Protein AF-A0AAV3Y228-F1 (afdb_monomer_lite)

InterPro domains:
  IPR010998 Integrase/recombinase, N-terminal [G3DSA:1.10.150.130] (88-177)
  IPR011010 DNA breaking-rejoining enzyme, catalytic core [SSF56349] (93-352)
  IPR013762 Integrase-like, catalytic domain superfamily [G3DSA:1.10.443.10] (200-359)
  IPR044068 Core-binding (CB) domain [PS51900] (87-162)

Sequence (387 aa):
MLLKSTKETSRGRDRKSAGGDSKLENTNLVPQANKDDGGQAHTSKAINKTRFSPFGSRGSSSITSKTKPDGLRLIREKMKTLGVSRTSFKILMNSWREKTRKQYDINLKRYEKFCTEKSLDPFSTSEHMMLDFLTDMFQKGYAYSSVNTARAAVSTINNTGAHPLVCRFMRGVFNLRPSCPRYSHIWYVSIVLRYLRSLSPAVELNLLMLSAQLITLCALVTGQRCQTFHVMDIKHMHISDGRAIFHIEPLLKANSPKNPLTVVILGAYRQDRRICVYTCLKQYLKRTKLLRSSSQLFVTTQSPHNGVSKDTLARWIRLILTKSGVNTRIFKAHSTRATASSVAARGMDISHVLFKPLAGLMKIRLQSSIIELLNVVGVVLDLLPLC

Organism: NCBI:txid259542

Secondary structure (DSSP, 8-state):
------------------------------------------------------------------PPP-THHHHHHHHHHTT--HHHHHHHHHSS-HHHHHHHHHHHHHHHHHHHHTT--TTS--HHHHHHHHHHHHHTT--HHHHHHHHHHHHHHHSGGGSHHHHHHHHHHHHHS----S-SSPPPHHHHHHHHHHT--TTTS-HHHHHHHHHHHHHHHH---HHHHHT-BSTTEEEETTEEEEEE-S--TT-BTTB--EEEEEE--SS-GGG-HHHHHHHHHHHHTTT-SS-BSSB-SSTT-PBPPHHHHHHHHHHHHHHTT--TTT--TTHHHHHHHHHHHTT-S-TTT----TTTSHHHHHHHHHHHHHHHH--S-------

Radius of gyration: 31.78 Å; chains: 1; bounding box: 84×94×76 Å

Foldseek 3Di:
DDDDDDDDDDDDDDDDDDDDDDDDDDDDDDDDDDDDDDDDDDDDDDDDDDDDDDDDDDDDDPPPPPDPDFLCVLLVVLCVVVVNDPVNVVVVLVVDDPVLSVLLRVLSVLLVVVCVVVVHDLLPDDLVSLLVSLVVCVVVPHALVSSLSSLVSSCSRPVSSPDPVNVVVSVVRCVVHPDDDLDPDADDPVLLVVLLLVCPPLLPDQLLLLLLLLLLLLCQQFLDALVQLLQFFQVQWDDDDQKIKGWRQDDDPPDDPVRHIDIRIQGAQPVRNSSRSSNSLVSSCVVCVVQDPGRRSQFDSDPVRYRDDSVSSQVSPLVSCVVSPNPCVRDGSNSSSVNSLVCVVVVPPPVRSHDDPVPPSVVVVCVVVVVVVCVVDDDDDDDDDDD

Structure (mmCIF, N/CA/C/O backbone):
data_AF-A0AAV3Y228-F1
#
_entry.id   AF-A0AAV3Y228-F1
#
loop_
_atom_site.group_PDB
_atom_site.id
_atom_site.type_symbol
_atom_site.label_atom_id
_atom_site.label_alt_id
_atom_site.label_comp_id
_atom_site.label_asym_id
_atom_site.label_entity_id
_atom_site.label_seq_id
_atom_site.pdbx_PDB_ins_code
_atom_site.Cartn_x
_atom_site.Cartn_y
_atom_site.Cartn_z
_atom_site.occupancy
_atom_site.B_iso_or_equiv
_atom_site.auth_seq_id
_atom_site.auth_comp_id
_atom_site.auth_asym_id
_atom_site.auth_atom_id
_atom_site.pdbx_PDB_model_num
ATOM 1 N N . MET A 1 1 ? -33.623 -52.669 18.771 1.00 31.08 1 MET A N 1
ATOM 2 C CA . MET A 1 1 ? -33.530 -54.142 18.762 1.00 31.08 1 MET A CA 1
ATOM 3 C C . MET A 1 1 ? -32.654 -54.566 17.589 1.00 31.08 1 MET A C 1
ATOM 5 O O . MET A 1 1 ? -32.980 -54.184 16.479 1.00 31.08 1 MET A O 1
ATOM 9 N N . LEU A 1 2 ? -31.569 -55.301 17.896 1.00 32.84 2 LEU A N 1
ATOM 10 C CA . LEU A 1 2 ? -30.776 -56.236 17.057 1.00 32.84 2 LEU A CA 1
ATOM 11 C C . LEU A 1 2 ? -30.103 -55.665 15.780 1.00 32.84 2 LEU A C 1
ATOM 13 O O . LEU A 1 2 ? -30.793 -55.375 14.817 1.00 32.84 2 LEU A O 1
ATOM 17 N N . LEU A 1 3 ? -28.795 -55.354 15.696 1.00 30.06 3 LEU A N 1
ATOM 18 C CA . LEU A 1 3 ? -27.522 -56.100 15.905 1.00 30.06 3 LEU A CA 1
ATOM 19 C C . LEU A 1 3 ? -27.300 -57.339 15.009 1.00 30.06 3 LEU A C 1
ATOM 21 O O . LEU A 1 3 ? -27.989 -58.340 15.183 1.00 30.06 3 LEU A O 1
ATOM 25 N N . LYS A 1 4 ? -26.252 -57.265 14.160 1.00 32.56 4 LYS A N 1
ATOM 26 C CA . LYS A 1 4 ? -25.180 -58.257 13.826 1.00 32.56 4 LYS A CA 1
ATOM 27 C C . LYS A 1 4 ? -24.423 -57.725 12.583 1.00 32.56 4 LYS A C 1
ATOM 29 O O . LYS A 1 4 ? -25.081 -57.409 11.606 1.00 32.56 4 LYS A O 1
ATOM 34 N N . SER A 1 5 ? -23.123 -57.405 12.541 1.00 29.70 5 SER A N 1
ATOM 35 C CA . SER A 1 5 ? -21.852 -57.954 13.068 1.00 29.70 5 SER A CA 1
ATOM 36 C C . SER A 1 5 ? -21.290 -59.174 12.318 1.00 29.70 5 SER A C 1
ATOM 38 O O . SER A 1 5 ? -22.041 -60.085 11.986 1.00 29.70 5 SER A O 1
ATOM 40 N N . THR A 1 6 ? -19.945 -59.180 12.213 1.00 32.56 6 THR A N 1
ATOM 41 C CA . THR A 1 6 ? -18.947 -60.201 11.783 1.00 32.56 6 THR A CA 1
ATOM 42 C C . THR A 1 6 ? -18.519 -60.181 10.304 1.00 32.56 6 THR A C 1
ATOM 44 O O . THR A 1 6 ? -19.369 -60.026 9.442 1.00 32.56 6 THR A O 1
ATOM 47 N N . LYS A 1 7 ? -17.237 -60.307 9.900 1.00 29.83 7 LYS A N 1
ATOM 48 C CA . LYS A 1 7 ? -15.940 -60.730 10.510 1.00 29.83 7 LYS A CA 1
ATOM 49 C C . LYS A 1 7 ? -14.800 -60.237 9.575 1.00 29.83 7 LYS A C 1
ATOM 51 O O . LYS A 1 7 ? -14.987 -60.254 8.366 1.00 29.83 7 LYS A O 1
ATOM 56 N N . GLU A 1 8 ? -13.732 -59.580 10.037 1.00 28.41 8 GLU A N 1
ATOM 57 C CA . GLU A 1 8 ? -12.398 -60.128 10.393 1.00 28.41 8 GLU A CA 1
ATOM 58 C C . GLU A 1 8 ? -11.811 -61.239 9.496 1.00 28.41 8 GLU A C 1
ATOM 60 O O . GLU A 1 8 ? -12.342 -62.341 9.479 1.00 28.41 8 GLU A O 1
ATOM 65 N N . THR A 1 9 ? -10.626 -60.988 8.910 1.00 28.30 9 THR A N 1
ATOM 66 C CA . THR A 1 9 ? -9.411 -61.804 9.141 1.00 28.30 9 THR A CA 1
ATOM 67 C C . THR A 1 9 ? -8.137 -61.014 8.829 1.00 28.30 9 THR A C 1
ATOM 69 O O . THR A 1 9 ? -7.985 -60.404 7.774 1.00 28.30 9 THR A O 1
ATOM 72 N N . SER A 1 10 ? -7.224 -61.071 9.789 1.00 28.72 10 SER A N 1
ATOM 73 C CA . SER A 1 10 ? -5.833 -60.640 9.791 1.00 28.72 10 SER A CA 1
ATOM 74 C C . SER A 1 10 ? -4.909 -61.683 9.144 1.00 28.72 10 SER A C 1
ATOM 76 O O . SER A 1 10 ? -5.220 -62.873 9.150 1.00 28.72 10 SER A O 1
ATOM 78 N N . ARG A 1 11 ? -3.727 -61.254 8.675 1.00 26.61 11 ARG A N 1
ATOM 79 C CA . ARG A 1 11 ? -2.444 -61.964 8.871 1.00 26.61 11 ARG A CA 1
ATOM 80 C C . ARG A 1 11 ? -1.271 -61.105 8.393 1.00 26.61 11 ARG A C 1
ATOM 82 O O . ARG A 1 11 ? -1.141 -60.813 7.211 1.00 26.61 11 ARG A O 1
ATOM 89 N N . GLY A 1 12 ? -0.419 -60.724 9.342 1.00 24.27 12 GLY A N 1
ATOM 90 C CA . GLY A 1 12 ? 0.941 -60.268 9.082 1.00 24.27 12 GLY A CA 1
ATOM 91 C C . GLY A 1 12 ? 1.954 -61.413 9.172 1.00 24.27 12 GLY A C 1
ATOM 92 O O . GLY A 1 12 ? 1.654 -62.463 9.741 1.00 24.27 12 GLY A O 1
ATOM 93 N N . ARG A 1 13 ? 3.146 -61.173 8.617 1.00 25.84 13 ARG A N 1
ATOM 94 C CA . ARG A 1 13 ? 4.503 -61.478 9.130 1.00 25.84 13 ARG A CA 1
ATOM 95 C C . ARG A 1 13 ? 5.503 -61.090 8.025 1.00 25.84 13 ARG A C 1
ATOM 97 O O . ARG A 1 13 ? 5.283 -61.457 6.882 1.00 25.84 13 ARG A O 1
ATOM 104 N N . ASP A 1 14 ? 6.450 -60.175 8.218 1.00 26.42 14 ASP A N 1
ATOM 105 C CA . ASP A 1 14 ? 7.643 -60.132 9.088 1.00 26.42 14 ASP A CA 1
ATOM 106 C C . ASP A 1 14 ? 8.928 -60.740 8.479 1.00 26.42 14 ASP A C 1
ATOM 108 O O . ASP A 1 14 ? 8.982 -61.931 8.187 1.00 26.42 14 ASP A O 1
ATOM 112 N N . ARG A 1 15 ? 9.976 -59.889 8.507 1.00 28.58 15 ARG A N 1
ATOM 113 C CA . ARG A 1 15 ? 11.423 -60.130 8.755 1.00 28.58 15 ARG A CA 1
ATOM 114 C C . ARG A 1 15 ? 12.397 -60.439 7.603 1.00 28.58 15 ARG A C 1
ATOM 116 O O . ARG A 1 15 ? 12.410 -61.538 7.065 1.00 28.58 15 ARG A O 1
ATOM 123 N N . LYS A 1 16 ? 13.381 -59.537 7.426 1.00 28.12 16 LYS A N 1
ATOM 124 C CA . LYS A 1 16 ? 14.797 -59.567 7.927 1.00 28.12 16 LYS A CA 1
ATOM 125 C C . LYS A 1 16 ? 15.569 -58.432 7.210 1.00 28.12 16 LYS A C 1
ATOM 127 O O . LYS A 1 16 ? 15.451 -58.329 6.001 1.00 28.12 16 LYS A O 1
ATOM 132 N N . SER A 1 17 ? 16.179 -57.421 7.841 1.00 26.91 17 SER A N 1
ATOM 133 C CA . SER A 1 17 ? 17.243 -57.326 8.867 1.00 26.91 17 SER A CA 1
ATOM 134 C C . SER A 1 17 ? 18.664 -57.643 8.371 1.00 26.91 17 SER A C 1
ATOM 136 O O . SER A 1 17 ? 18.982 -58.798 8.113 1.00 26.91 17 SER A O 1
ATOM 138 N N . ALA A 1 18 ? 19.490 -56.590 8.317 1.00 28.77 18 ALA A N 1
ATOM 139 C CA . ALA A 1 18 ? 20.924 -56.494 8.640 1.00 28.77 18 ALA A CA 1
ATOM 140 C C . ALA A 1 18 ? 21.207 -54.974 8.788 1.00 28.77 18 ALA A C 1
ATOM 142 O O . ALA A 1 18 ? 20.747 -54.211 7.947 1.00 28.77 18 ALA A O 1
ATOM 143 N N . GLY A 1 19 ? 21.821 -54.395 9.823 1.00 26.42 19 GLY A N 1
ATOM 144 C CA . GLY A 1 19 ? 22.699 -54.903 10.875 1.00 26.42 19 GLY A CA 1
ATOM 145 C C . GLY A 1 19 ? 24.047 -54.178 10.759 1.00 26.42 19 GLY A C 1
ATOM 146 O O . GLY A 1 19 ? 24.780 -54.455 9.818 1.00 26.42 19 GLY A O 1
ATOM 147 N N . GLY A 1 20 ? 24.357 -53.246 11.669 1.00 25.28 20 GLY A N 1
ATOM 148 C CA . GLY A 1 20 ? 25.643 -52.533 11.704 1.00 25.28 20 GLY A CA 1
ATOM 149 C C . GLY A 1 20 ? 25.639 -51.339 12.661 1.00 25.28 20 GLY A C 1
ATOM 150 O O . GLY A 1 20 ? 25.238 -50.245 12.287 1.00 25.28 20 GLY A O 1
ATOM 151 N N . ASP A 1 21 ? 26.049 -51.603 13.896 1.00 27.88 21 ASP A N 1
ATOM 152 C CA . ASP A 1 21 ? 26.033 -50.767 15.099 1.00 27.88 21 ASP A CA 1
ATOM 153 C C . ASP A 1 21 ? 27.455 -50.261 15.421 1.00 27.88 21 ASP A C 1
ATOM 155 O O . ASP A 1 21 ? 28.405 -51.013 15.211 1.00 27.88 21 ASP A O 1
ATOM 159 N N . SER A 1 22 ? 27.604 -49.046 15.970 1.00 29.42 22 SER A N 1
ATOM 160 C CA . SER A 1 22 ? 28.687 -48.716 16.919 1.00 29.42 22 SER A CA 1
ATOM 161 C C . SER A 1 22 ? 28.540 -47.315 17.543 1.00 29.42 22 SER A C 1
ATOM 163 O O . SER A 1 22 ? 28.872 -46.305 16.928 1.00 29.42 22 SER A O 1
ATOM 165 N N . LYS A 1 23 ? 28.087 -47.330 18.803 1.00 27.75 23 LYS A N 1
ATOM 166 C CA . LYS A 1 23 ? 28.659 -46.713 20.024 1.00 27.75 23 LYS A CA 1
ATOM 167 C C . LYS A 1 23 ? 28.930 -45.196 20.141 1.00 27.75 23 LYS A C 1
ATOM 169 O O . LYS A 1 23 ? 29.667 -44.575 19.389 1.00 27.75 23 LYS A O 1
ATOM 174 N N . LEU A 1 24 ? 28.386 -44.690 21.253 1.00 29.31 24 LEU A N 1
ATOM 175 C CA . LEU A 1 24 ? 28.654 -43.448 21.984 1.00 29.31 24 LEU A CA 1
ATOM 176 C C . LEU A 1 24 ? 30.082 -43.371 22.556 1.00 29.31 24 LEU A C 1
ATOM 178 O O . LEU A 1 24 ? 30.572 -44.374 23.064 1.00 29.31 24 LEU A O 1
ATOM 182 N N . GLU A 1 25 ? 30.624 -42.152 22.658 1.00 25.05 25 GLU A N 1
ATOM 183 C CA . GLU A 1 25 ? 31.400 -41.697 23.823 1.00 25.05 25 GLU A CA 1
ATOM 184 C C . GLU A 1 25 ? 31.338 -40.160 23.963 1.00 25.05 25 GLU A C 1
ATOM 186 O O . GLU A 1 25 ? 31.455 -39.414 22.991 1.00 25.05 25 GLU A O 1
ATOM 191 N N . ASN A 1 26 ? 31.087 -39.698 25.191 1.00 27.77 26 ASN A N 1
ATOM 192 C CA . ASN A 1 26 ? 31.206 -38.310 25.642 1.00 27.77 26 ASN A CA 1
ATOM 193 C C . ASN A 1 26 ? 32.669 -38.035 26.041 1.00 27.77 26 ASN A C 1
ATOM 195 O O . ASN A 1 26 ? 33.353 -38.942 26.508 1.00 27.77 26 ASN A O 1
ATOM 199 N N . THR A 1 27 ? 33.094 -36.766 26.027 1.00 29.14 27 THR A N 1
ATOM 200 C CA . THR A 1 27 ? 33.339 -35.903 27.215 1.00 29.14 27 THR A CA 1
ATOM 201 C C . THR A 1 27 ? 34.519 -34.925 27.004 1.00 29.14 27 THR A C 1
ATOM 203 O O . THR A 1 27 ? 35.604 -35.331 26.617 1.00 29.14 27 THR A O 1
ATOM 206 N N . ASN A 1 28 ? 34.276 -33.654 27.363 1.00 26.22 28 ASN A N 1
ATOM 207 C CA . ASN A 1 28 ? 35.179 -32.625 27.920 1.00 26.22 28 ASN A CA 1
ATOM 208 C C . ASN A 1 28 ? 36.481 -32.204 27.206 1.00 26.22 28 ASN A C 1
ATOM 210 O O . ASN A 1 28 ? 37.413 -32.983 27.081 1.00 26.22 28 ASN A O 1
ATOM 214 N N . LEU A 1 29 ? 36.615 -30.884 26.978 1.00 29.11 29 LEU A N 1
ATOM 215 C CA . LEU A 1 29 ? 37.687 -30.064 27.579 1.00 29.11 29 LEU A CA 1
ATOM 216 C C . LEU A 1 29 ? 37.420 -28.554 27.384 1.00 29.11 29 LEU A C 1
ATOM 218 O O . LEU A 1 29 ? 37.433 -28.023 26.278 1.00 29.11 29 LEU A O 1
ATOM 222 N N . VAL A 1 30 ? 37.178 -27.880 28.509 1.00 28.30 30 VAL A N 1
ATOM 223 C CA . VAL A 1 30 ? 37.245 -26.425 28.729 1.00 28.30 30 VAL A CA 1
ATOM 224 C C . VAL A 1 30 ? 38.531 -26.160 29.520 1.00 28.30 30 VAL A C 1
ATOM 226 O O . VAL A 1 30 ? 38.831 -26.964 30.402 1.00 28.30 30 VAL A O 1
ATOM 229 N N . PRO A 1 31 ? 39.230 -25.028 29.333 1.00 29.94 31 PRO A N 1
ATOM 230 C CA . PRO A 1 31 ? 40.101 -24.488 30.375 1.00 29.94 31 PRO A CA 1
ATOM 231 C C . PRO A 1 31 ? 39.406 -23.337 31.131 1.00 29.94 31 PRO A C 1
ATOM 233 O O . PRO A 1 31 ? 39.165 -22.264 30.580 1.00 29.94 31 PRO A O 1
ATOM 236 N N . GLN A 1 32 ? 39.080 -23.584 32.404 1.00 26.84 32 GLN A N 1
ATOM 237 C CA . GLN A 1 32 ? 38.975 -22.584 33.482 1.00 26.84 32 GLN A CA 1
ATOM 238 C C . GLN A 1 32 ? 40.418 -22.242 33.918 1.00 26.84 32 GLN A C 1
ATOM 240 O O . GLN A 1 32 ? 41.252 -23.137 33.927 1.00 26.84 32 GLN A O 1
ATOM 245 N N . ALA A 1 33 ? 40.851 -20.993 34.101 1.00 27.45 33 ALA A N 1
ATOM 246 C CA . ALA A 1 33 ? 40.507 -19.954 35.086 1.00 27.45 33 ALA A CA 1
ATOM 247 C C . ALA A 1 33 ? 41.707 -19.721 36.026 1.00 27.45 33 ALA A C 1
ATOM 249 O O . ALA A 1 33 ? 42.363 -20.671 36.425 1.00 27.45 33 ALA A O 1
ATOM 250 N N . ASN A 1 34 ? 41.959 -18.450 36.346 1.00 26.86 34 ASN A N 1
ATOM 251 C CA . ASN A 1 34 ? 42.418 -17.881 37.627 1.00 26.86 34 ASN A CA 1
ATOM 252 C C . ASN A 1 34 ? 42.336 -16.355 37.398 1.00 26.86 34 ASN A C 1
ATOM 254 O O . ASN A 1 34 ? 42.937 -15.869 36.445 1.00 26.86 34 ASN A O 1
ATOM 258 N N . LYS A 1 35 ? 41.403 -15.566 37.950 1.00 28.61 35 LYS A N 1
ATOM 259 C CA . LYS A 1 35 ? 41.047 -15.236 39.345 1.00 28.61 35 LYS A CA 1
ATOM 260 C C . LYS A 1 35 ? 42.199 -14.658 40.170 1.00 28.61 35 LYS A C 1
ATOM 262 O O . LYS A 1 35 ? 43.138 -15.378 40.479 1.00 28.61 35 LYS A O 1
ATOM 267 N N . ASP A 1 36 ? 42.060 -13.354 40.444 1.00 27.97 36 ASP A N 1
ATOM 268 C CA . ASP A 1 36 ? 42.182 -12.638 41.736 1.00 27.97 36 ASP A CA 1
ATOM 269 C C . ASP A 1 36 ? 42.806 -11.244 41.497 1.00 27.97 36 ASP A C 1
ATOM 271 O O . ASP A 1 36 ? 43.635 -11.095 40.607 1.00 27.97 36 ASP A O 1
ATOM 275 N N . ASP A 1 37 ? 42.516 -10.150 42.203 1.00 27.14 37 ASP A N 1
ATOM 276 C CA . ASP A 1 37 ? 41.415 -9.687 43.059 1.00 27.14 37 ASP A CA 1
ATOM 277 C C . ASP A 1 37 ? 41.693 -8.181 43.349 1.00 27.14 37 ASP A C 1
ATOM 279 O O . ASP A 1 37 ? 42.847 -7.759 43.268 1.00 27.14 37 ASP A O 1
ATOM 283 N N . GLY A 1 38 ? 40.669 -7.388 43.707 1.00 25.73 38 GLY A N 1
ATOM 284 C CA . GLY A 1 38 ? 40.768 -6.027 44.303 1.00 25.73 38 GLY A CA 1
ATOM 285 C C . GLY A 1 38 ? 41.301 -4.876 43.414 1.00 25.73 38 GLY A C 1
ATOM 286 O O . GLY A 1 38 ? 42.151 -5.055 42.561 1.00 25.73 38 GLY A O 1
ATOM 287 N N . GLY A 1 39 ? 40.903 -3.606 43.508 1.00 23.91 39 GLY A N 1
ATOM 288 C CA . GLY A 1 39 ? 40.085 -2.854 44.450 1.00 23.91 39 GLY A CA 1
ATOM 289 C C . GLY A 1 39 ? 40.514 -1.370 44.392 1.00 23.91 39 GLY A C 1
ATOM 290 O O . GLY A 1 39 ? 41.701 -1.074 44.387 1.00 23.91 39 GLY A O 1
ATOM 291 N N . GLN A 1 40 ? 39.529 -0.463 44.402 1.00 26.36 40 GLN A N 1
ATOM 292 C CA . GLN A 1 40 ? 39.590 0.978 44.726 1.00 26.36 40 GLN A CA 1
ATOM 293 C C . GLN A 1 40 ? 40.004 2.054 43.695 1.00 26.36 40 GLN A C 1
ATOM 295 O O . GLN A 1 40 ? 40.865 1.916 42.835 1.00 26.36 40 GLN A O 1
ATOM 300 N N . ALA A 1 41 ? 39.277 3.166 43.847 1.00 24.55 41 ALA A N 1
ATOM 301 C CA . ALA A 1 41 ? 39.256 4.406 43.087 1.00 24.55 41 ALA A CA 1
ATOM 302 C C . ALA A 1 41 ? 40.295 5.426 43.584 1.00 24.55 41 ALA A C 1
ATOM 304 O O . ALA A 1 41 ? 40.647 5.381 44.754 1.00 24.55 41 ALA A O 1
ATOM 305 N N . HIS A 1 42 ? 40.684 6.393 42.736 1.00 28.03 42 HIS A N 1
ATOM 306 C CA . HIS A 1 42 ? 40.637 7.846 43.010 1.00 28.03 42 HIS A CA 1
ATOM 307 C C . HIS A 1 42 ? 41.323 8.692 41.902 1.00 28.03 42 HIS A C 1
ATOM 309 O O . HIS A 1 42 ? 42.456 8.452 41.509 1.00 28.03 42 HIS A O 1
ATOM 315 N N . THR A 1 43 ? 40.600 9.736 41.470 1.00 25.08 43 THR A N 1
ATOM 316 C CA . THR A 1 43 ? 41.033 11.116 41.125 1.00 25.08 43 THR A CA 1
ATOM 317 C C . THR A 1 43 ? 42.057 11.439 40.018 1.00 25.08 43 THR A C 1
ATOM 319 O O . THR A 1 43 ? 43.246 11.180 40.127 1.00 25.08 43 THR A O 1
ATOM 322 N N . SER A 1 44 ? 41.556 12.243 39.066 1.00 26.08 44 SER A N 1
ATOM 323 C CA . SER A 1 44 ? 42.061 13.566 38.636 1.00 26.08 44 SER A CA 1
ATOM 324 C C . SER A 1 44 ? 43.501 13.727 38.123 1.00 26.08 44 SER A C 1
ATOM 326 O O . SER A 1 44 ? 44.441 13.731 38.909 1.00 26.08 44 SER A O 1
ATOM 328 N N . LYS A 1 45 ? 43.641 14.153 36.854 1.00 28.12 45 LYS A N 1
ATOM 329 C CA . LYS A 1 45 ? 44.340 15.410 36.492 1.00 28.12 45 LYS A CA 1
ATOM 330 C C . LYS A 1 45 ? 44.184 15.770 35.010 1.00 28.12 45 LYS A C 1
ATOM 332 O O . LYS A 1 45 ? 44.449 14.974 34.117 1.00 28.12 45 LYS A O 1
ATOM 337 N N . ALA A 1 46 ? 43.770 17.015 34.792 1.00 25.67 46 ALA A N 1
ATOM 338 C CA . ALA A 1 46 ? 43.811 17.733 33.530 1.00 25.67 46 ALA A CA 1
ATOM 339 C C . ALA A 1 46 ? 45.236 18.225 33.239 1.00 25.67 46 ALA A C 1
ATOM 341 O O . ALA A 1 46 ? 45.917 18.674 34.160 1.00 25.67 46 ALA A O 1
ATOM 342 N N . ILE A 1 47 ? 45.647 18.229 31.966 1.00 29.81 47 ILE A N 1
ATOM 343 C CA . ILE A 1 47 ? 46.752 19.064 31.477 1.00 29.81 47 ILE A CA 1
ATOM 344 C C . ILE A 1 47 ? 46.353 19.689 30.134 1.00 29.81 47 ILE A C 1
ATOM 346 O O . ILE A 1 47 ? 46.069 19.005 29.153 1.00 29.81 47 ILE A O 1
ATOM 350 N N . ASN A 1 48 ? 46.337 21.022 30.147 1.00 26.88 48 ASN A N 1
ATOM 351 C CA . ASN A 1 48 ? 46.210 21.941 29.022 1.00 26.88 48 ASN A CA 1
ATOM 352 C C . ASN A 1 48 ? 47.325 21.756 27.983 1.00 26.88 48 ASN A C 1
ATOM 354 O O . ASN A 1 48 ? 48.477 21.563 28.363 1.00 26.88 48 ASN A O 1
ATOM 358 N N . LYS A 1 49 ? 47.026 22.024 26.704 1.00 29.02 49 LYS A N 1
ATOM 359 C CA . LYS A 1 49 ? 47.987 22.657 25.782 1.00 29.02 49 LYS A CA 1
ATOM 360 C C . LYS A 1 49 ? 47.278 23.501 24.714 1.00 29.02 49 LYS A C 1
ATOM 362 O O . LYS A 1 49 ? 46.701 23.002 23.757 1.00 29.02 49 LYS A O 1
ATOM 367 N N . THR A 1 50 ? 47.245 24.791 25.033 1.00 26.50 50 THR A N 1
ATOM 368 C CA . THR A 1 50 ? 47.545 25.971 24.207 1.00 26.50 50 THR A CA 1
ATOM 369 C C . THR A 1 50 ? 47.394 25.931 22.678 1.00 26.50 50 THR A C 1
ATOM 371 O O . THR A 1 50 ? 47.951 25.118 21.950 1.00 26.50 50 THR A O 1
ATOM 374 N N . ARG A 1 51 ? 46.690 26.974 22.233 1.00 26.44 51 ARG A N 1
ATOM 375 C CA . ARG A 1 51 ? 46.430 27.497 20.889 1.00 26.44 51 ARG A CA 1
ATOM 376 C C . ARG A 1 51 ? 47.631 28.314 20.390 1.00 26.44 51 ARG A C 1
ATOM 378 O O . ARG A 1 51 ? 48.088 29.139 21.165 1.00 26.44 51 ARG A O 1
ATOM 385 N N . PHE A 1 52 ? 48.043 28.180 19.124 1.00 24.50 52 PHE A N 1
ATOM 386 C CA . PHE A 1 52 ? 48.633 29.263 18.309 1.00 24.50 52 PHE A CA 1
ATOM 387 C C . PHE A 1 52 ? 48.537 28.927 16.800 1.00 24.50 52 PHE A C 1
ATOM 389 O O . PHE A 1 52 ? 48.848 27.822 16.369 1.00 24.50 52 PHE A O 1
ATOM 396 N N . SER A 1 53 ? 48.064 29.899 16.018 1.00 29.11 53 SER A N 1
ATOM 397 C CA . SER A 1 53 ? 48.209 30.070 14.550 1.00 29.11 53 SER A CA 1
ATOM 398 C C . SER A 1 53 ? 49.118 31.312 14.337 1.00 29.11 53 SER A C 1
ATOM 400 O O . SER A 1 53 ? 49.439 31.907 15.371 1.00 29.11 53 SER A O 1
ATOM 402 N N . PRO A 1 54 ? 49.475 31.830 13.126 1.00 39.12 54 PRO A N 1
ATOM 403 C CA . PRO A 1 54 ? 49.122 31.478 11.725 1.00 39.12 54 PRO A CA 1
ATOM 404 C C . PRO A 1 54 ? 50.304 31.562 10.692 1.00 39.12 54 PRO A C 1
ATOM 406 O O . PRO A 1 54 ? 51.374 32.024 11.054 1.00 39.12 54 PRO A O 1
ATOM 409 N N . PHE A 1 55 ? 50.105 31.147 9.417 1.00 24.56 55 PHE A N 1
ATOM 410 C CA . PHE A 1 55 ? 50.451 31.842 8.130 1.00 24.56 55 PHE A CA 1
ATOM 411 C C . PHE A 1 55 ? 50.685 30.907 6.907 1.00 24.56 55 PHE A C 1
ATOM 413 O O . PHE A 1 55 ? 51.462 29.966 6.994 1.00 24.56 55 PHE A O 1
ATOM 420 N N . GLY A 1 56 ? 50.090 31.277 5.749 1.00 24.20 56 GLY A N 1
ATOM 421 C CA . GLY A 1 56 ? 50.455 30.909 4.351 1.00 24.20 56 GLY A CA 1
ATOM 422 C C . GLY A 1 56 ? 50.097 29.484 3.873 1.00 24.20 56 GLY A C 1
ATOM 423 O O . GLY A 1 56 ? 50.310 28.531 4.595 1.00 24.20 56 GLY A O 1
ATOM 424 N N . SER A 1 57 ? 49.583 29.189 2.672 1.00 27.89 57 SER A N 1
ATOM 425 C CA . SER A 1 57 ? 49.411 29.931 1.418 1.00 27.89 57 SER A CA 1
ATOM 426 C C . SER A 1 57 ? 48.341 29.248 0.527 1.00 27.89 57 SER A C 1
ATOM 428 O O . SER A 1 57 ? 47.907 28.126 0.784 1.00 27.89 57 SER A O 1
ATOM 430 N N . ARG A 1 58 ? 47.893 29.969 -0.509 1.00 32.34 58 ARG A N 1
ATOM 431 C CA . ARG A 1 58 ? 46.886 29.601 -1.523 1.00 32.34 58 ARG A CA 1
ATOM 432 C C . ARG A 1 58 ? 47.142 28.246 -2.203 1.00 32.34 58 ARG A C 1
ATOM 434 O O . ARG A 1 58 ? 48.148 28.073 -2.877 1.00 32.34 58 ARG A O 1
ATOM 441 N N . GLY A 1 59 ? 46.119 27.393 -2.198 1.00 26.70 59 GLY A N 1
ATOM 442 C CA . GLY A 1 59 ? 45.939 26.303 -3.157 1.00 26.70 59 GLY A CA 1
ATOM 443 C C . GLY A 1 59 ? 44.472 26.223 -3.579 1.00 26.70 59 GLY A C 1
ATOM 444 O O . GLY A 1 59 ? 43.625 25.767 -2.817 1.00 26.70 59 GLY A O 1
ATOM 445 N N . SER A 1 60 ? 44.162 26.698 -4.786 1.00 35.97 60 SER A N 1
ATOM 446 C CA . SER A 1 60 ? 42.853 26.537 -5.429 1.00 35.97 60 SER A CA 1
ATOM 447 C C . SER A 1 60 ? 42.602 25.052 -5.701 1.00 35.97 60 SER A C 1
ATOM 449 O O . SER A 1 60 ? 43.050 24.519 -6.713 1.00 35.97 60 SER A O 1
ATOM 451 N N . SER A 1 61 ? 41.876 24.384 -4.808 1.00 27.94 61 SER A N 1
ATOM 452 C CA . SER A 1 61 ? 41.346 23.043 -5.054 1.00 27.94 61 SER A CA 1
ATOM 453 C C . SER A 1 61 ? 39.847 23.142 -5.295 1.00 27.94 61 SER A C 1
ATOM 455 O O . SER A 1 61 ? 39.066 23.395 -4.380 1.00 27.94 61 SER A O 1
ATOM 457 N N . SER A 1 62 ? 39.461 22.952 -6.557 1.00 30.41 62 SER A N 1
ATOM 458 C CA . SER A 1 62 ? 38.084 22.725 -6.987 1.00 30.41 62 SER A CA 1
ATOM 459 C C . SER A 1 62 ? 37.474 21.606 -6.135 1.00 30.41 62 SER A C 1
ATOM 461 O O . SER A 1 62 ? 37.796 20.426 -6.305 1.00 30.41 62 SER A O 1
ATOM 463 N N . ILE A 1 63 ? 36.574 21.973 -5.223 1.00 28.62 63 ILE A N 1
ATOM 464 C CA . ILE A 1 63 ? 35.729 21.025 -4.503 1.00 28.62 63 ILE A CA 1
ATOM 465 C C . ILE A 1 63 ? 34.695 20.519 -5.510 1.00 28.62 63 ILE A C 1
ATOM 467 O O . ILE A 1 63 ? 33.606 21.072 -5.659 1.00 28.62 63 ILE A O 1
ATOM 471 N N . THR A 1 64 ? 35.034 19.443 -6.218 1.00 31.92 64 THR A N 1
ATOM 472 C CA . THR A 1 64 ? 34.033 18.592 -6.856 1.00 31.92 64 THR A CA 1
ATOM 473 C C . THR A 1 64 ? 33.224 17.954 -5.736 1.00 31.92 64 THR A C 1
ATOM 475 O O . THR A 1 64 ? 33.565 16.910 -5.181 1.00 31.92 64 THR A O 1
ATOM 478 N N . SER A 1 65 ? 32.136 18.622 -5.346 1.00 31.36 65 SER A N 1
ATOM 479 C CA . SER A 1 65 ? 31.124 17.987 -4.514 1.00 31.36 65 SER A CA 1
ATOM 480 C C . SER A 1 65 ? 30.6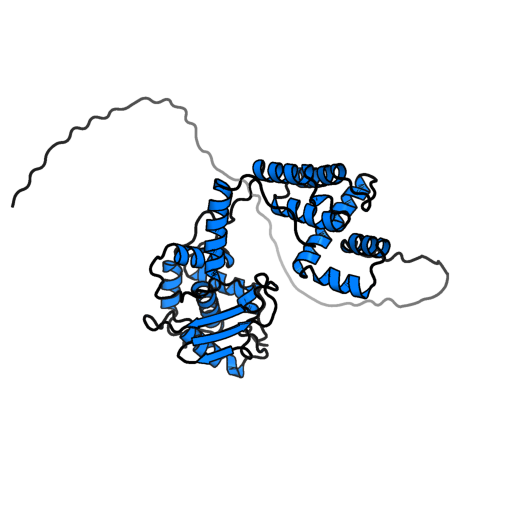57 16.741 -5.269 1.00 31.36 65 SER A C 1
ATOM 482 O O . SER A 1 65 ? 30.053 16.838 -6.337 1.00 31.36 65 SER A O 1
ATOM 484 N N . LYS A 1 66 ? 31.008 15.552 -4.764 1.00 32.56 66 LYS A N 1
ATOM 485 C CA . LYS A 1 66 ? 30.485 14.276 -5.259 1.00 32.56 66 LYS A CA 1
ATOM 486 C C . LYS A 1 66 ? 28.985 14.276 -4.991 1.00 32.56 66 LYS A C 1
ATOM 488 O O . LYS A 1 66 ? 28.517 13.813 -3.951 1.00 32.56 66 LYS A O 1
ATOM 493 N N . THR A 1 67 ? 28.229 14.870 -5.905 1.00 40.59 67 THR A N 1
ATOM 494 C CA . THR A 1 67 ? 26.778 14.852 -5.868 1.00 40.59 67 THR A CA 1
ATOM 495 C C . THR A 1 67 ? 26.379 13.391 -6.001 1.00 40.59 67 THR A C 1
ATOM 497 O O . THR A 1 67 ? 26.827 12.695 -6.912 1.00 40.59 67 THR A O 1
ATOM 500 N N . LYS A 1 68 ? 25.593 12.892 -5.043 1.00 39.72 68 LYS A N 1
ATOM 501 C CA . LYS A 1 68 ? 25.030 11.539 -5.100 1.00 39.72 68 LYS A CA 1
ATOM 502 C C . LYS A 1 68 ? 24.436 11.333 -6.501 1.00 39.72 68 LYS A C 1
ATOM 504 O O . LYS A 1 68 ? 23.715 12.231 -6.940 1.00 39.72 68 LYS A O 1
ATOM 509 N N . PRO A 1 69 ? 24.688 10.200 -7.182 1.00 53.19 69 PRO A N 1
ATOM 510 C CA . PRO A 1 69 ? 24.089 9.967 -8.489 1.00 53.19 69 PRO A CA 1
ATOM 511 C C . PRO A 1 69 ? 22.568 10.113 -8.357 1.00 53.19 69 PRO A C 1
ATOM 513 O O . PRO A 1 69 ? 21.966 9.535 -7.445 1.00 53.19 69 PRO A O 1
ATOM 516 N N . ASP A 1 70 ? 21.975 10.961 -9.193 1.00 75.00 70 ASP A N 1
ATOM 517 C CA . ASP A 1 70 ? 20.536 11.217 -9.301 1.00 75.00 70 ASP A CA 1
ATOM 518 C C . ASP A 1 70 ? 20.052 10.418 -10.510 1.00 75.00 70 ASP A C 1
ATOM 520 O O . ASP A 1 70 ? 20.329 10.788 -11.642 1.00 75.00 70 ASP A O 1
ATOM 524 N N . GLY A 1 71 ? 19.369 9.293 -10.301 1.00 66.69 71 GLY A N 1
ATOM 525 C CA . GLY A 1 71 ? 18.945 8.411 -11.391 1.00 66.69 71 GLY A CA 1
ATOM 526 C C . GLY A 1 71 ? 17.880 9.069 -12.261 1.00 66.69 71 GLY A C 1
ATOM 527 O O . GLY A 1 71 ? 17.756 8.761 -13.442 1.00 66.69 71 GLY A O 1
ATOM 528 N N . LEU A 1 72 ? 17.150 10.045 -11.711 1.00 83.88 72 LEU A N 1
ATOM 529 C CA . LEU A 1 72 ? 16.218 10.877 -12.470 1.00 83.88 72 LEU A CA 1
ATOM 530 C C . LEU A 1 72 ? 16.939 11.912 -13.351 1.00 83.88 72 LEU A C 1
ATOM 532 O O . LEU A 1 72 ? 16.274 12.587 -14.142 1.00 83.88 72 LEU A O 1
ATOM 536 N N . ARG A 1 73 ? 18.273 12.035 -13.259 1.00 87.69 73 ARG A N 1
ATOM 537 C CA . ARG A 1 73 ? 19.088 12.842 -14.176 1.00 87.69 73 ARG A CA 1
ATOM 538 C C . ARG A 1 73 ? 18.923 12.374 -15.615 1.00 87.69 73 ARG A C 1
ATOM 540 O O . ARG A 1 73 ? 18.674 13.222 -16.460 1.00 87.69 73 ARG A O 1
ATOM 547 N N . LEU A 1 74 ? 18.955 11.063 -15.869 1.00 87.88 74 LEU A N 1
ATOM 548 C CA . LEU A 1 74 ? 18.788 10.510 -17.220 1.00 87.88 74 LEU A CA 1
ATOM 549 C C . LEU A 1 74 ? 17.450 10.941 -17.838 1.00 87.88 74 LEU A C 1
ATOM 551 O O . LEU A 1 74 ? 17.397 11.427 -18.963 1.00 87.88 74 LEU A O 1
ATOM 555 N N . ILE A 1 75 ? 16.361 10.874 -17.065 1.00 89.56 75 ILE A N 1
ATOM 556 C CA . ILE A 1 75 ? 15.051 11.360 -17.523 1.00 89.56 75 ILE A CA 1
ATOM 557 C C . ILE A 1 75 ? 15.096 12.875 -17.763 1.00 89.56 75 ILE A C 1
ATOM 559 O O . ILE A 1 75 ? 14.593 13.360 -18.773 1.00 89.56 75 ILE A O 1
ATOM 563 N N . ARG A 1 76 ? 15.698 13.646 -16.849 1.00 89.56 76 ARG A N 1
ATOM 564 C CA . ARG A 1 76 ? 15.788 15.110 -16.963 1.00 89.56 76 ARG A CA 1
ATOM 565 C C . ARG A 1 76 ? 16.568 15.545 -18.203 1.00 89.56 76 ARG A C 1
ATOM 567 O O . ARG A 1 76 ? 16.149 16.483 -18.871 1.00 89.56 76 ARG A O 1
ATOM 574 N N . GLU A 1 77 ? 17.689 14.897 -18.490 1.00 90.12 77 GLU A N 1
ATOM 575 C CA . GLU A 1 77 ? 18.533 15.184 -19.651 1.00 90.12 77 GLU A CA 1
ATOM 576 C C . GLU A 1 77 ? 17.822 14.800 -20.946 1.00 90.12 77 GLU A C 1
ATOM 578 O O . GLU A 1 77 ? 17.745 15.627 -21.851 1.00 90.12 77 GLU A O 1
ATOM 583 N N . LYS A 1 78 ? 17.160 13.637 -20.991 1.00 89.12 78 LYS A N 1
ATOM 584 C CA . LYS A 1 78 ? 16.346 13.252 -22.150 1.00 89.12 78 LYS A CA 1
ATOM 585 C C . LYS A 1 78 ? 15.195 14.228 -22.416 1.00 89.12 78 LYS A C 1
ATOM 587 O O . LYS A 1 78 ? 14.935 14.594 -23.553 1.00 89.12 78 LYS A O 1
ATOM 592 N N . MET A 1 79 ? 14.506 14.693 -21.378 1.00 89.69 79 MET A N 1
ATOM 593 C CA . MET A 1 79 ? 13.409 15.654 -21.549 1.00 89.69 79 MET A CA 1
ATOM 594 C C . MET A 1 79 ? 13.909 17.023 -22.031 1.00 89.69 79 MET A C 1
ATOM 596 O O . MET A 1 79 ? 13.218 17.689 -22.797 1.00 89.69 79 MET A O 1
ATOM 600 N N . LYS A 1 80 ? 15.125 17.428 -21.633 1.00 88.94 80 LYS A N 1
ATOM 601 C CA . LYS A 1 80 ? 15.772 18.637 -22.165 1.00 88.94 80 LYS A CA 1
ATOM 602 C C . LYS A 1 80 ? 16.093 18.502 -23.651 1.00 88.94 80 LYS A C 1
ATOM 604 O O . LYS A 1 80 ? 15.840 19.448 -24.387 1.00 88.94 80 LYS A O 1
ATOM 609 N N . THR A 1 81 ? 16.611 17.354 -24.094 1.00 89.38 81 THR A N 1
ATOM 610 C CA . THR A 1 81 ? 16.909 17.142 -25.522 1.00 89.38 81 THR A CA 1
ATOM 611 C C . THR A 1 81 ? 15.647 17.104 -26.381 1.00 89.38 81 THR A C 1
ATOM 613 O O . THR A 1 81 ? 15.690 17.505 -27.536 1.00 89.38 81 THR A O 1
ATOM 616 N N . LEU A 1 82 ? 14.506 16.718 -25.804 1.00 88.75 82 LEU A N 1
ATOM 617 C CA . LEU A 1 82 ? 13.188 16.796 -26.444 1.00 88.75 82 LEU A CA 1
ATOM 618 C C . LEU A 1 82 ? 12.550 18.201 -26.409 1.00 88.75 82 LEU A C 1
ATOM 620 O O . LEU A 1 82 ? 11.405 18.355 -26.824 1.00 88.75 82 LEU A O 1
ATOM 624 N N . GLY A 1 83 ? 13.235 19.222 -25.880 1.00 92.31 83 GLY A N 1
ATOM 625 C CA . GLY A 1 83 ? 12.705 20.589 -25.809 1.00 92.31 83 GLY A CA 1
ATOM 626 C C . GLY A 1 83 ? 11.561 20.778 -24.803 1.00 92.31 83 GLY A C 1
ATOM 627 O O . GLY A 1 83 ? 10.829 21.765 -24.865 1.00 92.31 83 GLY A O 1
ATOM 628 N N . VAL A 1 84 ? 11.381 19.854 -23.853 1.00 91.81 84 VAL A N 1
ATOM 629 C CA . VAL A 1 84 ? 10.293 19.931 -22.870 1.00 91.81 84 VAL A CA 1
ATOM 630 C C . VAL A 1 84 ? 10.554 21.068 -21.880 1.00 91.81 84 VAL A C 1
ATOM 632 O O . VAL A 1 84 ? 11.568 21.090 -21.178 1.00 91.81 84 VAL A O 1
ATOM 635 N N . SER A 1 85 ? 9.599 21.996 -21.765 1.00 93.62 85 SER A N 1
ATOM 636 C CA . SER A 1 85 ? 9.706 23.117 -20.827 1.00 93.62 85 SER A CA 1
ATOM 637 C C . SER A 1 85 ? 9.789 22.648 -19.367 1.00 93.62 85 SER A C 1
ATOM 639 O O . SER A 1 85 ? 9.290 21.584 -18.985 1.00 93.62 85 SER A O 1
ATOM 641 N N . ARG A 1 86 ? 10.375 23.477 -18.493 1.00 89.12 86 ARG A N 1
ATOM 642 C CA . ARG A 1 86 ? 10.522 23.151 -17.063 1.00 89.12 86 ARG A CA 1
ATOM 643 C C . ARG A 1 86 ? 9.175 22.910 -16.372 1.00 89.12 86 ARG A C 1
ATOM 645 O O . ARG A 1 86 ? 9.105 22.093 -15.453 1.00 89.12 86 ARG A O 1
ATOM 652 N N . THR A 1 87 ? 8.121 23.608 -16.790 1.00 93.31 87 THR A N 1
ATOM 653 C CA . THR A 1 87 ? 6.766 23.448 -16.241 1.00 93.31 87 THR A CA 1
ATOM 654 C C . THR A 1 87 ? 6.161 22.118 -16.679 1.00 93.31 87 THR A C 1
ATOM 656 O O . THR A 1 87 ? 5.728 21.343 -15.826 1.00 93.31 87 THR A O 1
ATOM 659 N N . SER A 1 88 ? 6.237 21.794 -17.974 1.00 94.25 88 SER A N 1
ATOM 660 C CA . SER A 1 88 ? 5.781 20.507 -18.512 1.00 94.25 88 SER A CA 1
ATOM 661 C C . SER A 1 88 ? 6.538 19.336 -17.881 1.00 94.25 88 SER A C 1
ATOM 663 O O . SER A 1 88 ? 5.925 18.359 -17.457 1.00 94.25 88 SER A O 1
ATOM 665 N N . PHE A 1 89 ? 7.855 19.465 -17.692 1.00 90.81 89 PHE A N 1
ATOM 666 C CA . PHE A 1 89 ? 8.668 18.459 -17.004 1.00 90.81 89 PHE A CA 1
ATOM 667 C C . PHE A 1 89 ? 8.187 18.197 -15.570 1.00 90.81 89 PHE A C 1
ATOM 669 O O . PHE A 1 89 ? 8.070 17.043 -15.159 1.00 90.81 89 PHE A O 1
ATOM 676 N N . LYS A 1 90 ? 7.859 19.243 -14.796 1.00 91.38 90 LYS A N 1
ATOM 677 C CA . LYS A 1 90 ? 7.306 19.069 -13.440 1.00 91.38 90 LYS A CA 1
ATOM 678 C C . LYS A 1 90 ? 5.988 18.288 -13.462 1.00 91.38 90 LYS A C 1
ATOM 680 O O . LYS A 1 90 ? 5.767 17.469 -12.572 1.00 91.38 90 LYS A O 1
ATOM 685 N N . ILE A 1 91 ? 5.129 18.520 -14.454 1.00 93.38 91 ILE A N 1
ATOM 686 C CA . ILE A 1 91 ? 3.855 17.801 -14.605 1.00 93.38 91 ILE A CA 1
ATOM 687 C C . ILE A 1 91 ? 4.112 16.337 -14.983 1.00 93.38 91 ILE A C 1
ATOM 689 O O . ILE A 1 91 ? 3.614 15.441 -14.303 1.00 93.38 91 ILE A O 1
ATOM 693 N N . LEU A 1 92 ? 4.970 16.081 -15.976 1.00 91.38 92 LEU A N 1
ATOM 694 C CA . LEU A 1 92 ? 5.362 14.728 -16.389 1.00 91.38 92 LEU A CA 1
ATOM 695 C C . LEU A 1 92 ? 5.954 13.930 -15.227 1.00 91.38 92 LEU A C 1
ATOM 697 O O . LEU A 1 92 ? 5.579 12.782 -15.007 1.00 91.38 92 LEU A O 1
ATOM 701 N N . MET A 1 93 ? 6.800 14.549 -14.404 1.00 90.06 93 MET A N 1
ATOM 702 C CA . MET A 1 93 ? 7.354 13.901 -13.215 1.00 90.06 93 MET A CA 1
ATOM 703 C C . MET A 1 93 ? 6.297 13.570 -12.150 1.00 90.06 93 MET A C 1
ATOM 705 O O . MET A 1 93 ? 6.560 12.738 -11.280 1.00 90.06 93 MET A O 1
ATOM 709 N N . ASN A 1 94 ? 5.113 14.188 -12.178 1.00 89.62 94 ASN A N 1
ATOM 710 C CA . ASN A 1 94 ? 3.993 13.856 -11.292 1.00 89.62 94 ASN A CA 1
ATOM 711 C C . ASN A 1 94 ? 3.053 12.780 -11.858 1.00 89.62 94 ASN A C 1
ATOM 713 O O . ASN A 1 94 ? 2.198 12.296 -11.115 1.00 89.62 94 ASN A O 1
ATOM 717 N N . SER A 1 95 ? 3.266 12.320 -13.097 1.00 89.81 95 SER A N 1
ATOM 718 C CA . SER A 1 95 ? 2.617 11.102 -13.612 1.00 89.81 95 SER A CA 1
ATOM 719 C C . SER A 1 95 ? 2.939 9.878 -12.739 1.00 89.81 95 SER A C 1
ATOM 721 O O . SER A 1 95 ? 2.105 8.994 -12.530 1.00 89.81 95 SER A O 1
ATOM 723 N N . TRP A 1 96 ? 4.132 9.859 -12.134 1.00 90.69 96 TRP A N 1
ATOM 724 C CA . TRP A 1 96 ? 4.540 8.846 -11.173 1.00 90.69 96 TRP A CA 1
ATOM 725 C C . TRP A 1 96 ? 4.381 9.324 -9.733 1.00 90.69 96 TRP A C 1
ATOM 727 O O . TRP A 1 96 ? 4.913 10.351 -9.308 1.00 90.69 96 TRP A O 1
ATOM 737 N N . ARG A 1 97 ? 3.750 8.476 -8.916 1.00 88.06 97 ARG A N 1
ATOM 738 C CA . ARG A 1 97 ? 3.731 8.648 -7.459 1.00 88.06 97 ARG A CA 1
ATOM 739 C C . ARG A 1 97 ? 5.148 8.597 -6.897 1.00 88.06 97 ARG A C 1
ATOM 741 O O . ARG A 1 97 ? 6.006 7.875 -7.402 1.00 88.06 97 ARG A O 1
ATOM 748 N N . GLU A 1 98 ? 5.355 9.254 -5.762 1.00 88.50 98 GLU A N 1
ATOM 749 C CA . GLU A 1 98 ? 6.662 9.358 -5.102 1.00 88.50 98 GLU A CA 1
ATOM 750 C C . GLU A 1 98 ? 7.370 8.003 -4.916 1.00 88.50 98 GLU A C 1
ATOM 752 O O . GLU A 1 98 ? 8.562 7.874 -5.190 1.00 88.50 98 GLU A O 1
ATOM 757 N N . LYS A 1 99 ? 6.632 6.958 -4.513 1.00 87.50 99 LYS A N 1
ATOM 758 C CA . LYS A 1 99 ? 7.199 5.612 -4.349 1.00 87.50 99 LYS A CA 1
ATOM 759 C C . LYS A 1 99 ? 7.701 5.022 -5.672 1.00 87.50 99 LYS A C 1
ATOM 761 O O . LYS A 1 99 ? 8.735 4.362 -5.669 1.00 87.50 99 LYS A O 1
ATOM 766 N N . THR A 1 100 ? 6.986 5.251 -6.772 1.00 90.19 100 THR A N 1
ATOM 767 C CA . THR A 1 100 ? 7.402 4.808 -8.109 1.00 90.19 100 THR A CA 1
ATOM 768 C C . THR A 1 100 ? 8.633 5.587 -8.557 1.00 90.19 100 THR A C 1
ATOM 770 O O . THR A 1 100 ? 9.604 4.962 -8.965 1.00 90.19 100 THR A O 1
ATOM 773 N N . ARG A 1 101 ? 8.665 6.915 -8.357 1.00 91.44 101 ARG A N 1
ATOM 774 C CA . ARG A 1 101 ? 9.858 7.736 -8.638 1.00 91.44 101 ARG A CA 1
ATOM 775 C C . ARG A 1 101 ? 11.098 7.226 -7.909 1.00 91.44 101 ARG A C 1
ATOM 777 O O . ARG A 1 101 ? 12.134 7.050 -8.531 1.00 91.44 101 ARG A O 1
ATOM 784 N N . LYS A 1 102 ? 10.979 6.915 -6.614 1.00 91.75 102 LYS A N 1
ATOM 785 C CA . LYS A 1 102 ? 12.073 6.333 -5.814 1.00 91.75 102 LYS A CA 1
ATOM 786 C C . LYS A 1 102 ? 12.530 4.971 -6.345 1.00 91.75 102 LYS A C 1
ATOM 788 O O . LYS A 1 102 ? 13.716 4.671 -6.326 1.00 91.75 102 LYS A O 1
ATOM 793 N N . GLN A 1 103 ? 11.603 4.134 -6.814 1.00 92.62 103 GLN A N 1
ATOM 794 C CA . GLN A 1 103 ? 11.952 2.847 -7.424 1.00 92.62 103 GLN A CA 1
ATOM 795 C C . GLN A 1 103 ? 12.649 3.028 -8.772 1.00 92.62 103 GLN A C 1
ATOM 797 O O . GLN A 1 103 ? 13.606 2.311 -9.052 1.00 92.62 103 GLN A O 1
ATOM 802 N N . TYR A 1 104 ? 12.195 3.973 -9.592 1.00 94.00 104 TYR A N 1
ATOM 803 C CA . TYR A 1 104 ? 12.815 4.267 -10.880 1.00 94.00 104 TYR A CA 1
ATOM 804 C C . TYR A 1 104 ? 14.206 4.856 -10.686 1.00 94.00 104 TYR A C 1
ATOM 806 O O . TYR A 1 104 ? 15.139 4.339 -11.278 1.00 94.00 104 TYR A O 1
ATOM 814 N N . ASP A 1 105 ? 14.376 5.812 -9.772 1.00 93.44 105 ASP A N 1
ATOM 815 C CA . ASP A 1 105 ? 15.678 6.378 -9.399 1.00 93.44 105 ASP A CA 1
ATOM 816 C C . ASP A 1 105 ? 16.717 5.288 -9.077 1.00 93.44 105 ASP A C 1
ATOM 818 O O . ASP A 1 105 ? 17.819 5.289 -9.618 1.00 93.44 105 ASP A O 1
ATOM 822 N N . ILE A 1 106 ? 16.346 4.294 -8.261 1.00 95.00 106 ILE A N 1
ATOM 823 C CA . ILE A 1 106 ? 17.233 3.172 -7.915 1.00 95.00 106 ILE A CA 1
ATOM 824 C C . ILE A 1 106 ? 17.599 2.333 -9.147 1.00 95.00 106 ILE A C 1
ATOM 826 O O . ILE A 1 106 ? 18.755 1.943 -9.306 1.00 95.00 106 ILE A O 1
ATOM 830 N N . ASN A 1 107 ? 16.625 2.011 -10.001 1.00 94.75 107 ASN A N 1
ATOM 831 C CA . ASN A 1 107 ? 16.877 1.163 -11.166 1.00 94.75 107 ASN A CA 1
ATOM 832 C C . ASN A 1 107 ? 17.623 1.904 -12.280 1.00 94.75 107 ASN A C 1
ATOM 834 O O . ASN A 1 107 ? 18.448 1.291 -12.944 1.00 94.75 107 ASN A O 1
ATOM 838 N N . LEU A 1 108 ? 17.399 3.208 -12.436 1.00 94.88 108 LEU A N 1
ATOM 839 C CA . LEU A 1 108 ? 18.120 4.051 -13.385 1.00 94.88 108 LEU A CA 1
ATOM 840 C C . LEU A 1 108 ? 19.584 4.221 -12.985 1.00 94.88 108 LEU A C 1
ATOM 842 O O . LEU A 1 108 ? 20.443 4.104 -13.843 1.00 94.88 108 LEU A O 1
ATOM 846 N N . LYS A 1 109 ? 19.898 4.362 -11.689 1.00 94.69 109 LYS A N 1
ATOM 847 C CA . LYS A 1 109 ? 21.299 4.320 -11.218 1.00 94.69 109 LYS A CA 1
ATOM 848 C C . LYS A 1 109 ? 21.961 2.977 -11.486 1.00 94.69 109 LYS A C 1
ATOM 850 O O . LYS A 1 109 ? 23.143 2.919 -11.803 1.00 94.69 109 LYS A O 1
ATOM 855 N N . ARG A 1 110 ? 21.211 1.881 -11.331 1.00 95.06 110 ARG A N 1
ATOM 856 C CA . ARG A 1 110 ? 21.718 0.542 -11.658 1.00 95.06 110 ARG A CA 1
ATOM 857 C C . ARG A 1 110 ? 22.001 0.422 -13.156 1.00 95.06 110 ARG A C 1
ATOM 859 O O . ARG A 1 110 ? 23.030 -0.132 -13.518 1.00 95.06 110 ARG A O 1
ATOM 866 N N . TYR A 1 111 ? 21.106 0.943 -13.987 1.00 95.38 111 TYR A N 1
ATOM 867 C CA . TYR A 1 111 ? 21.272 0.972 -15.432 1.00 95.38 111 TYR A CA 1
ATOM 868 C C . TYR A 1 111 ? 22.469 1.831 -15.851 1.00 95.38 111 TYR A C 1
ATOM 870 O O . TYR A 1 111 ? 23.325 1.362 -16.585 1.00 95.38 111 TYR A O 1
ATOM 878 N N . GLU A 1 112 ? 22.592 3.040 -15.309 1.00 93.94 112 GLU A N 1
ATOM 879 C CA . GLU A 1 112 ? 23.728 3.934 -15.550 1.00 93.94 112 GLU A CA 1
ATOM 880 C C . GLU A 1 112 ? 25.056 3.263 -15.194 1.00 93.94 112 GLU A C 1
ATOM 882 O O . GLU A 1 112 ? 25.977 3.254 -16.002 1.00 93.94 112 GLU A O 1
ATOM 887 N N . LYS A 1 113 ? 25.122 2.607 -14.028 1.00 95.00 113 LYS A N 1
ATOM 888 C CA . LYS A 1 113 ? 26.295 1.829 -13.621 1.00 95.00 113 LYS A CA 1
ATOM 889 C C . LYS A 1 113 ? 26.630 0.722 -14.629 1.00 95.00 113 LYS A C 1
ATOM 891 O O . LYS A 1 113 ? 27.792 0.581 -14.990 1.00 95.00 113 LYS A O 1
ATOM 896 N N . PHE A 1 114 ? 25.631 -0.030 -15.091 1.00 95.56 114 PHE A N 1
ATOM 897 C CA . PHE A 1 114 ? 25.817 -1.053 -16.125 1.00 95.56 114 PHE A CA 1
ATOM 898 C C . PHE A 1 114 ? 26.364 -0.450 -17.429 1.00 95.56 114 PHE A C 1
ATOM 900 O O . PHE A 1 114 ? 27.285 -1.008 -18.019 1.00 95.56 114 PHE A O 1
ATOM 907 N N . CYS A 1 115 ? 25.851 0.712 -17.845 1.00 94.12 115 CYS A N 1
ATOM 908 C CA . CYS A 1 115 ? 26.335 1.418 -19.032 1.00 94.12 115 CYS A CA 1
ATOM 909 C C . CYS A 1 115 ? 27.799 1.838 -18.868 1.00 94.12 115 CYS A C 1
ATOM 911 O O . CYS A 1 115 ? 28.606 1.585 -19.753 1.00 94.12 115 CYS A O 1
ATOM 913 N N . THR A 1 116 ? 28.160 2.412 -17.716 1.00 94.38 116 THR A N 1
ATOM 914 C CA . THR A 1 116 ? 29.542 2.813 -17.417 1.00 94.38 116 THR A CA 1
ATOM 915 C C . THR A 1 116 ? 30.499 1.621 -17.424 1.00 94.38 116 THR A C 1
ATOM 917 O O . THR A 1 116 ? 31.572 1.713 -18.005 1.00 94.38 116 THR A O 1
ATOM 920 N N . GLU A 1 117 ? 30.114 0.493 -16.823 1.00 95.06 117 GLU A N 1
ATOM 921 C CA . GLU A 1 117 ? 30.943 -0.724 -16.783 1.00 95.06 117 GLU A CA 1
ATOM 922 C C . GLU A 1 117 ? 31.158 -1.350 -18.169 1.00 95.06 117 GLU A C 1
ATOM 924 O O . GLU A 1 117 ? 32.152 -2.039 -18.388 1.00 95.06 117 GLU A O 1
ATOM 929 N N . LYS A 1 118 ? 30.230 -1.125 -19.102 1.00 93.56 118 LYS A N 1
ATOM 930 C CA . LYS A 1 118 ? 30.281 -1.645 -20.473 1.00 93.56 118 LYS A CA 1
ATOM 931 C C . LYS A 1 118 ? 30.721 -0.601 -21.503 1.00 93.56 118 LYS A C 1
ATOM 933 O O . LYS A 1 118 ? 30.732 -0.913 -22.688 1.00 93.56 118 LYS A O 1
ATOM 938 N N . SER A 1 119 ? 31.074 0.610 -21.065 1.00 93.31 119 SER A N 1
ATOM 939 C CA . SER A 1 119 ? 31.406 1.748 -21.934 1.00 93.31 119 SER A CA 1
ATOM 940 C C . SER A 1 119 ? 30.312 2.066 -22.968 1.00 93.31 119 SER A C 1
ATOM 942 O O . SER A 1 119 ? 30.600 2.351 -24.126 1.00 93.31 119 SER A O 1
ATOM 944 N N . LEU A 1 120 ? 29.044 2.003 -22.550 1.00 92.69 120 LEU A N 1
ATOM 945 C CA . LEU A 1 120 ? 27.864 2.256 -23.381 1.00 92.69 120 LEU A CA 1
ATOM 946 C C . LEU A 1 120 ? 27.224 3.612 -23.051 1.00 92.69 120 LEU A C 1
ATOM 948 O O . LEU A 1 120 ? 27.264 4.065 -21.905 1.00 92.69 120 LEU A O 1
ATOM 952 N N . ASP A 1 121 ? 26.570 4.228 -24.038 1.00 91.00 121 ASP A N 1
ATOM 953 C CA . ASP A 1 121 ? 25.777 5.446 -23.838 1.00 91.00 121 ASP A CA 1
ATOM 954 C C . ASP A 1 121 ? 24.365 5.113 -23.301 1.00 91.00 121 ASP A C 1
ATOM 956 O O . ASP A 1 121 ? 23.580 4.460 -23.997 1.00 91.00 121 ASP A O 1
ATOM 960 N N . PRO A 1 122 ? 23.983 5.582 -22.095 1.00 90.38 122 PRO A N 1
ATOM 961 C CA . PRO A 1 122 ? 22.659 5.328 -21.528 1.00 90.38 122 PRO A CA 1
ATOM 962 C C . PRO A 1 122 ? 21.497 5.977 -22.303 1.00 90.38 122 PRO A C 1
ATOM 964 O O . PRO A 1 122 ? 20.350 5.578 -22.087 1.00 90.38 122 PRO A O 1
ATOM 967 N N . PHE A 1 123 ? 21.743 6.966 -23.171 1.00 89.00 123 PHE A N 1
ATOM 968 C CA . PHE A 1 123 ? 20.694 7.626 -23.963 1.00 89.00 123 PHE A CA 1
ATOM 969 C C . PHE A 1 123 ? 20.369 6.899 -25.273 1.00 89.00 123 PHE A C 1
ATOM 971 O O . PHE A 1 123 ? 19.253 7.046 -25.790 1.00 89.00 123 PHE A O 1
ATOM 978 N N . SER A 1 124 ? 21.292 6.062 -25.743 1.00 87.44 124 SER A N 1
ATOM 979 C CA . SER A 1 124 ? 21.210 5.291 -26.988 1.00 87.44 124 SER A CA 1
ATOM 980 C C . SER A 1 124 ? 20.935 3.801 -26.736 1.00 87.44 124 SER A C 1
ATOM 982 O O . SER A 1 124 ? 21.461 2.932 -27.425 1.00 87.44 124 SER A O 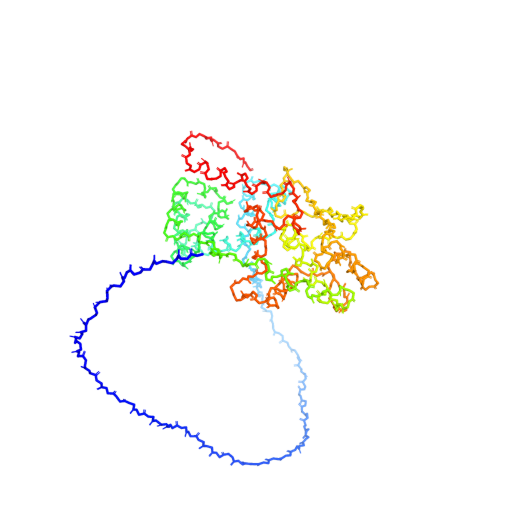1
ATOM 984 N N . THR A 1 125 ? 20.106 3.485 -25.734 1.00 85.81 125 THR A N 1
ATOM 985 C CA . THR A 1 125 ? 19.699 2.103 -25.429 1.00 85.81 125 THR A CA 1
ATOM 986 C C . THR A 1 125 ? 19.019 1.459 -26.634 1.00 85.81 125 THR A C 1
ATOM 988 O O . THR A 1 125 ? 17.933 1.889 -27.022 1.00 85.81 125 THR A O 1
ATOM 991 N N . SER A 1 126 ? 19.612 0.393 -27.166 1.00 90.81 126 SER A N 1
ATOM 992 C CA . SER A 1 126 ? 18.958 -0.530 -28.098 1.00 90.81 126 SER A CA 1
ATOM 993 C C . SER A 1 126 ? 18.184 -1.619 -27.348 1.00 90.81 126 SER A C 1
ATOM 995 O O . SER A 1 126 ? 18.358 -1.835 -26.144 1.00 90.81 126 SER A O 1
ATOM 997 N N . GLU A 1 127 ? 17.329 -2.354 -28.051 1.00 92.88 127 GLU A N 1
ATOM 998 C CA . GLU A 1 127 ? 16.666 -3.544 -27.526 1.00 92.88 127 GLU A CA 1
ATOM 999 C C . GLU A 1 127 ? 17.670 -4.612 -27.068 1.00 92.88 127 GLU A C 1
ATOM 1001 O O . GLU A 1 127 ? 17.437 -5.252 -26.044 1.00 92.88 127 GLU A O 1
ATOM 1006 N N . HIS A 1 128 ? 18.808 -4.759 -27.755 1.00 93.12 128 HIS A N 1
ATOM 1007 C CA . HIS A 1 128 ? 19.878 -5.686 -27.377 1.00 93.12 128 HIS A CA 1
ATOM 1008 C C . HIS A 1 128 ? 20.521 -5.279 -26.050 1.00 93.12 128 HIS A C 1
ATOM 1010 O O . HIS A 1 128 ? 20.608 -6.084 -25.127 1.00 93.12 128 HIS A O 1
ATOM 1016 N N . MET A 1 129 ? 20.850 -3.995 -25.902 1.00 94.81 129 MET A N 1
ATOM 1017 C CA . MET A 1 129 ? 21.394 -3.455 -24.658 1.00 94.81 129 MET A CA 1
ATOM 1018 C C . MET A 1 129 ? 20.413 -3.604 -23.484 1.00 94.81 129 MET A C 1
ATOM 1020 O O . MET A 1 129 ? 20.816 -3.917 -22.362 1.00 94.81 129 MET A O 1
ATOM 1024 N N . MET A 1 130 ? 19.111 -3.414 -23.729 1.00 95.69 130 MET A N 1
ATOM 1025 C CA . MET A 1 130 ? 18.074 -3.687 -22.731 1.00 95.69 130 MET A CA 1
ATOM 1026 C C . MET A 1 130 ? 18.062 -5.171 -22.337 1.00 95.69 130 MET A C 1
ATOM 1028 O O . MET A 1 130 ? 17.988 -5.477 -21.148 1.00 95.69 130 MET A O 1
ATOM 1032 N N . LEU A 1 131 ? 18.129 -6.095 -23.301 1.00 97.00 131 LEU A N 1
ATOM 1033 C CA . LEU A 1 131 ? 18.176 -7.533 -23.020 1.00 97.00 131 LEU A CA 1
ATOM 1034 C C . LEU A 1 131 ? 19.405 -7.902 -22.181 1.00 97.00 131 LEU A C 1
ATOM 1036 O O . LEU A 1 131 ? 19.253 -8.623 -21.194 1.00 97.00 131 LEU A O 1
ATOM 1040 N N . ASP A 1 132 ? 20.579 -7.363 -22.501 1.00 97.31 132 ASP A N 1
ATOM 1041 C CA . ASP A 1 132 ? 21.813 -7.610 -21.748 1.00 97.31 132 ASP A CA 1
ATOM 1042 C C . ASP A 1 132 ? 21.712 -7.091 -20.312 1.00 97.31 132 ASP A C 1
ATOM 1044 O O . ASP A 1 132 ? 22.027 -7.804 -19.356 1.00 97.31 132 ASP A O 1
ATOM 1048 N N . PHE A 1 133 ? 21.183 -5.878 -20.132 1.00 97.31 133 PHE A N 1
ATOM 1049 C CA . PHE A 1 133 ? 20.955 -5.305 -18.808 1.00 97.31 133 PHE A CA 1
ATOM 1050 C C . PHE A 1 133 ? 19.967 -6.135 -17.970 1.00 97.31 133 PHE A C 1
ATOM 1052 O O . PHE A 1 133 ? 20.204 -6.412 -16.790 1.00 97.31 133 PHE A O 1
ATOM 1059 N N . LEU A 1 134 ? 18.842 -6.553 -18.559 1.00 97.69 134 LEU A N 1
ATOM 1060 C CA . LEU A 1 134 ? 17.859 -7.378 -17.853 1.00 97.69 134 LEU A CA 1
ATOM 1061 C C . LEU A 1 134 ? 18.398 -8.789 -17.571 1.00 97.69 134 LEU A C 1
ATOM 1063 O O . LEU A 1 134 ? 18.046 -9.374 -16.543 1.00 97.69 134 LEU A O 1
ATOM 1067 N N . THR A 1 135 ? 19.275 -9.308 -18.433 1.00 98.06 135 THR A N 1
ATOM 1068 C CA . THR A 1 135 ? 19.987 -10.578 -18.236 1.00 98.06 135 THR A CA 1
ATOM 1069 C C . THR A 1 135 ? 20.959 -10.491 -17.066 1.00 98.06 135 THR A C 1
ATOM 1071 O O . THR A 1 135 ? 20.904 -11.349 -16.185 1.00 98.06 135 THR A O 1
ATOM 1074 N N . ASP A 1 136 ? 21.758 -9.425 -16.974 1.00 97.81 136 ASP A N 1
ATOM 1075 C CA . ASP A 1 136 ? 22.634 -9.156 -15.825 1.00 97.81 136 ASP A CA 1
ATOM 1076 C C . ASP A 1 136 ? 21.837 -9.143 -14.508 1.00 97.81 136 ASP A C 1
ATOM 1078 O O . ASP A 1 136 ? 22.198 -9.800 -13.526 1.00 97.81 136 ASP A O 1
ATOM 1082 N N . MET A 1 137 ? 20.679 -8.475 -14.492 1.00 97.31 137 MET A N 1
ATOM 1083 C CA . MET A 1 137 ? 19.788 -8.507 -13.331 1.00 97.31 137 MET A CA 1
ATOM 1084 C C . MET A 1 137 ? 19.239 -9.913 -13.051 1.00 97.31 137 MET A C 1
ATOM 1086 O O . MET A 1 137 ? 19.146 -10.334 -11.897 1.00 97.31 137 MET A O 1
ATOM 1090 N N . PHE A 1 138 ? 18.850 -10.668 -14.072 1.00 97.38 138 PHE A N 1
ATOM 1091 C CA . PHE A 1 138 ? 18.330 -12.015 -13.868 1.00 97.38 138 PHE A CA 1
ATOM 1092 C C . PHE A 1 138 ? 19.383 -12.958 -13.259 1.00 97.38 138 PHE A C 1
ATOM 1094 O O . PHE A 1 138 ? 19.078 -13.658 -12.279 1.00 97.38 138 PHE A O 1
ATOM 1101 N N . GLN A 1 139 ? 20.612 -12.911 -13.789 1.00 97.00 139 GLN A N 1
ATOM 1102 C CA . GLN A 1 139 ? 21.774 -13.683 -13.337 1.00 97.00 139 GLN A CA 1
ATOM 1103 C C . GLN A 1 139 ? 22.189 -13.312 -11.910 1.00 97.00 139 GLN A C 1
ATOM 1105 O O . GLN A 1 139 ? 22.454 -14.195 -11.100 1.00 97.00 139 GLN A O 1
ATOM 1110 N N . LYS A 1 140 ? 22.103 -12.029 -11.538 1.00 96.50 140 LYS A N 1
ATOM 1111 C CA . LYS A 1 140 ? 22.293 -11.553 -10.153 1.00 96.50 140 LYS A CA 1
ATOM 1112 C C . LYS A 1 140 ? 21.175 -11.970 -9.180 1.00 96.50 140 LYS A C 1
ATOM 1114 O O . LYS A 1 140 ? 21.151 -11.518 -8.038 1.00 96.50 140 LYS A O 1
ATOM 1119 N N . GLY A 1 141 ? 20.219 -12.795 -9.610 1.00 95.31 141 GLY A N 1
ATOM 1120 C CA . GLY A 1 141 ? 19.188 -13.368 -8.741 1.00 95.31 141 GLY A CA 1
ATOM 1121 C C . GLY A 1 141 ? 17.969 -12.470 -8.499 1.00 95.31 141 GLY A C 1
ATOM 1122 O O . GLY A 1 141 ? 17.137 -12.783 -7.647 1.00 95.31 141 GLY A O 1
ATOM 1123 N N . TYR A 1 142 ? 17.803 -11.367 -9.238 1.00 95.06 142 TYR A N 1
ATOM 1124 C CA . TYR A 1 142 ? 16.642 -10.493 -9.050 1.00 95.06 142 TYR A CA 1
ATOM 1125 C C . TYR A 1 142 ? 15.331 -11.188 -9.459 1.00 95.06 142 TYR A C 1
ATOM 1127 O O . TYR A 1 142 ? 15.228 -11.832 -10.502 1.00 95.06 142 TYR A O 1
ATOM 1135 N N . ALA A 1 143 ? 14.288 -11.045 -8.639 1.00 92.44 143 ALA A N 1
ATOM 1136 C CA . ALA A 1 143 ? 12.964 -11.593 -8.939 1.00 92.44 143 ALA A CA 1
ATOM 1137 C C . ALA A 1 143 ? 12.303 -10.892 -10.142 1.00 92.44 143 ALA A C 1
ATOM 1139 O O . ALA A 1 143 ? 12.577 -9.717 -10.402 1.00 92.44 143 ALA A O 1
ATOM 1140 N N . TYR A 1 144 ? 11.351 -11.570 -10.797 1.00 94.31 144 TYR A N 1
ATOM 1141 C CA . TYR A 1 144 ? 10.597 -11.052 -11.949 1.00 94.31 144 TYR A CA 1
ATOM 1142 C C . TYR A 1 144 ? 10.103 -9.609 -11.756 1.00 94.31 144 TYR A C 1
ATOM 1144 O O . TYR A 1 144 ? 10.323 -8.750 -12.608 1.00 94.31 144 TYR A O 1
ATOM 1152 N N . SER A 1 145 ? 9.486 -9.296 -10.609 1.00 92.12 145 SER A N 1
ATOM 1153 C CA . SER A 1 145 ? 8.961 -7.951 -10.337 1.00 92.12 145 SER A CA 1
ATOM 1154 C C . SER A 1 145 ? 10.045 -6.871 -10.325 1.00 92.12 145 SER A C 1
ATOM 1156 O O . SER A 1 145 ? 9.786 -5.733 -10.715 1.00 92.12 145 SER A O 1
ATOM 1158 N N . SER A 1 146 ? 11.250 -7.214 -9.867 1.00 94.62 146 SER A N 1
ATOM 1159 C CA . SER A 1 146 ? 12.390 -6.297 -9.818 1.00 94.62 146 SER A CA 1
ATOM 1160 C C . SER A 1 146 ? 12.941 -6.048 -11.219 1.00 94.62 146 SER A C 1
ATOM 1162 O O . SER A 1 146 ? 13.121 -4.891 -11.589 1.00 94.62 146 SER A O 1
ATOM 1164 N N . VAL A 1 147 ? 13.108 -7.111 -12.014 1.00 96.50 147 VAL A N 1
ATOM 1165 C CA . VAL A 1 147 ? 13.525 -7.026 -13.426 1.00 96.50 147 VAL A CA 1
ATOM 1166 C C . VAL A 1 147 ? 12.510 -6.208 -14.233 1.00 96.50 147 VAL A C 1
ATOM 1168 O O . VAL A 1 147 ? 12.877 -5.266 -14.926 1.00 96.50 147 VAL A O 1
ATOM 1171 N N . ASN A 1 148 ? 11.210 -6.463 -14.055 1.00 95.94 148 ASN A N 1
ATOM 1172 C CA . ASN A 1 148 ? 10.158 -5.712 -14.742 1.00 95.94 148 ASN A CA 1
ATOM 1173 C C . ASN A 1 148 ? 10.123 -4.226 -14.340 1.00 95.94 148 ASN A C 1
ATOM 1175 O O . ASN A 1 148 ? 9.822 -3.365 -15.164 1.00 95.94 148 ASN A O 1
ATOM 1179 N N . THR A 1 149 ? 10.430 -3.908 -13.076 1.00 95.69 149 THR A N 1
ATOM 1180 C CA . THR A 1 149 ? 10.524 -2.510 -12.621 1.00 95.69 149 THR A CA 1
ATOM 1181 C C . THR A 1 149 ? 11.709 -1.807 -13.276 1.00 95.69 149 THR A C 1
ATOM 1183 O O . THR A 1 149 ? 11.579 -0.648 -13.659 1.00 95.69 149 THR A O 1
ATOM 1186 N N . ALA A 1 150 ? 12.839 -2.500 -13.434 1.00 96.25 150 ALA A N 1
ATOM 1187 C CA . ALA A 1 150 ? 14.002 -1.965 -14.129 1.00 96.25 150 ALA A CA 1
ATOM 1188 C C . ALA A 1 150 ? 13.721 -1.732 -15.618 1.00 96.25 150 ALA A C 1
ATOM 1190 O O . ALA A 1 150 ? 13.946 -0.623 -16.094 1.00 96.25 150 ALA A O 1
ATOM 1191 N N . ARG A 1 151 ? 13.114 -2.712 -16.306 1.00 96.56 151 ARG A N 1
ATOM 1192 C CA . ARG A 1 151 ? 12.626 -2.566 -17.688 1.00 96.56 151 ARG A CA 1
ATOM 1193 C C . ARG A 1 151 ? 11.762 -1.318 -17.845 1.00 96.56 151 ARG A C 1
ATOM 1195 O O . ARG A 1 151 ? 12.014 -0.500 -18.720 1.00 96.56 151 ARG A O 1
ATOM 1202 N N . ALA A 1 152 ? 10.753 -1.159 -16.986 1.00 95.31 152 ALA A N 1
ATOM 1203 C CA . ALA A 1 152 ? 9.847 -0.015 -17.044 1.00 95.31 152 ALA A CA 1
ATOM 1204 C C . ALA A 1 152 ? 10.570 1.315 -16.779 1.00 95.31 152 ALA A C 1
ATOM 1206 O O . ALA A 1 152 ? 10.287 2.295 -17.457 1.00 95.31 152 ALA A O 1
ATOM 1207 N N . ALA A 1 153 ? 11.512 1.344 -15.830 1.00 94.19 153 ALA A N 1
ATOM 1208 C CA . ALA A 1 153 ? 12.289 2.542 -15.531 1.00 94.19 153 ALA A CA 1
ATOM 1209 C C . ALA A 1 153 ? 13.165 2.960 -16.724 1.00 94.19 153 ALA A C 1
ATOM 1211 O O . ALA A 1 153 ? 13.118 4.115 -17.129 1.00 94.19 153 ALA A O 1
ATOM 1212 N N . VAL A 1 154 ? 13.908 2.032 -17.332 1.00 93.81 154 VAL A N 1
ATOM 1213 C CA . VAL A 1 154 ? 14.774 2.333 -18.489 1.00 93.81 154 VAL A CA 1
ATOM 1214 C C . VAL A 1 154 ? 13.945 2.707 -19.720 1.00 93.81 154 VAL A C 1
ATOM 1216 O O . VAL A 1 154 ? 14.298 3.638 -20.436 1.00 93.81 154 VAL A O 1
ATOM 1219 N N . SER A 1 155 ? 12.770 2.094 -19.902 1.00 93.25 155 SER A N 1
ATOM 1220 C CA . SER A 1 155 ? 11.828 2.457 -20.970 1.00 93.25 155 SER A CA 1
ATOM 1221 C C . SER A 1 155 ? 11.375 3.921 -20.921 1.00 93.25 155 SER A C 1
ATOM 1223 O O . SER A 1 155 ? 10.881 4.425 -21.924 1.00 93.25 155 SER A O 1
ATOM 1225 N N . THR A 1 156 ? 11.553 4.629 -19.797 1.00 90.50 156 THR A N 1
ATOM 1226 C CA . THR A 1 156 ? 11.255 6.070 -19.728 1.00 90.50 156 THR A CA 1
ATOM 1227 C C . THR A 1 156 ? 12.244 6.941 -20.510 1.00 90.50 156 THR A C 1
ATOM 1229 O O . THR A 1 156 ? 11.932 8.097 -20.779 1.00 90.50 156 THR A O 1
ATOM 1232 N N . ILE A 1 157 ? 13.414 6.407 -20.889 1.00 86.81 157 ILE A N 1
ATOM 1233 C CA . ILE A 1 157 ? 14.439 7.126 -21.660 1.00 86.81 157 ILE A CA 1
ATOM 1234 C C . ILE A 1 157 ? 14.172 6.999 -23.169 1.00 86.81 157 ILE A C 1
ATOM 1236 O O . ILE A 1 157 ? 14.224 7.992 -23.891 1.00 86.81 157 ILE A O 1
ATOM 1240 N N . ASN A 1 158 ? 13.892 5.790 -23.658 1.00 81.50 158 ASN A N 1
ATOM 1241 C CA . ASN A 1 158 ? 13.874 5.480 -25.097 1.00 81.50 158 ASN A CA 1
ATOM 1242 C C . ASN A 1 158 ? 12.861 4.396 -25.506 1.00 81.50 158 ASN A C 1
ATOM 1244 O O . ASN A 1 158 ? 12.975 3.811 -26.574 1.00 81.50 158 ASN A O 1
ATOM 1248 N N . ASN A 1 159 ? 11.843 4.139 -24.680 1.00 84.12 159 ASN A N 1
ATOM 1249 C CA . ASN A 1 159 ? 10.716 3.237 -24.961 1.00 84.12 159 ASN A CA 1
ATOM 1250 C C . ASN A 1 159 ? 11.073 1.796 -25.403 1.00 84.12 159 ASN A C 1
ATOM 1252 O O . ASN A 1 159 ? 10.215 1.033 -25.846 1.00 84.12 159 ASN A O 1
ATOM 1256 N N . THR A 1 160 ? 12.322 1.371 -25.220 1.00 89.81 160 THR A N 1
ATOM 1257 C CA . THR A 1 160 ? 12.812 0.036 -25.603 1.00 89.81 160 THR A CA 1
ATOM 1258 C C . THR A 1 160 ? 12.183 -1.094 -24.797 1.00 89.81 160 THR A C 1
ATOM 1260 O O . THR A 1 160 ? 12.162 -2.245 -25.230 1.00 89.81 160 THR A O 1
ATOM 1263 N N . GLY A 1 161 ? 11.602 -0.786 -23.635 1.00 89.19 161 GLY A N 1
ATOM 1264 C CA . GLY A 1 161 ? 10.930 -1.769 -22.795 1.00 89.19 161 GLY A CA 1
ATOM 1265 C C . GLY A 1 161 ? 9.689 -2.389 -23.441 1.00 89.19 161 GLY A C 1
ATOM 1266 O O . GLY A 1 161 ? 9.278 -3.463 -23.000 1.00 89.19 161 GLY A O 1
ATOM 1267 N N . ALA A 1 162 ? 9.090 -1.736 -24.442 1.00 91.31 162 ALA A N 1
ATOM 1268 C CA . ALA A 1 162 ? 7.918 -2.229 -25.167 1.00 91.31 162 ALA A CA 1
ATOM 1269 C C . ALA A 1 162 ? 8.269 -3.131 -26.367 1.00 91.31 162 ALA A C 1
ATOM 1271 O O . ALA A 1 162 ? 7.369 -3.732 -26.953 1.00 91.31 162 ALA A O 1
ATOM 1272 N N . HIS A 1 163 ? 9.554 -3.260 -26.720 1.00 94.69 163 HIS A N 1
ATOM 1273 C CA . HIS A 1 163 ? 9.993 -4.045 -27.872 1.00 94.69 163 HIS A CA 1
ATOM 1274 C C . HIS A 1 163 ? 9.570 -5.529 -27.755 1.00 94.69 163 HIS A C 1
ATOM 1276 O O . HIS A 1 163 ? 9.723 -6.116 -26.674 1.00 94.69 163 HIS A O 1
ATOM 1282 N N . PRO A 1 164 ? 9.088 -6.187 -28.833 1.00 96.12 164 PRO A N 1
ATOM 1283 C CA . PRO A 1 164 ? 8.599 -7.569 -28.779 1.00 96.12 164 PRO A CA 1
ATOM 1284 C C . PRO A 1 164 ? 9.594 -8.573 -28.184 1.00 96.12 164 PRO A C 1
ATOM 1286 O O . PRO A 1 164 ? 9.196 -9.429 -27.389 1.00 96.12 164 PRO A O 1
ATOM 1289 N N . LEU A 1 165 ? 10.891 -8.443 -28.495 1.00 96.62 165 LEU A N 1
ATOM 1290 C CA . LEU A 1 165 ? 11.930 -9.312 -27.925 1.00 96.62 165 LEU A CA 1
ATOM 1291 C C . LEU A 1 165 ? 12.073 -9.128 -26.410 1.00 96.62 165 LEU A C 1
ATOM 1293 O O . LEU A 1 165 ? 12.184 -10.113 -25.686 1.00 96.62 165 LEU A O 1
ATOM 1297 N N . VAL A 1 166 ? 11.994 -7.892 -25.911 1.00 96.81 166 VAL A N 1
ATOM 1298 C CA . VAL A 1 166 ? 12.057 -7.593 -24.472 1.00 96.81 166 VAL A CA 1
ATOM 1299 C C . VAL A 1 166 ? 10.812 -8.133 -23.761 1.00 96.81 166 VAL A C 1
ATOM 1301 O O . VAL A 1 166 ? 10.907 -8.725 -22.684 1.00 96.81 166 VAL A O 1
ATOM 1304 N N . CYS A 1 167 ? 9.636 -8.012 -24.379 1.00 96.38 167 CYS A N 1
ATOM 1305 C CA . CYS A 1 167 ? 8.403 -8.616 -23.876 1.00 96.38 167 CYS A CA 1
ATOM 1306 C C . CYS A 1 167 ? 8.498 -10.151 -23.816 1.00 96.38 167 CYS A C 1
ATOM 1308 O O . CYS A 1 167 ? 8.132 -10.752 -22.800 1.00 96.38 167 CYS A O 1
ATOM 1310 N N . ARG A 1 168 ? 9.032 -10.795 -24.864 1.00 97.31 168 ARG A N 1
ATOM 1311 C CA . ARG A 1 168 ? 9.281 -12.247 -24.897 1.00 97.31 168 ARG A CA 1
ATOM 1312 C C . ARG A 1 168 ? 10.306 -12.667 -23.843 1.00 97.31 168 ARG A C 1
ATOM 1314 O O . ARG A 1 168 ? 10.081 -13.657 -23.150 1.00 97.31 168 ARG A O 1
ATOM 1321 N N . PHE A 1 169 ? 11.369 -11.889 -23.656 1.00 97.69 169 PHE A N 1
ATOM 1322 C CA . PHE A 1 169 ? 12.359 -12.106 -22.604 1.00 97.69 169 PHE A CA 1
ATOM 1323 C C . PHE A 1 169 ? 11.721 -12.081 -21.212 1.00 97.69 169 PHE A C 1
ATOM 1325 O O . PHE A 1 169 ? 11.931 -12.999 -20.425 1.00 97.69 169 PHE A O 1
ATOM 1332 N N . MET A 1 170 ? 10.866 -11.095 -20.915 1.00 97.31 170 MET A N 1
ATOM 1333 C CA . MET A 1 170 ? 10.165 -11.034 -19.627 1.00 97.31 170 MET A CA 1
ATOM 1334 C C . MET A 1 170 ? 9.268 -12.257 -19.389 1.00 97.31 170 MET A C 1
ATOM 1336 O O . MET A 1 170 ? 9.204 -12.745 -18.260 1.00 97.31 170 MET A O 1
ATOM 1340 N N . ARG A 1 171 ? 8.618 -12.798 -20.431 1.00 96.81 171 ARG A N 1
ATOM 1341 C CA . ARG A 1 171 ? 7.888 -14.078 -20.331 1.00 96.81 171 ARG A CA 1
ATOM 1342 C C . ARG A 1 171 ? 8.834 -15.231 -19.981 1.00 96.81 171 ARG A C 1
ATOM 1344 O O . ARG A 1 171 ? 8.514 -16.027 -19.105 1.00 96.81 171 ARG A O 1
ATOM 1351 N N . GLY A 1 172 ? 10.018 -15.274 -20.593 1.00 97.19 172 GLY A N 1
ATOM 1352 C CA . GLY A 1 172 ? 11.080 -16.222 -20.240 1.00 97.19 172 GLY A CA 1
ATOM 1353 C C . GLY A 1 172 ? 11.514 -16.109 -18.775 1.00 97.19 172 GLY A C 1
ATOM 1354 O O . GLY A 1 172 ? 11.536 -17.111 -18.066 1.00 97.19 172 GLY A O 1
ATOM 1355 N N . VAL A 1 173 ? 11.759 -14.890 -18.280 1.00 96.62 173 VAL A N 1
ATOM 1356 C CA . VAL A 1 173 ? 12.093 -14.637 -16.864 1.00 96.62 173 VAL A CA 1
ATOM 1357 C C . VAL A 1 173 ? 11.001 -15.161 -15.932 1.00 96.62 173 VAL A C 1
ATOM 1359 O O . VAL A 1 173 ? 11.315 -15.749 -14.898 1.00 96.62 173 VAL A O 1
ATOM 1362 N N . PHE A 1 174 ? 9.727 -14.955 -16.279 1.00 95.06 174 PHE A N 1
ATOM 1363 C CA . PHE A 1 174 ? 8.611 -15.479 -15.495 1.00 95.06 174 PHE A CA 1
ATOM 1364 C C . PHE A 1 174 ? 8.584 -17.010 -15.491 1.00 95.06 174 PHE A C 1
ATOM 1366 O O . PHE A 1 174 ? 8.465 -17.593 -14.421 1.00 95.06 174 PHE A O 1
ATOM 1373 N N . ASN A 1 175 ? 8.741 -17.657 -16.647 1.00 95.88 175 ASN A N 1
ATOM 1374 C CA . ASN A 1 175 ? 8.716 -19.119 -16.745 1.00 95.88 175 ASN A CA 1
ATOM 1375 C C . ASN A 1 175 ? 9.887 -19.772 -15.996 1.00 95.88 175 ASN A C 1
ATOM 1377 O O . ASN A 1 175 ? 9.698 -20.780 -15.324 1.00 95.88 175 ASN A O 1
ATOM 1381 N N . LEU A 1 176 ? 11.083 -19.179 -16.066 1.00 96.00 176 LEU A N 1
ATOM 1382 C CA . LEU A 1 176 ? 12.271 -19.670 -15.359 1.00 96.00 176 LEU A CA 1
ATOM 1383 C C . LEU A 1 176 ? 12.223 -19.391 -13.850 1.00 96.00 176 LEU A C 1
ATOM 1385 O O . LEU A 1 176 ? 12.802 -20.132 -13.059 1.00 96.00 176 LEU A O 1
ATOM 1389 N N . ARG A 1 177 ? 11.574 -18.296 -13.434 1.00 91.62 177 ARG A N 1
ATOM 1390 C CA . ARG A 1 177 ? 11.463 -17.890 -12.026 1.00 91.62 177 ARG A CA 1
ATOM 1391 C C . ARG A 1 177 ? 10.067 -17.316 -11.731 1.00 91.62 177 ARG A C 1
ATOM 1393 O O . ARG A 1 177 ? 9.930 -16.092 -11.582 1.00 91.62 177 ARG A O 1
ATOM 1400 N N . PRO A 1 178 ? 9.035 -18.175 -11.605 1.00 87.56 178 PRO A N 1
ATOM 1401 C CA . PRO A 1 178 ? 7.671 -17.728 -11.346 1.00 87.56 178 PRO A CA 1
ATOM 1402 C C . PRO A 1 178 ? 7.565 -16.964 -10.027 1.00 87.56 178 PRO A C 1
ATOM 1404 O O . PRO A 1 178 ? 8.173 -17.319 -9.015 1.00 87.56 178 PRO A O 1
ATOM 1407 N N . SER A 1 179 ? 6.767 -15.895 -10.008 1.00 81.56 179 SER A N 1
ATOM 1408 C CA . SER A 1 179 ? 6.491 -15.173 -8.767 1.00 81.56 179 SER A CA 1
ATOM 1409 C C . SER A 1 179 ? 5.425 -15.907 -7.954 1.00 81.56 179 SER A C 1
ATOM 1411 O O . SER A 1 179 ? 4.239 -15.819 -8.270 1.00 81.56 179 SER A O 1
ATOM 1413 N N . CYS A 1 180 ? 5.826 -16.586 -6.882 1.00 78.62 180 CYS A N 1
ATOM 1414 C CA . CYS A 1 180 ? 4.876 -17.221 -5.972 1.00 78.62 180 CYS A CA 1
ATOM 1415 C C . CYS A 1 180 ? 4.221 -16.192 -5.032 1.00 78.62 180 CYS A C 1
ATOM 1417 O O . CYS A 1 180 ? 4.892 -15.268 -4.549 1.00 78.62 180 CYS A O 1
ATOM 1419 N N . PRO A 1 181 ? 2.920 -16.340 -4.714 1.00 79.31 181 PRO A N 1
ATOM 1420 C CA . PRO A 1 181 ? 2.297 -15.582 -3.641 1.00 79.31 181 PRO A CA 1
ATOM 1421 C C . PRO A 1 181 ? 3.084 -15.742 -2.340 1.00 79.31 181 PRO A C 1
ATOM 1423 O O . PRO A 1 181 ? 3.533 -16.831 -1.993 1.00 79.31 181 PRO A O 1
ATOM 1426 N N . ARG A 1 182 ? 3.203 -14.658 -1.566 1.00 81.62 182 ARG A N 1
ATOM 1427 C CA . ARG A 1 182 ? 3.905 -14.695 -0.271 1.00 81.62 182 ARG A CA 1
ATOM 1428 C C . ARG A 1 182 ? 3.297 -15.707 0.711 1.00 81.62 182 ARG A C 1
ATOM 1430 O O . ARG A 1 182 ? 3.999 -16.178 1.600 1.00 81.62 182 ARG A O 1
ATOM 1437 N N . TYR A 1 183 ? 1.997 -15.970 0.600 1.00 84.94 183 TYR A N 1
ATOM 1438 C CA . TYR A 1 183 ? 1.268 -16.878 1.479 1.00 84.94 183 TYR A CA 1
ATOM 1439 C C . TYR A 1 183 ? 0.583 -17.948 0.631 1.00 84.94 183 TYR A C 1
ATOM 1441 O O . TYR A 1 183 ? -0.195 -17.600 -0.256 1.00 84.94 183 TYR A O 1
ATOM 1449 N N . SER A 1 184 ? 0.857 -19.221 0.921 1.00 82.44 184 SER A N 1
ATOM 1450 C CA . SER A 1 184 ? 0.187 -20.369 0.291 1.00 82.44 184 SER A CA 1
ATOM 1451 C C . SER A 1 184 ? -1.208 -20.630 0.865 1.00 82.44 184 SER A C 1
ATOM 1453 O O . SER A 1 184 ? -2.053 -21.225 0.211 1.00 82.44 184 SER A O 1
ATOM 1455 N N . HIS A 1 185 ? -1.463 -20.161 2.085 1.00 85.12 185 HIS A N 1
ATOM 1456 C CA . HIS A 1 185 ? -2.730 -20.303 2.792 1.00 85.12 185 HIS A CA 1
ATOM 1457 C C . HIS A 1 185 ? -3.023 -19.044 3.617 1.00 85.12 185 HIS A C 1
ATOM 1459 O O . HIS A 1 185 ? -2.161 -18.182 3.803 1.00 85.12 185 HIS A O 1
ATOM 1465 N N . ILE A 1 186 ? -4.256 -18.929 4.109 1.00 88.69 186 ILE A N 1
ATOM 1466 C CA . ILE A 1 186 ? -4.673 -17.888 5.055 1.00 88.69 186 ILE A CA 1
ATOM 1467 C C . ILE A 1 186 ? -4.754 -18.473 6.468 1.00 88.69 186 ILE A C 1
ATOM 1469 O O . ILE A 1 186 ? -4.888 -19.681 6.638 1.00 88.69 186 ILE A O 1
ATOM 1473 N N . TRP A 1 187 ? -4.716 -17.618 7.484 1.00 91.12 187 TRP A N 1
ATOM 1474 C CA . TRP A 1 187 ? -4.998 -18.016 8.865 1.00 91.12 187 TRP A CA 1
ATOM 1475 C C . TRP A 1 187 ? -6.512 -18.014 9.150 1.00 91.12 187 TRP A C 1
ATOM 1477 O O . TRP A 1 187 ? -7.275 -17.299 8.497 1.00 91.12 187 TRP A O 1
ATOM 1487 N N . TYR A 1 188 ? -6.953 -18.794 10.142 1.00 87.25 188 TYR A N 1
ATOM 1488 C CA . TYR A 1 188 ? -8.369 -18.912 10.507 1.00 87.25 188 TYR A CA 1
ATOM 1489 C C . TYR A 1 188 ? -8.898 -17.657 11.212 1.00 87.25 188 TYR A C 1
ATOM 1491 O O . TYR A 1 188 ? -8.474 -17.328 12.322 1.00 87.25 188 TYR A O 1
ATOM 1499 N N . VAL A 1 189 ? -9.876 -16.980 10.599 1.00 89.38 189 VAL A N 1
ATOM 1500 C CA . VAL A 1 189 ? -10.456 -15.734 11.139 1.00 89.38 189 VAL A CA 1
ATOM 1501 C C . VAL A 1 189 ? -11.079 -15.915 12.520 1.00 89.38 189 VAL A C 1
ATOM 1503 O O . VAL A 1 189 ? -10.984 -15.021 13.361 1.00 89.38 189 VAL A O 1
ATOM 1506 N N . SER A 1 190 ? -11.657 -17.088 12.775 1.00 89.62 190 SER A N 1
ATOM 1507 C CA . SER A 1 190 ? -12.288 -17.445 14.046 1.00 89.62 190 SER A CA 1
ATOM 1508 C C . SER A 1 190 ? -11.353 -17.283 15.246 1.00 89.62 190 SER A C 1
ATOM 1510 O O . SER A 1 190 ? -11.798 -16.806 16.288 1.00 89.62 190 SER A O 1
ATOM 1512 N N . ILE A 1 191 ? -10.062 -17.597 15.097 1.00 93.31 191 ILE A N 1
ATOM 1513 C CA . ILE A 1 191 ? -9.062 -17.483 16.168 1.00 93.31 191 ILE A CA 1
ATOM 1514 C C . ILE A 1 191 ? -8.912 -16.021 16.607 1.00 93.31 191 ILE A C 1
ATOM 1516 O O . ILE A 1 191 ? -9.001 -15.714 17.796 1.00 93.31 191 ILE A O 1
ATOM 1520 N N . VAL A 1 192 ? -8.770 -15.105 15.644 1.00 94.88 192 VAL A N 1
ATOM 1521 C CA . VAL A 1 192 ? -8.660 -13.666 15.926 1.00 94.88 192 VAL A CA 1
ATOM 1522 C C . VAL A 1 192 ? -9.975 -13.107 16.450 1.00 94.88 192 VAL A C 1
ATOM 1524 O O . VAL A 1 192 ? -9.959 -12.356 17.418 1.00 94.88 192 VAL A O 1
ATOM 1527 N N . LEU A 1 193 ? -11.121 -13.479 15.870 1.00 93.00 193 LEU A N 1
ATOM 1528 C CA . LEU A 1 193 ? -12.420 -13.000 16.356 1.00 93.00 193 LEU A CA 1
ATOM 1529 C C . LEU A 1 193 ? -12.710 -13.469 17.786 1.00 93.00 193 LEU A C 1
ATOM 1531 O O . LEU A 1 193 ? -13.220 -12.688 18.582 1.00 93.00 193 LEU A O 1
ATOM 1535 N N . ARG A 1 194 ? -12.361 -14.713 18.138 1.00 95.12 194 ARG A N 1
ATOM 1536 C CA . ARG A 1 194 ? -12.483 -15.233 19.507 1.00 95.12 194 ARG A CA 1
ATOM 1537 C C . ARG A 1 194 ? -11.637 -14.422 20.486 1.00 95.12 194 ARG A C 1
ATOM 1539 O O . ARG A 1 194 ? -12.153 -14.022 21.522 1.00 95.12 194 ARG A O 1
ATOM 1546 N N . TYR A 1 195 ? -10.391 -14.119 20.126 1.00 97.12 195 TYR A N 1
ATOM 1547 C CA . TYR A 1 195 ? -9.534 -13.259 20.940 1.00 97.12 195 TYR A CA 1
ATOM 1548 C C . TYR A 1 195 ? -10.080 -11.827 21.059 1.00 97.12 195 TYR A C 1
ATOM 1550 O O . TYR A 1 195 ? -10.123 -11.258 22.141 1.00 97.12 195 TYR A O 1
ATOM 1558 N N . LEU A 1 196 ? -10.572 -11.236 19.968 1.00 95.88 196 LEU A N 1
ATOM 1559 C CA . LEU A 1 196 ? -11.166 -9.898 20.013 1.00 95.88 196 LEU A CA 1
ATOM 1560 C C . LEU A 1 196 ? -12.423 -9.845 20.897 1.00 95.88 196 LEU A C 1
ATOM 1562 O O . LEU A 1 196 ? -12.640 -8.838 21.564 1.00 95.88 196 LEU A O 1
ATOM 1566 N N . ARG A 1 197 ? -13.225 -10.921 20.950 1.00 95.19 197 ARG A N 1
ATOM 1567 C CA . ARG A 1 197 ? -14.364 -11.027 21.881 1.00 95.19 197 ARG A CA 1
ATOM 1568 C C . ARG A 1 197 ? -13.919 -11.025 23.342 1.00 95.19 197 ARG A C 1
ATOM 1570 O O . ARG A 1 197 ? -14.599 -10.409 24.156 1.00 95.19 197 ARG A O 1
ATOM 1577 N N . SER A 1 198 ? -12.802 -11.680 23.668 1.00 96.25 198 SER A N 1
ATOM 1578 C CA . SER A 1 198 ? -12.292 -11.751 25.044 1.00 96.25 198 SER A CA 1
ATOM 1579 C C . SER A 1 198 ? -11.657 -10.446 25.535 1.00 96.25 198 SER A C 1
ATOM 1581 O O . SER A 1 198 ? -11.331 -10.348 26.707 1.00 96.25 198 SER A O 1
ATOM 1583 N N . LEU A 1 199 ? -11.469 -9.447 24.662 1.00 95.12 199 LEU A N 1
ATOM 1584 C CA . LEU A 1 199 ? -11.016 -8.101 25.041 1.00 95.12 199 LEU A CA 1
ATOM 1585 C C . LEU A 1 199 ? -12.162 -7.179 25.494 1.00 95.12 199 LEU A C 1
ATOM 1587 O O . LEU A 1 199 ? -11.932 -6.015 25.807 1.00 95.12 199 LEU A O 1
ATOM 1591 N N . SER A 1 200 ? -13.405 -7.658 25.465 1.00 92.06 200 SER A N 1
ATOM 1592 C CA . SER A 1 200 ? -14.559 -6.888 25.919 1.00 92.06 200 SER A CA 1
ATOM 1593 C C . SER A 1 200 ? -14.622 -6.836 27.453 1.00 92.06 200 SER A C 1
ATOM 1595 O O . SER A 1 200 ? -14.376 -7.867 28.072 1.00 92.06 200 SER A O 1
ATOM 1597 N N . PRO A 1 201 ? -15.056 -5.709 28.050 1.00 93.31 201 PRO A N 1
ATOM 1598 C CA . PRO A 1 201 ? -15.547 -4.496 27.393 1.00 93.31 201 PRO A CA 1
ATOM 1599 C C . PRO A 1 201 ? -14.435 -3.517 26.987 1.00 93.31 201 PRO A C 1
ATOM 1601 O O . PRO A 1 201 ? -13.460 -3.290 27.693 1.00 93.31 201 PRO A O 1
ATOM 1604 N N . ALA A 1 202 ? -14.637 -2.831 25.856 1.00 89.88 202 ALA A N 1
ATOM 1605 C CA . ALA A 1 202 ? -13.668 -1.875 25.301 1.00 89.88 202 ALA A CA 1
ATOM 1606 C C . ALA A 1 202 ? -13.334 -0.686 26.232 1.00 89.88 202 ALA A C 1
ATOM 1608 O O . ALA A 1 202 ? -12.363 0.031 25.995 1.00 89.88 202 ALA A O 1
ATOM 1609 N N . VAL A 1 203 ? -14.151 -0.437 27.262 1.00 92.00 203 VAL A N 1
ATOM 1610 C CA . VAL A 1 203 ? -13.930 0.630 28.250 1.00 92.00 203 VAL A CA 1
ATOM 1611 C C . VAL A 1 203 ? -12.765 0.326 29.197 1.00 92.00 203 VAL A C 1
ATOM 1613 O O . VAL A 1 203 ? -12.042 1.255 29.559 1.00 92.00 203 VAL A O 1
ATOM 1616 N N . GLU A 1 204 ? -12.545 -0.952 29.513 1.00 92.94 204 GLU A N 1
ATOM 1617 C CA . GLU A 1 204 ? -11.508 -1.434 30.438 1.00 92.94 204 GLU A CA 1
ATOM 1618 C C . GLU A 1 204 ? -10.128 -1.539 29.779 1.00 92.94 204 GLU A C 1
ATOM 1620 O O . GLU A 1 204 ? -9.099 -1.604 30.449 1.00 92.94 204 GLU A O 1
ATOM 1625 N N . LEU A 1 205 ? -10.075 -1.511 28.446 1.00 95.50 205 LEU A N 1
ATOM 1626 C CA . LEU A 1 205 ? -8.818 -1.601 27.722 1.00 95.50 205 LEU A CA 1
ATOM 1627 C C . LEU A 1 205 ? -7.975 -0.337 27.886 1.00 95.50 205 LEU A C 1
ATOM 1629 O O . LEU A 1 205 ? -8.442 0.797 27.725 1.00 95.50 205 LEU A O 1
ATOM 1633 N N . ASN A 1 206 ? -6.674 -0.549 28.084 1.00 96.50 206 ASN A N 1
ATOM 1634 C CA . ASN A 1 206 ? -5.698 0.517 27.914 1.00 96.50 206 ASN A CA 1
ATOM 1635 C C . ASN A 1 206 ? -5.697 1.030 26.461 1.00 96.50 206 ASN A C 1
ATOM 1637 O O . ASN A 1 206 ? -6.121 0.344 25.523 1.00 96.50 206 ASN A O 1
ATOM 1641 N N . LEU A 1 207 ? -5.193 2.251 26.263 1.00 97.06 207 LEU A N 1
ATOM 1642 C CA . LEU A 1 207 ? -5.268 2.923 24.966 1.00 97.06 207 LEU A CA 1
ATOM 1643 C C . LEU A 1 207 ? -4.578 2.128 23.847 1.00 97.06 207 LEU A C 1
ATOM 1645 O O . LEU A 1 207 ? -5.067 2.130 22.719 1.00 97.06 207 LEU A O 1
ATOM 1649 N N . LEU A 1 208 ? -3.485 1.415 24.139 1.00 97.56 208 LEU A N 1
ATOM 1650 C CA . LEU A 1 208 ? -2.787 0.580 23.158 1.00 97.56 208 LEU A CA 1
ATOM 1651 C C . LEU A 1 208 ? -3.654 -0.585 22.679 1.00 97.56 208 LEU A C 1
ATOM 1653 O O . LEU A 1 208 ? -3.801 -0.774 21.472 1.00 97.56 208 LEU A O 1
ATOM 1657 N N . MET A 1 209 ? -4.248 -1.341 23.601 1.00 98.00 209 MET A N 1
ATOM 1658 C CA . MET A 1 209 ? -5.101 -2.478 23.256 1.00 98.00 209 MET A CA 1
ATOM 1659 C C . MET A 1 209 ? -6.385 -2.030 22.562 1.00 98.00 209 MET A C 1
ATOM 1661 O O . MET A 1 209 ? -6.768 -2.645 21.569 1.00 98.00 209 MET A O 1
ATOM 1665 N N . LEU A 1 210 ? -6.984 -0.916 22.991 1.00 98.12 210 LEU A N 1
ATOM 1666 C CA . LEU A 1 210 ? -8.138 -0.326 22.313 1.00 98.12 210 LEU A CA 1
ATOM 1667 C C . LEU A 1 210 ? -7.794 0.115 20.880 1.00 98.12 210 LEU A C 1
ATOM 1669 O O . LEU A 1 210 ? -8.538 -0.172 19.943 1.00 98.12 210 LEU A O 1
ATOM 1673 N N . SER A 1 211 ? -6.639 0.766 20.691 1.00 97.94 211 SER A N 1
ATOM 1674 C CA . SER A 1 211 ? -6.146 1.165 19.363 1.00 97.94 211 SER A CA 1
ATOM 1675 C C . SER A 1 211 ? -5.917 -0.049 18.465 1.00 97.94 211 SER A C 1
ATOM 1677 O O . SER A 1 211 ? -6.329 -0.057 17.303 1.00 97.94 211 SER A O 1
ATOM 1679 N N . ALA A 1 212 ? -5.274 -1.087 19.010 1.00 98.19 212 ALA A N 1
ATOM 1680 C CA . ALA A 1 212 ? -4.935 -2.311 18.296 1.00 98.19 212 ALA A CA 1
ATOM 1681 C C . ALA A 1 212 ? -6.175 -3.140 17.928 1.00 98.19 212 ALA A C 1
ATOM 1683 O O . ALA A 1 212 ? -6.257 -3.665 16.812 1.00 98.19 212 ALA A O 1
ATOM 1684 N N . GLN A 1 213 ? -7.166 -3.205 18.819 1.00 97.69 213 GLN A N 1
ATOM 1685 C CA . GLN A 1 213 ? -8.468 -3.804 18.541 1.00 97.69 213 GLN A CA 1
ATOM 1686 C C . GLN A 1 213 ? -9.183 -3.053 17.418 1.00 97.69 213 GLN A C 1
ATOM 1688 O O . GLN A 1 213 ? -9.597 -3.683 16.443 1.00 97.69 213 GLN A O 1
ATOM 1693 N N . LEU A 1 214 ? -9.272 -1.720 17.504 1.00 97.88 214 LEU A N 1
ATOM 1694 C CA . LEU A 1 214 ? -9.961 -0.906 16.505 1.00 97.88 214 LEU A CA 1
ATOM 1695 C C . LEU A 1 214 ? -9.353 -1.080 15.109 1.00 97.88 214 LEU A C 1
ATOM 1697 O O . LEU A 1 214 ? -10.074 -1.406 14.169 1.00 97.88 214 LEU A O 1
ATOM 1701 N N . ILE A 1 215 ? -8.032 -0.923 14.956 1.00 97.75 215 ILE A N 1
ATOM 1702 C CA . ILE A 1 215 ? -7.384 -1.061 13.641 1.00 97.75 215 ILE A CA 1
ATOM 1703 C C . ILE A 1 215 ? -7.536 -2.474 13.067 1.00 97.75 215 ILE A C 1
ATOM 1705 O O . ILE A 1 215 ? -7.705 -2.631 11.857 1.00 97.75 215 ILE A O 1
ATOM 1709 N N . THR A 1 216 ? -7.510 -3.505 13.915 1.00 97.06 216 THR A N 1
ATOM 1710 C CA . THR A 1 216 ? -7.666 -4.894 13.464 1.00 97.06 216 THR A CA 1
ATOM 1711 C C . THR A 1 216 ? -9.098 -5.174 13.021 1.00 97.06 216 THR A C 1
ATOM 1713 O O . THR A 1 216 ? -9.289 -5.786 11.970 1.00 97.06 216 THR A O 1
ATOM 1716 N N . LEU A 1 217 ? -10.098 -4.669 13.752 1.00 95.12 217 LEU A N 1
ATOM 1717 C CA . LEU A 1 217 ? -11.498 -4.721 13.333 1.00 95.12 217 LEU A CA 1
ATOM 1718 C C . LEU A 1 217 ? -11.704 -3.965 12.016 1.00 95.12 217 LEU A C 1
ATOM 1720 O O . LEU A 1 217 ? -12.256 -4.536 11.084 1.00 95.12 217 LEU A O 1
ATOM 1724 N N . CYS A 1 218 ? -11.183 -2.743 11.873 1.00 94.44 218 CYS A N 1
ATOM 1725 C CA . CYS A 1 218 ? -11.235 -2.004 10.607 1.00 94.44 218 CYS A CA 1
ATOM 1726 C C . CYS A 1 218 ? -10.610 -2.802 9.448 1.00 94.44 218 CYS A C 1
ATOM 1728 O O . CYS A 1 218 ? -11.198 -2.886 8.368 1.00 94.44 218 CYS A O 1
ATOM 1730 N N . ALA A 1 219 ? -9.440 -3.412 9.665 1.00 92.56 219 ALA A N 1
ATOM 1731 C CA . ALA A 1 219 ? -8.736 -4.219 8.667 1.00 92.56 219 ALA A CA 1
ATOM 1732 C C . ALA A 1 219 ? -9.519 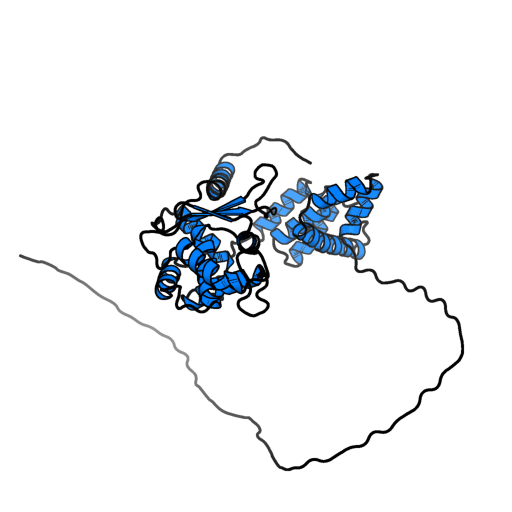-5.465 8.244 1.00 92.56 219 ALA A C 1
ATOM 1734 O O . ALA A 1 219 ? -9.546 -5.784 7.054 1.00 92.56 219 ALA A O 1
ATOM 1735 N N . LEU A 1 220 ? -10.160 -6.137 9.201 1.00 91.12 220 LEU A N 1
ATOM 1736 C CA . LEU A 1 220 ? -11.029 -7.273 8.932 1.00 91.12 220 LEU A CA 1
ATOM 1737 C C . LEU A 1 220 ? -12.267 -6.820 8.164 1.00 91.12 220 LEU A C 1
ATOM 1739 O O . LEU A 1 220 ? -12.430 -7.237 7.028 1.00 91.12 220 LEU A O 1
ATOM 1743 N N . VAL A 1 221 ? -13.065 -5.909 8.727 1.00 88.25 221 VAL A N 1
ATOM 1744 C CA . VAL A 1 221 ? -14.370 -5.479 8.193 1.00 88.25 221 VAL A CA 1
ATOM 1745 C C . VAL A 1 221 ? -14.263 -4.928 6.768 1.00 88.25 221 VAL A C 1
ATOM 1747 O O . VAL A 1 221 ? -15.103 -5.213 5.922 1.00 88.25 221 VAL A O 1
ATOM 1750 N N . THR A 1 222 ? -13.230 -4.131 6.488 1.00 85.88 222 THR A N 1
ATOM 1751 C CA . THR A 1 222 ? -13.150 -3.365 5.232 1.00 85.88 222 THR A CA 1
ATOM 1752 C C . THR A 1 222 ? -12.236 -3.992 4.178 1.00 85.88 222 THR A C 1
ATOM 1754 O O . THR A 1 222 ? -12.282 -3.591 3.015 1.00 85.88 222 THR A O 1
ATOM 1757 N N . GLY A 1 223 ? -11.341 -4.911 4.563 1.00 87.12 223 GLY A N 1
ATOM 1758 C CA . GLY A 1 223 ? -10.300 -5.439 3.671 1.00 87.12 223 GLY A CA 1
ATOM 1759 C C . GLY A 1 223 ? -9.344 -4.367 3.112 1.00 87.12 223 GLY A C 1
ATOM 1760 O O . GLY A 1 223 ? -8.670 -4.585 2.096 1.00 87.12 223 GLY A O 1
ATOM 1761 N N . GLN A 1 224 ? -9.283 -3.186 3.733 1.00 85.81 224 GLN A N 1
ATOM 1762 C CA . GLN A 1 224 ? -8.454 -2.071 3.275 1.00 85.81 224 GLN A CA 1
ATOM 1763 C C . GLN A 1 224 ? -6.973 -2.250 3.652 1.00 85.81 224 GLN A C 1
ATOM 1765 O O . GLN A 1 224 ? -6.589 -3.087 4.471 1.00 85.81 224 GLN A O 1
ATOM 1770 N N . ARG A 1 225 ? -6.091 -1.475 3.007 1.00 87.38 225 ARG A N 1
ATOM 1771 C CA . ARG A 1 225 ? -4.648 -1.463 3.320 1.00 87.38 225 ARG A CA 1
ATOM 1772 C C . ARG A 1 225 ? -4.370 -0.507 4.484 1.00 87.38 225 ARG A C 1
ATOM 1774 O O . ARG A 1 225 ? -5.061 0.492 4.622 1.00 87.38 225 ARG A O 1
ATOM 1781 N N . CYS A 1 226 ? -3.264 -0.707 5.212 1.00 91.69 226 CYS A N 1
ATOM 1782 C CA . CYS A 1 226 ? -2.819 0.241 6.251 1.00 91.69 226 CYS A CA 1
ATOM 1783 C C . CYS A 1 226 ? -2.663 1.680 5.745 1.00 91.69 226 CYS A C 1
ATOM 1785 O O . CYS A 1 226 ? -2.824 2.615 6.516 1.00 91.69 226 CYS A O 1
ATOM 1787 N N . GLN A 1 227 ? -2.367 1.864 4.452 1.00 90.81 227 GLN A N 1
ATOM 1788 C CA . GLN A 1 227 ? -2.322 3.193 3.847 1.00 90.81 227 GLN A CA 1
ATOM 1789 C C . GLN A 1 227 ? -3.670 3.917 3.953 1.00 90.81 227 GLN A C 1
ATOM 1791 O O . GLN A 1 227 ? -3.664 5.106 4.226 1.00 90.81 227 GLN A O 1
ATOM 1796 N N . THR A 1 228 ? -4.789 3.209 3.770 1.00 91.44 228 THR A N 1
ATOM 1797 C CA . THR A 1 228 ? -6.137 3.770 3.901 1.00 91.44 228 THR A CA 1
ATOM 1798 C C . THR A 1 228 ? -6.386 4.213 5.339 1.00 91.44 228 THR A C 1
ATOM 1800 O O . THR A 1 228 ? -6.759 5.352 5.569 1.00 91.44 228 THR A O 1
ATOM 1803 N N . PHE A 1 229 ? -6.097 3.350 6.318 1.00 93.62 229 PHE A N 1
ATOM 1804 C CA . PHE A 1 229 ? -6.314 3.665 7.735 1.00 93.62 229 PHE A CA 1
ATOM 1805 C C . PHE A 1 229 ? -5.439 4.811 8.251 1.00 93.62 229 PHE A C 1
ATOM 1807 O O . PHE A 1 229 ? -5.857 5.545 9.135 1.00 93.62 229 PHE A O 1
ATOM 1814 N N . HIS A 1 230 ? -4.241 4.977 7.691 1.00 95.25 230 HIS A N 1
ATOM 1815 C CA . HIS A 1 230 ? -3.334 6.070 8.042 1.00 95.25 230 HIS A CA 1
ATOM 1816 C C . HIS A 1 230 ? -3.837 7.448 7.600 1.00 95.25 230 HIS A C 1
ATOM 1818 O O . HIS A 1 230 ? -3.497 8.444 8.222 1.00 95.25 230 HIS A O 1
ATOM 1824 N N . VAL A 1 231 ? -4.624 7.515 6.524 1.00 93.50 231 VAL A N 1
ATOM 1825 C CA . VAL A 1 231 ? -5.174 8.783 6.019 1.00 93.50 231 VAL A CA 1
ATOM 1826 C C . VAL A 1 231 ? -6.619 9.016 6.460 1.00 93.50 231 VAL A C 1
ATOM 1828 O O . VAL A 1 231 ? -7.228 9.990 6.038 1.00 93.50 231 VAL A O 1
ATOM 1831 N N . MET A 1 232 ? -7.189 8.121 7.273 1.00 94.88 232 MET A N 1
ATOM 1832 C CA . MET A 1 232 ? -8.491 8.371 7.884 1.00 94.88 232 MET A CA 1
ATOM 1833 C C . MET A 1 232 ? -8.350 9.506 8.887 1.00 94.88 232 MET A C 1
ATOM 1835 O O . MET A 1 232 ? -7.478 9.470 9.756 1.00 94.88 232 MET A O 1
ATOM 1839 N N . ASP A 1 233 ? -9.239 10.479 8.780 1.00 94.81 233 ASP A N 1
ATOM 1840 C CA . ASP A 1 233 ? -9.215 11.697 9.574 1.00 94.81 233 ASP A CA 1
ATOM 1841 C C . ASP A 1 233 ? -10.613 11.955 10.143 1.00 94.81 233 ASP A C 1
ATOM 1843 O O . ASP A 1 233 ? -11.626 11.683 9.493 1.00 94.81 233 ASP A O 1
ATOM 1847 N N . ILE A 1 234 ? -10.665 12.437 11.383 1.00 96.00 234 ILE A N 1
ATOM 1848 C CA . ILE A 1 234 ? -11.915 12.714 12.093 1.00 96.00 234 ILE A CA 1
ATOM 1849 C C . ILE A 1 234 ? -12.666 13.925 11.526 1.00 96.00 234 ILE A C 1
ATOM 1851 O O . ILE A 1 234 ? -13.872 14.009 11.726 1.00 96.00 234 ILE A O 1
ATOM 1855 N N . LYS A 1 235 ? -11.983 14.858 10.845 1.00 94.94 235 LYS A N 1
ATOM 1856 C CA . LYS A 1 235 ? -12.599 16.033 10.204 1.00 94.94 235 LYS A CA 1
ATOM 1857 C C . LYS A 1 235 ? -13.443 15.643 8.995 1.00 94.94 235 LYS A C 1
ATOM 1859 O O . LYS A 1 235 ? -14.447 16.282 8.715 1.00 94.94 235 LYS A O 1
ATOM 1864 N N . HIS A 1 236 ? -13.059 14.561 8.321 1.00 93.25 236 HIS A N 1
ATOM 1865 C CA . HIS A 1 236 ? -13.737 14.031 7.136 1.00 93.25 236 HIS A CA 1
ATOM 1866 C C . HIS A 1 236 ? -14.552 12.776 7.476 1.00 93.25 236 HIS A C 1
ATOM 1868 O O . HIS A 1 236 ? -14.697 11.861 6.660 1.00 93.25 236 HIS A O 1
ATOM 1874 N N . MET A 1 237 ? -15.052 12.718 8.714 1.00 94.81 237 MET A N 1
ATOM 1875 C CA . MET A 1 237 ? -15.856 11.623 9.238 1.00 94.81 237 MET A CA 1
ATOM 1876 C C . MET A 1 237 ? -17.267 12.107 9.569 1.00 94.81 237 MET A C 1
ATOM 1878 O O . MET A 1 237 ? -17.445 13.069 10.309 1.00 94.81 237 MET A O 1
ATOM 1882 N N . HIS A 1 238 ? -18.266 11.358 9.113 1.00 93.38 238 HIS A N 1
ATOM 1883 C CA . HIS A 1 238 ? -19.662 11.535 9.490 1.00 93.38 238 HIS A CA 1
ATOM 1884 C C . HIS A 1 238 ? -20.164 10.308 10.258 1.00 93.38 238 HIS A C 1
ATOM 1886 O O . HIS A 1 238 ? -19.943 9.172 9.834 1.00 93.38 238 HIS A O 1
ATOM 1892 N N . ILE A 1 239 ? -20.840 10.518 11.390 1.00 93.44 239 ILE A N 1
ATOM 1893 C CA . ILE A 1 239 ? -21.458 9.445 12.177 1.00 93.44 239 ILE A CA 1
ATOM 1894 C C . ILE A 1 239 ? -22.975 9.623 12.134 1.00 93.44 239 ILE A C 1
ATOM 1896 O O . ILE A 1 239 ? -23.481 10.604 12.661 1.00 93.44 239 ILE A O 1
ATOM 1900 N N . SER A 1 240 ? -23.689 8.651 11.565 1.00 90.19 240 SER A N 1
ATOM 1901 C CA . SER A 1 240 ? -25.160 8.605 11.545 1.00 90.19 240 SER A CA 1
ATOM 1902 C C . SER A 1 240 ? -25.654 7.165 11.510 1.00 90.19 240 SER A C 1
ATOM 1904 O O . SER A 1 240 ? -24.957 6.290 10.998 1.00 90.19 240 SER A O 1
ATOM 1906 N N . ASP A 1 241 ? -26.836 6.905 12.071 1.00 87.25 241 ASP A N 1
ATOM 1907 C CA . ASP A 1 241 ? -27.584 5.642 11.923 1.00 87.25 241 ASP A CA 1
ATOM 1908 C C . ASP A 1 241 ? -26.781 4.370 12.237 1.00 87.25 241 ASP A C 1
ATOM 1910 O O . ASP A 1 241 ? -26.890 3.330 11.585 1.00 87.25 241 ASP A O 1
ATOM 1914 N N . GLY A 1 242 ? -25.912 4.448 13.249 1.00 88.69 242 GLY A N 1
ATOM 1915 C CA . GLY A 1 242 ? -25.037 3.335 13.613 1.00 88.69 242 GLY A CA 1
ATOM 1916 C C . GLY A 1 242 ? -23.947 3.045 12.577 1.00 88.69 242 GLY A C 1
ATOM 1917 O O . GLY A 1 242 ? -23.462 1.923 12.503 1.00 88.69 242 GLY A O 1
ATOM 1918 N N . ARG A 1 243 ? -23.551 4.022 11.766 1.00 90.69 243 ARG A N 1
ATOM 1919 C CA . ARG A 1 243 ? -22.440 3.937 10.815 1.00 90.69 243 ARG A CA 1
ATOM 1920 C C . ARG A 1 243 ? -21.494 5.112 11.026 1.00 90.69 243 ARG A C 1
ATOM 1922 O O . ARG A 1 243 ? -21.910 6.198 11.419 1.00 90.69 243 ARG A O 1
ATOM 1929 N N . ALA A 1 244 ? -20.215 4.885 10.766 1.00 93.00 244 ALA A N 1
ATOM 1930 C CA . ALA A 1 244 ? -19.220 5.937 10.614 1.00 93.00 244 ALA A CA 1
ATOM 1931 C C . ALA A 1 244 ? -18.682 5.894 9.183 1.00 93.00 244 ALA A C 1
ATOM 1933 O O . ALA A 1 244 ? -18.204 4.852 8.731 1.00 93.00 244 ALA A O 1
ATOM 1934 N N . ILE A 1 245 ? -18.798 7.006 8.469 1.00 92.38 245 ILE A N 1
ATOM 1935 C CA . ILE A 1 245 ? -18.410 7.161 7.070 1.00 92.38 245 ILE A CA 1
ATOM 1936 C C . ILE A 1 245 ? -17.199 8.083 7.030 1.00 92.38 245 ILE A C 1
ATOM 1938 O O . ILE A 1 245 ? -17.261 9.190 7.551 1.00 92.38 245 ILE A O 1
ATOM 1942 N N . PHE A 1 246 ? -16.108 7.628 6.423 1.00 92.12 246 PHE A N 1
ATOM 1943 C CA . PHE A 1 246 ? -14.890 8.411 6.238 1.00 92.12 246 PHE A CA 1
ATOM 1944 C C . PHE A 1 246 ? -14.679 8.705 4.762 1.00 92.12 246 PHE A C 1
ATOM 1946 O O . PHE A 1 246 ? -14.594 7.775 3.951 1.00 92.12 246 PHE A O 1
ATOM 1953 N N . HIS A 1 247 ? -14.534 9.984 4.438 1.00 90.19 247 HIS A N 1
ATOM 1954 C CA . HIS A 1 247 ? -14.150 10.453 3.116 1.00 90.19 247 HIS A CA 1
ATOM 1955 C C . HIS A 1 247 ? -12.629 10.567 3.063 1.00 90.19 247 HIS A C 1
ATOM 1957 O O . HIS A 1 247 ? -12.018 11.290 3.846 1.00 90.19 247 HIS A O 1
ATOM 1963 N N . ILE A 1 248 ? -12.000 9.803 2.172 1.00 88.19 248 ILE A N 1
ATOM 1964 C CA . ILE A 1 248 ? -10.549 9.825 2.018 1.00 88.19 248 ILE A CA 1
ATOM 1965 C C . ILE A 1 248 ? -10.183 10.845 0.942 1.00 88.19 248 ILE A C 1
ATOM 1967 O O . ILE A 1 248 ? -10.337 10.562 -0.246 1.00 88.19 248 ILE A O 1
ATOM 1971 N N . GLU A 1 249 ? -9.675 12.002 1.364 1.00 80.94 249 GLU A N 1
ATOM 1972 C CA . GLU A 1 249 ? -9.210 13.049 0.446 1.00 80.94 249 GLU A CA 1
ATOM 1973 C C . GLU A 1 249 ? -7.897 12.691 -0.273 1.00 80.94 249 GLU A C 1
ATOM 1975 O O . GLU A 1 249 ? -7.803 12.902 -1.485 1.00 80.94 249 GLU A O 1
ATOM 1980 N N . PRO A 1 250 ? -6.868 12.119 0.394 1.00 82.50 250 PRO A N 1
ATOM 1981 C CA . PRO A 1 250 ? -5.603 11.864 -0.285 1.00 82.50 250 PRO A CA 1
ATOM 1982 C C . PRO A 1 250 ? -5.703 10.732 -1.313 1.00 82.50 250 PRO A C 1
ATOM 1984 O O . PRO A 1 250 ? -6.245 9.659 -1.036 1.00 82.50 250 PRO A O 1
ATOM 1987 N N . LEU A 1 251 ? -5.046 10.905 -2.467 1.00 79.75 251 LEU A N 1
ATOM 1988 C CA . LEU A 1 251 ? -4.965 9.875 -3.507 1.00 79.75 251 LEU A CA 1
ATOM 1989 C C . LEU A 1 251 ? -4.212 8.623 -3.022 1.00 79.75 251 LEU A C 1
ATOM 1991 O O . LEU A 1 251 ? -2.978 8.545 -2.988 1.00 79.75 251 LEU A O 1
ATOM 1995 N N . LEU A 1 252 ? -4.953 7.559 -2.741 1.00 81.88 252 LEU A N 1
ATOM 1996 C CA . LEU A 1 252 ? -4.433 6.237 -2.403 1.00 81.88 252 LEU A CA 1
ATOM 1997 C C . LEU A 1 252 ? -4.025 5.456 -3.641 1.00 81.88 252 LEU A C 1
ATOM 1999 O O . LEU A 1 252 ? -4.461 5.760 -4.746 1.00 81.88 252 LEU A O 1
ATOM 2003 N N . LYS A 1 253 ? -3.187 4.417 -3.479 1.00 74.12 253 LYS A N 1
ATOM 2004 C CA . LYS A 1 253 ? -2.671 3.601 -4.603 1.00 74.12 253 LYS A CA 1
ATOM 2005 C C . LYS A 1 253 ? -3.779 3.046 -5.513 1.00 74.12 253 LYS A C 1
ATOM 2007 O O . LYS A 1 253 ? -3.519 2.790 -6.680 1.00 74.12 253 LYS A O 1
ATOM 2012 N N . ALA A 1 254 ? -4.974 2.830 -4.968 1.00 70.69 254 ALA A N 1
ATOM 2013 C CA . ALA A 1 254 ? -6.122 2.312 -5.706 1.00 70.69 254 ALA A CA 1
ATOM 2014 C C . ALA A 1 254 ? -6.898 3.388 -6.489 1.00 70.69 254 ALA A C 1
ATOM 2016 O O . ALA A 1 254 ? -7.728 3.024 -7.316 1.00 70.69 254 ALA A O 1
ATOM 2017 N N . ASN A 1 255 ? -6.645 4.675 -6.235 1.00 80.81 255 ASN A N 1
ATOM 2018 C CA . ASN A 1 255 ? -7.294 5.760 -6.960 1.00 80.81 255 ASN A CA 1
ATOM 2019 C C . ASN A 1 255 ? -6.703 5.924 -8.357 1.00 80.81 255 ASN A C 1
ATOM 2021 O O . ASN A 1 255 ? -5.492 5.785 -8.568 1.00 80.81 255 ASN A O 1
ATOM 2025 N N . SER A 1 256 ? -7.588 6.255 -9.284 1.00 75.69 256 SER A N 1
ATOM 2026 C CA . SER A 1 256 ? -7.307 6.608 -10.671 1.00 75.69 256 SER A CA 1
ATOM 2027 C C . SER A 1 256 ? -8.265 7.731 -11.083 1.00 75.69 256 SER A C 1
ATOM 2029 O O . SER A 1 256 ? -9.228 7.978 -10.355 1.00 75.69 256 SER A O 1
ATOM 2031 N N . PRO A 1 257 ? -8.072 8.386 -12.240 1.00 75.12 257 PRO A N 1
ATOM 2032 C CA . PRO A 1 257 ? -9.026 9.385 -12.730 1.00 75.12 257 PRO A CA 1
ATOM 2033 C C . PRO A 1 257 ? -10.468 8.854 -12.810 1.00 75.12 257 PRO A C 1
ATOM 2035 O O . PRO A 1 257 ? -11.415 9.570 -12.518 1.00 75.12 257 PRO A O 1
ATOM 2038 N N . LYS A 1 258 ? -10.632 7.555 -13.100 1.00 76.06 258 LYS A N 1
ATOM 2039 C CA . LYS A 1 258 ? -11.931 6.858 -13.142 1.00 76.06 258 LYS A CA 1
ATOM 2040 C C . LYS A 1 258 ? -12.474 6.459 -11.759 1.00 76.06 258 LYS A C 1
ATOM 2042 O O . LYS A 1 258 ? -13.548 5.874 -11.670 1.00 76.06 258 LYS A O 1
ATOM 2047 N N . ASN A 1 259 ? -11.708 6.655 -10.686 1.00 72.31 259 ASN A N 1
ATOM 2048 C CA . ASN A 1 259 ? -12.098 6.318 -9.315 1.00 72.31 259 ASN A CA 1
ATOM 2049 C C . ASN A 1 259 ? -11.380 7.232 -8.296 1.00 72.31 259 ASN A C 1
ATOM 2051 O O . ASN A 1 259 ? -10.443 6.784 -7.613 1.00 72.31 259 ASN A O 1
ATOM 2055 N N . PRO A 1 260 ? -11.754 8.522 -8.238 1.00 67.31 260 PRO A N 1
ATOM 2056 C CA . PRO A 1 260 ? -11.002 9.527 -7.493 1.00 67.31 260 PRO A CA 1
ATOM 2057 C C . PRO A 1 260 ? -11.210 9.431 -5.977 1.00 67.31 260 PRO A C 1
ATOM 2059 O O . PRO A 1 260 ? -10.254 9.617 -5.229 1.00 67.31 260 PRO A O 1
ATOM 2062 N N . LEU A 1 261 ? -12.417 9.081 -5.520 1.00 65.38 261 LEU A N 1
ATOM 2063 C CA . LEU A 1 261 ? -12.786 9.102 -4.104 1.00 65.38 261 LEU A CA 1
ATOM 2064 C C . LEU A 1 261 ? -12.837 7.699 -3.505 1.00 65.38 261 LEU A C 1
ATOM 2066 O O . LEU A 1 261 ? -13.432 6.778 -4.062 1.00 65.38 261 LEU A O 1
ATOM 2070 N N . THR A 1 262 ? -12.235 7.546 -2.326 1.00 77.62 262 THR A N 1
ATOM 2071 C CA . THR A 1 262 ? -12.385 6.333 -1.516 1.00 77.62 262 THR A CA 1
ATOM 2072 C C . THR A 1 262 ? -13.235 6.670 -0.301 1.00 77.62 262 THR A C 1
ATOM 2074 O O . THR A 1 262 ? -12.872 7.550 0.472 1.00 77.62 262 THR A O 1
ATOM 2077 N N . VAL A 1 263 ? -14.338 5.951 -0.104 1.00 85.31 263 VAL A N 1
ATOM 2078 C CA . VAL A 1 263 ? -15.136 6.030 1.125 1.00 85.31 263 VAL A CA 1
ATOM 2079 C C . VAL A 1 263 ? -14.918 4.760 1.942 1.00 85.31 263 VAL A C 1
ATOM 2081 O O . VAL A 1 263 ? -14.903 3.653 1.395 1.00 85.31 263 VAL A O 1
ATOM 2084 N N . VAL A 1 264 ? -14.737 4.908 3.254 1.00 88.56 264 VAL A N 1
ATOM 2085 C CA . VAL A 1 264 ? -14.678 3.786 4.200 1.00 88.56 264 VAL A CA 1
ATOM 2086 C C . VAL A 1 264 ? -15.880 3.863 5.129 1.00 88.56 264 VAL A C 1
ATOM 2088 O O . VAL A 1 264 ? -16.050 4.845 5.843 1.00 88.56 264 VAL A O 1
ATOM 2091 N N . ILE A 1 265 ? -16.699 2.812 5.131 1.00 89.75 265 ILE A N 1
ATOM 2092 C CA . ILE A 1 265 ? -17.901 2.719 5.963 1.00 89.75 265 ILE A CA 1
ATOM 2093 C C . ILE A 1 265 ? -17.659 1.684 7.059 1.00 89.75 265 ILE A C 1
ATOM 2095 O O . ILE A 1 265 ? -17.340 0.530 6.775 1.00 89.75 265 ILE A O 1
ATOM 2099 N N . LEU A 1 266 ? -17.827 2.101 8.311 1.00 91.44 266 LEU A N 1
ATOM 2100 C CA . LEU A 1 266 ? -17.742 1.259 9.499 1.00 91.44 266 LEU A CA 1
ATOM 2101 C C . LEU A 1 266 ? -19.128 1.171 10.141 1.00 91.44 266 LEU A C 1
ATOM 2103 O O . LEU A 1 266 ? -19.569 2.093 10.826 1.00 91.44 266 LEU A O 1
ATOM 2107 N N . GLY A 1 267 ? -19.827 0.069 9.878 1.00 89.38 267 GLY A N 1
ATOM 2108 C CA . GLY A 1 267 ? -21.175 -0.174 10.385 1.00 89.38 267 GLY A CA 1
ATOM 2109 C C . GLY A 1 267 ? -21.201 -0.787 11.783 1.00 89.38 267 GLY A C 1
ATOM 2110 O O . GLY A 1 267 ? -20.288 -1.507 12.195 1.00 89.38 267 GLY A O 1
ATOM 2111 N N . ALA A 1 268 ? -22.276 -0.512 12.514 1.00 90.12 268 ALA A N 1
ATOM 2112 C CA . ALA A 1 268 ? -22.595 -1.187 13.753 1.00 90.12 268 ALA A CA 1
ATOM 2113 C C . ALA A 1 268 ? -22.943 -2.643 13.481 1.00 90.12 268 ALA A C 1
ATOM 2115 O O . ALA A 1 268 ? -23.788 -2.961 12.648 1.00 90.12 268 ALA A O 1
ATOM 2116 N N . TYR A 1 269 ? -22.312 -3.513 14.252 1.00 89.25 269 TYR A N 1
ATOM 2117 C CA . TYR A 1 269 ? -22.627 -4.920 14.302 1.00 89.25 269 TYR A CA 1
ATOM 2118 C C . TYR A 1 269 ? -23.485 -5.183 15.541 1.00 89.25 269 TYR A C 1
ATOM 2120 O O . TYR A 1 269 ? -23.002 -5.090 16.674 1.00 89.25 269 TYR A O 1
ATOM 2128 N N . ARG A 1 270 ? -24.786 -5.403 15.323 1.00 87.06 270 ARG A N 1
ATOM 2129 C CA . ARG A 1 270 ? -25.787 -5.488 16.400 1.00 87.06 270 ARG A CA 1
ATOM 2130 C C . ARG A 1 270 ? -25.803 -6.857 17.079 1.00 87.06 270 ARG A C 1
ATOM 2132 O O . ARG A 1 270 ? -26.114 -6.923 18.260 1.00 87.06 270 ARG A O 1
ATOM 2139 N N . GLN A 1 271 ? -25.423 -7.912 16.364 1.00 87.62 271 GLN A N 1
ATOM 2140 C CA . GLN A 1 271 ? -25.518 -9.290 16.841 1.00 87.62 271 GLN A CA 1
ATOM 2141 C C . GLN A 1 271 ? -24.435 -9.628 17.878 1.00 87.62 271 GLN A C 1
ATOM 2143 O O . GLN A 1 271 ? -24.680 -10.431 18.769 1.00 87.62 271 GLN A O 1
ATOM 2148 N N . ASP A 1 272 ? -23.252 -9.001 17.818 1.00 88.56 272 ASP A N 1
ATOM 2149 C CA . ASP A 1 272 ? -22.241 -9.122 18.879 1.00 88.56 272 ASP A CA 1
ATOM 2150 C C . ASP A 1 272 ? -21.471 -7.806 19.070 1.00 88.56 272 ASP A C 1
ATOM 2152 O O . ASP A 1 272 ? -20.522 -7.480 18.345 1.00 88.56 272 ASP A O 1
ATOM 2156 N N . ARG A 1 273 ? -21.863 -7.039 20.097 1.00 91.12 273 ARG A N 1
ATOM 2157 C CA . ARG A 1 273 ? -21.258 -5.731 20.403 1.00 91.12 273 ARG A CA 1
ATOM 2158 C C . ARG A 1 273 ? -19.778 -5.831 20.792 1.00 91.12 273 ARG A C 1
ATOM 2160 O O . ARG A 1 273 ? -19.074 -4.833 20.638 1.00 91.12 273 ARG A O 1
ATOM 2167 N N . ARG A 1 274 ? -19.293 -7.001 21.234 1.00 92.88 274 ARG A N 1
ATOM 2168 C CA . ARG A 1 274 ? -17.902 -7.215 21.688 1.00 92.88 274 ARG A CA 1
ATOM 2169 C C . ARG A 1 274 ? -16.883 -7.064 20.558 1.00 92.88 274 ARG A C 1
ATOM 2171 O O . ARG A 1 274 ? -15.748 -6.665 20.791 1.00 92.88 274 ARG A O 1
ATOM 2178 N N . ILE A 1 275 ? -17.300 -7.342 19.322 1.00 92.69 275 ILE A N 1
ATOM 2179 C CA . ILE A 1 275 ? -16.475 -7.220 18.106 1.00 92.69 275 ILE A CA 1
ATOM 2180 C C . ILE A 1 275 ? -17.034 -6.192 17.120 1.00 92.69 275 ILE A C 1
ATOM 2182 O O . ILE A 1 275 ? -16.672 -6.170 15.945 1.00 92.69 275 ILE A O 1
ATOM 2186 N N . CYS A 1 276 ? -17.916 -5.313 17.590 1.00 93.31 276 CYS A N 1
ATOM 2187 C CA . CYS A 1 276 ? -18.485 -4.256 16.773 1.00 93.31 276 CYS A CA 1
ATOM 2188 C C . CYS A 1 276 ? -17.466 -3.129 16.556 1.00 93.31 276 CYS A C 1
ATOM 2190 O O . CYS A 1 276 ? -17.130 -2.387 17.485 1.00 93.31 276 CYS A O 1
ATOM 2192 N N . VAL A 1 277 ? -17.023 -2.956 15.305 1.00 94.19 277 VAL A N 1
ATOM 2193 C CA . VAL A 1 277 ? -16.071 -1.900 14.921 1.00 94.19 277 VAL A CA 1
ATOM 2194 C C . VAL A 1 277 ? -16.592 -0.503 15.261 1.00 94.19 277 VAL A C 1
ATOM 2196 O O . VAL A 1 277 ? -15.840 0.319 15.773 1.00 94.19 277 VAL A O 1
ATOM 2199 N N . TYR A 1 278 ? -17.888 -0.250 15.066 1.00 94.25 278 TYR A N 1
ATOM 2200 C CA . TYR A 1 278 ? -18.518 1.031 15.382 1.00 94.25 278 TYR A CA 1
ATOM 2201 C C . TYR A 1 278 ? -18.538 1.324 16.890 1.00 94.25 278 TYR A C 1
ATOM 2203 O O . TYR A 1 278 ? -18.220 2.434 17.313 1.00 94.25 278 TYR A O 1
ATOM 2211 N N . THR A 1 279 ? -18.860 0.331 17.728 1.00 94.50 279 THR A N 1
ATOM 2212 C CA . THR A 1 279 ? -18.825 0.488 19.193 1.00 94.50 279 THR A CA 1
ATOM 2213 C C . THR A 1 279 ? -17.399 0.761 19.669 1.00 94.50 279 THR A C 1
ATOM 2215 O O . THR A 1 279 ? -17.178 1.694 20.442 1.00 94.50 279 THR A O 1
ATOM 2218 N N . CYS A 1 280 ? -16.425 0.001 19.157 1.00 96.62 280 CYS A N 1
ATOM 2219 C CA . CYS A 1 280 ? -15.008 0.199 19.453 1.00 96.62 280 CYS A CA 1
ATOM 2220 C C . CYS A 1 280 ? -14.525 1.594 19.018 1.00 96.62 280 CYS A C 1
ATOM 2222 O O . CYS A 1 280 ? -13.819 2.264 19.770 1.00 96.62 280 CYS A O 1
ATOM 2224 N N . LEU A 1 281 ? -14.947 2.058 17.835 1.00 97.38 281 LEU A N 1
ATOM 2225 C CA . LEU A 1 281 ? -14.629 3.385 17.308 1.00 97.38 281 LEU A CA 1
ATOM 2226 C C . LEU A 1 281 ? -15.159 4.495 18.220 1.00 97.38 281 LEU A C 1
ATOM 2228 O O . LEU A 1 281 ? -14.406 5.399 18.572 1.00 97.38 281 LEU A O 1
ATOM 2232 N N . LYS A 1 282 ? -16.427 4.424 18.645 1.00 96.69 282 LYS A N 1
ATOM 2233 C CA . LYS A 1 282 ? -17.006 5.427 19.554 1.00 96.69 282 LYS A CA 1
ATOM 2234 C C . LYS A 1 282 ? -16.243 5.508 20.873 1.00 96.69 282 LYS A C 1
ATOM 2236 O O . LYS A 1 282 ? -15.939 6.606 21.338 1.00 96.69 282 LYS A O 1
ATOM 2241 N N . GLN A 1 283 ? -15.886 4.358 21.445 1.00 97.44 283 GLN A N 1
ATOM 2242 C CA . GLN A 1 283 ? -15.110 4.317 22.682 1.00 97.44 283 GLN A CA 1
ATOM 2243 C C . GLN A 1 283 ? -13.707 4.908 22.493 1.00 97.44 283 GLN A C 1
ATOM 2245 O O . GLN A 1 283 ? -13.247 5.700 23.316 1.00 97.44 283 GLN A O 1
ATOM 2250 N N . TYR A 1 284 ? -13.047 4.580 21.382 1.00 98.06 284 TYR A N 1
ATOM 2251 C CA . TYR A 1 284 ? -11.747 5.142 21.033 1.00 98.06 284 TYR A CA 1
ATOM 2252 C C . TYR A 1 284 ? -11.797 6.665 20.864 1.00 98.06 284 TYR A C 1
ATOM 2254 O O . TYR A 1 284 ? -10.972 7.377 21.441 1.00 98.06 284 TYR A O 1
ATOM 2262 N N . LEU A 1 285 ? -12.790 7.180 20.130 1.00 97.56 285 LEU A N 1
ATOM 2263 C CA . LEU A 1 285 ? -12.983 8.615 19.923 1.00 97.56 285 LEU A CA 1
ATOM 2264 C C . LEU A 1 285 ? -13.233 9.350 21.242 1.00 97.56 285 LEU A C 1
ATOM 2266 O O . LEU A 1 285 ? -12.672 10.427 21.431 1.00 97.56 285 LEU A O 1
ATOM 2270 N N . LYS A 1 286 ? -14.014 8.758 22.159 1.00 97.19 286 LYS A N 1
ATOM 2271 C CA . LYS A 1 286 ? -14.238 9.299 23.507 1.00 97.19 286 LYS A CA 1
ATOM 2272 C C . LYS A 1 286 ? -12.925 9.403 24.286 1.00 97.19 286 LYS A C 1
ATOM 2274 O O . LYS A 1 286 ? -12.610 10.473 24.794 1.00 97.19 286 LYS A O 1
ATOM 2279 N N . ARG A 1 287 ? -12.131 8.324 24.337 1.00 96.69 287 ARG A N 1
ATOM 2280 C CA . ARG A 1 287 ? -10.868 8.286 25.102 1.00 96.69 287 ARG A CA 1
ATOM 2281 C C . ARG A 1 287 ? -9.776 9.194 24.545 1.00 96.69 287 ARG A C 1
ATOM 2283 O O . ARG A 1 287 ? -8.945 9.671 25.304 1.00 96.69 287 ARG A O 1
ATOM 2290 N N . THR A 1 288 ? -9.757 9.424 23.236 1.00 97.06 288 THR A N 1
ATOM 2291 C CA . THR A 1 288 ? -8.713 10.231 22.585 1.00 97.06 288 THR A CA 1
ATOM 2292 C C . THR A 1 288 ? -9.119 11.686 22.354 1.00 97.06 288 THR A C 1
ATOM 2294 O O . THR A 1 288 ? -8.304 12.442 21.835 1.00 97.06 288 THR A O 1
ATOM 2297 N N . LYS A 1 289 ? -10.346 12.098 22.717 1.00 96.06 289 LYS A N 1
ATOM 2298 C CA . LYS A 1 289 ? -10.880 13.447 22.445 1.00 96.06 289 LYS A CA 1
ATOM 2299 C C . LYS A 1 289 ? -9.992 14.559 23.006 1.00 96.06 289 LYS A C 1
ATOM 2301 O O . LYS A 1 289 ? -9.682 15.487 22.275 1.00 96.06 289 LYS A O 1
ATOM 2306 N N . LEU A 1 290 ? -9.589 14.440 24.272 1.00 95.38 290 LEU A N 1
ATOM 2307 C CA . LEU A 1 290 ? -8.791 15.455 24.975 1.00 95.38 290 LEU A CA 1
ATOM 2308 C C . LEU A 1 290 ? -7.277 15.223 24.870 1.00 95.38 290 LEU A C 1
ATOM 2310 O O . LEU A 1 290 ? -6.500 16.083 25.256 1.00 95.38 290 LEU A O 1
ATOM 2314 N N . LEU A 1 291 ? -6.857 14.058 24.369 1.00 94.56 291 LEU A N 1
ATOM 2315 C CA . LEU A 1 291 ? -5.442 13.687 24.284 1.00 94.56 291 LEU A CA 1
ATOM 2316 C C . LEU A 1 291 ? -4.812 14.082 22.947 1.00 94.56 291 LEU A C 1
ATOM 2318 O O . LEU A 1 291 ? -3.601 14.247 22.868 1.00 94.56 291 LEU A O 1
ATOM 2322 N N . ARG A 1 292 ? -5.608 14.138 21.874 1.00 95.00 292 ARG A N 1
ATOM 2323 C CA . ARG A 1 292 ? -5.091 14.216 20.505 1.00 95.00 292 ARG A CA 1
ATOM 2324 C C . ARG A 1 292 ? -4.546 15.605 20.169 1.00 95.00 292 ARG A C 1
ATOM 2326 O O . ARG A 1 292 ? -5.224 16.607 20.360 1.00 95.00 292 ARG A O 1
ATOM 2333 N N . SER A 1 293 ? -3.373 15.628 19.547 1.00 92.25 293 SER A N 1
ATOM 2334 C CA . SER A 1 293 ? -2.783 16.806 18.892 1.00 92.25 293 SER A CA 1
ATOM 2335 C C . SER A 1 293 ? -2.984 16.798 17.368 1.00 92.25 293 SER A C 1
ATOM 2337 O O . SER A 1 293 ? -2.611 17.736 16.670 1.00 92.25 293 SER A O 1
ATOM 2339 N N . SER A 1 294 ? -3.564 15.721 16.827 1.00 93.94 294 SER A N 1
ATOM 2340 C CA . SER A 1 294 ? -3.763 15.491 15.396 1.00 93.94 294 SER A CA 1
ATOM 2341 C C . SER A 1 294 ? -5.216 15.128 15.094 1.00 93.94 294 SER A C 1
ATOM 2343 O O . SER A 1 294 ? -5.901 14.523 15.919 1.00 93.94 294 SER A O 1
ATOM 2345 N N . SER A 1 295 ? -5.675 15.467 13.887 1.00 95.06 295 SER A N 1
ATOM 2346 C CA . SER A 1 295 ? -6.982 15.063 13.363 1.00 95.06 295 SER A CA 1
ATOM 2347 C C . SER A 1 295 ? -6.987 13.659 12.744 1.00 95.06 295 SER A C 1
ATOM 2349 O O . SER A 1 295 ? -8.056 13.098 12.505 1.00 95.06 295 SER A O 1
ATOM 2351 N N . GLN A 1 296 ? -5.816 13.035 12.553 1.00 96.50 296 GLN A N 1
ATOM 2352 C CA . GLN A 1 296 ? -5.749 11.640 12.117 1.00 96.50 296 GLN A CA 1
ATOM 2353 C C . GLN A 1 296 ? -6.546 10.757 13.086 1.00 96.50 296 GLN A C 1
ATOM 2355 O O . GLN A 1 296 ? -6.437 10.913 14.303 1.00 96.50 296 GLN A O 1
ATOM 2360 N N . LEU A 1 297 ? -7.321 9.805 12.552 1.00 97.19 297 LEU A N 1
ATOM 2361 C CA . LEU A 1 297 ? -8.150 8.919 13.366 1.00 97.19 297 LEU A CA 1
ATOM 2362 C C . LEU A 1 297 ? -7.314 8.218 14.434 1.00 97.19 297 LEU A C 1
ATOM 2364 O O . LEU A 1 297 ? -7.726 8.180 15.582 1.00 97.19 297 LEU A O 1
ATOM 2368 N N . PHE A 1 298 ? -6.156 7.666 14.068 1.00 97.94 298 PHE A N 1
ATOM 2369 C CA . PHE A 1 298 ? -5.282 6.973 15.008 1.00 97.94 298 PHE A CA 1
ATOM 2370 C C . PHE A 1 298 ? -4.152 7.884 15.494 1.00 97.94 298 PHE A C 1
ATOM 2372 O O . PHE A 1 298 ? -3.355 8.387 14.697 1.00 97.94 298 PHE A O 1
ATOM 2379 N N . VAL A 1 299 ? -4.037 8.016 16.814 1.00 97.69 299 VAL A N 1
ATOM 2380 C CA . VAL A 1 299 ? -2.977 8.772 17.496 1.00 97.69 299 VAL A CA 1
ATOM 2381 C C . VAL A 1 299 ? -2.059 7.872 18.317 1.00 97.69 299 VAL A C 1
ATOM 2383 O O . VAL A 1 299 ? -2.452 6.773 18.714 1.00 97.69 299 VAL A O 1
ATOM 2386 N N . THR A 1 300 ? -0.821 8.307 18.563 1.00 96.94 300 THR A N 1
ATOM 2387 C CA . THR A 1 300 ? 0.139 7.566 19.384 1.00 96.94 300 THR A CA 1
ATOM 2388 C C . THR A 1 300 ? -0.421 7.348 20.784 1.00 96.94 300 THR A C 1
ATOM 2390 O O . THR A 1 300 ? -1.135 8.179 21.339 1.00 96.94 300 THR A O 1
ATOM 2393 N N . THR A 1 301 ? -0.102 6.201 21.377 1.00 94.88 301 THR A N 1
ATOM 2394 C CA . THR A 1 301 ? -0.638 5.802 22.688 1.00 94.88 301 THR A CA 1
ATOM 2395 C C . THR A 1 301 ? 0.070 6.486 23.853 1.00 94.88 301 THR A C 1
ATOM 2397 O O . THR A 1 301 ? -0.397 6.394 24.980 1.00 94.88 301 THR A O 1
ATOM 2400 N N . GLN A 1 302 ? 1.189 7.151 23.574 1.00 92.19 302 GLN A N 1
ATOM 2401 C CA . GLN A 1 302 ? 1.977 7.943 24.510 1.00 92.19 302 GLN A CA 1
ATOM 2402 C C . GLN A 1 302 ? 2.031 9.395 24.020 1.00 92.19 302 GLN A C 1
ATOM 2404 O O . GLN A 1 302 ? 1.926 9.647 22.808 1.00 92.19 302 GLN A O 1
ATOM 2409 N N . SER A 1 303 ? 2.204 10.320 24.965 1.00 89.88 303 SER A N 1
ATOM 2410 C CA . SER A 1 303 ? 2.466 11.738 24.700 1.00 89.88 303 SER A CA 1
ATOM 2411 C C . SER A 1 303 ? 3.665 11.884 23.746 1.00 89.88 303 SER A C 1
ATOM 2413 O O . SER A 1 303 ? 4.623 11.118 23.880 1.00 89.88 303 SER A O 1
ATOM 2415 N N . PRO A 1 304 ? 3.635 12.796 22.756 1.00 89.88 304 PRO A N 1
ATOM 2416 C CA . PRO A 1 304 ? 2.648 13.866 22.531 1.00 89.88 304 PRO A CA 1
ATOM 2417 C C . PRO A 1 304 ? 1.390 13.489 21.709 1.00 89.88 304 PRO A C 1
ATOM 2419 O O . PRO A 1 304 ? 0.799 14.358 21.080 1.00 89.88 304 PRO A O 1
ATOM 2422 N N . HIS A 1 305 ? 0.943 12.222 21.697 1.00 94.44 305 HIS A N 1
ATOM 2423 C CA . HIS A 1 305 ? -0.339 11.796 21.083 1.00 94.44 305 HIS A CA 1
ATOM 2424 C C . HIS A 1 305 ? -0.565 12.291 19.636 1.00 94.44 305 HIS A C 1
ATOM 2426 O O . HIS A 1 305 ? -1.678 12.634 19.228 1.00 94.44 305 HIS A O 1
ATOM 2432 N N . ASN A 1 306 ? 0.509 12.285 18.844 1.00 95.69 306 ASN A N 1
ATOM 2433 C CA . ASN A 1 306 ? 0.513 12.690 17.440 1.00 95.69 306 ASN A CA 1
ATOM 2434 C C . ASN A 1 306 ? -0.135 11.629 16.542 1.00 95.69 306 ASN A C 1
ATOM 2436 O O . ASN A 1 306 ? -0.304 10.476 16.934 1.00 95.69 306 ASN A O 1
ATOM 2440 N N . GLY A 1 307 ? -0.438 11.987 15.293 1.00 96.25 307 GLY A N 1
ATOM 2441 C CA . GLY A 1 307 ? -0.890 11.020 14.292 1.00 96.25 307 GLY A CA 1
ATOM 2442 C C . GLY A 1 307 ? 0.121 9.883 14.093 1.00 96.25 307 GLY A C 1
ATOM 2443 O O . GLY A 1 307 ? 1.331 10.107 14.018 1.00 96.25 307 GLY A O 1
ATOM 2444 N N . VAL A 1 308 ? -0.359 8.642 14.013 1.00 96.50 308 VAL A N 1
ATOM 2445 C CA . VAL A 1 308 ? 0.527 7.474 13.887 1.00 96.50 308 VAL A CA 1
ATOM 2446 C C . VAL A 1 308 ? 1.069 7.293 12.471 1.00 96.50 308 VAL A C 1
ATOM 2448 O O . VAL A 1 308 ? 0.482 7.732 11.486 1.00 96.50 308 VAL A O 1
ATOM 2451 N N . SER A 1 309 ? 2.181 6.566 12.345 1.00 95.62 309 SER A N 1
ATOM 2452 C CA . SER A 1 309 ? 2.684 6.114 11.046 1.00 95.62 309 SER A CA 1
ATOM 2453 C C . SER A 1 309 ? 2.004 4.818 10.582 1.00 95.62 309 SER A C 1
ATOM 2455 O O . SER A 1 309 ? 1.508 4.016 11.382 1.00 95.62 309 SER A O 1
ATOM 2457 N N . LYS A 1 310 ? 2.067 4.545 9.271 1.00 94.88 310 LYS A N 1
ATOM 2458 C CA . LYS A 1 310 ? 1.627 3.265 8.672 1.00 94.88 310 LYS A CA 1
ATOM 2459 C C . LYS A 1 310 ? 2.268 2.046 9.341 1.00 94.88 310 LYS A C 1
ATOM 2461 O O . LYS A 1 310 ? 1.612 1.014 9.490 1.00 94.88 310 LYS A O 1
ATOM 2466 N N . ASP A 1 311 ? 3.533 2.157 9.740 1.00 95.75 311 ASP A N 1
ATOM 2467 C CA . ASP A 1 311 ? 4.274 1.064 10.370 1.00 95.75 311 ASP A CA 1
ATOM 2468 C C . ASP A 1 311 ? 3.819 0.818 11.808 1.00 95.75 311 ASP A C 1
ATOM 2470 O O . ASP A 1 311 ? 3.811 -0.325 12.265 1.00 95.75 311 ASP A O 1
ATOM 2474 N N . THR A 1 312 ? 3.390 1.858 12.527 1.00 97.12 312 THR A N 1
ATOM 2475 C CA . THR A 1 312 ? 2.750 1.709 13.843 1.00 97.12 312 THR A CA 1
ATOM 2476 C C . THR A 1 312 ? 1.416 0.976 13.724 1.00 97.12 312 THR A C 1
ATOM 2478 O O . THR A 1 312 ? 1.207 -0.011 14.425 1.00 97.12 312 THR A O 1
ATOM 2481 N N . LEU A 1 313 ? 0.565 1.352 12.762 1.00 97.81 313 LEU A N 1
ATOM 2482 C CA . LEU A 1 313 ? -0.690 0.634 12.498 1.00 97.81 313 LEU A CA 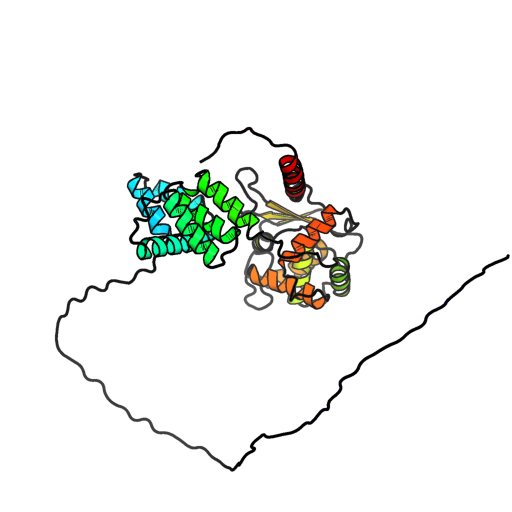1
ATOM 2483 C C . LEU A 1 313 ? -0.445 -0.844 12.163 1.00 97.81 313 LEU A C 1
ATOM 2485 O O . LEU A 1 313 ? -1.103 -1.735 12.696 1.00 97.81 313 LEU A O 1
ATOM 2489 N N . ALA A 1 314 ? 0.543 -1.126 11.307 1.00 97.31 314 ALA A N 1
ATOM 2490 C CA . ALA A 1 314 ? 0.919 -2.496 10.974 1.00 97.31 314 ALA A CA 1
ATOM 2491 C C . ALA A 1 314 ? 1.443 -3.276 12.196 1.00 97.31 314 ALA A C 1
ATOM 2493 O O . ALA A 1 314 ? 1.169 -4.472 12.321 1.00 97.31 314 ALA A O 1
ATOM 2494 N N . ARG A 1 315 ? 2.180 -2.623 13.104 1.00 97.56 315 ARG A N 1
ATOM 2495 C CA . ARG A 1 315 ? 2.634 -3.226 14.366 1.00 97.56 315 ARG A CA 1
ATOM 2496 C C . ARG A 1 315 ? 1.464 -3.562 15.287 1.00 97.56 315 ARG A C 1
ATOM 2498 O O . ARG A 1 315 ? 1.453 -4.656 15.836 1.00 97.56 315 ARG A O 1
ATOM 2505 N N . TRP A 1 316 ? 0.462 -2.697 15.397 1.00 98.19 316 TRP A N 1
ATOM 2506 C CA . TRP A 1 316 ? -0.732 -2.962 16.205 1.00 98.19 316 TRP A CA 1
ATOM 2507 C C . TRP A 1 316 ? -1.597 -4.102 15.661 1.00 98.19 316 TRP A C 1
ATOM 2509 O O . TRP A 1 316 ? -2.030 -4.952 16.433 1.00 98.19 316 TRP A O 1
ATOM 2519 N N . ILE A 1 317 ? -1.778 -4.199 14.339 1.00 97.81 317 ILE A N 1
ATOM 2520 C CA . ILE A 1 317 ? -2.437 -5.375 13.740 1.00 97.81 317 ILE A CA 1
ATOM 2521 C C . ILE A 1 317 ? -1.640 -6.640 14.075 1.00 97.81 317 ILE A C 1
ATOM 2523 O O . ILE A 1 317 ? -2.203 -7.648 14.494 1.00 97.81 317 ILE A O 1
ATOM 2527 N N . ARG A 1 318 ? -0.310 -6.593 13.916 1.00 97.25 318 ARG A N 1
ATOM 2528 C CA . ARG A 1 318 ? 0.558 -7.733 14.233 1.00 97.25 318 ARG A CA 1
ATOM 2529 C C . ARG A 1 318 ? 0.464 -8.124 15.708 1.00 97.25 318 ARG A C 1
ATOM 2531 O O . ARG A 1 318 ? 0.442 -9.313 15.979 1.00 97.25 318 ARG A O 1
ATOM 2538 N N . LEU A 1 319 ? 0.358 -7.159 16.621 1.00 98.00 319 LEU A N 1
ATOM 2539 C CA . LEU A 1 319 ? 0.176 -7.404 18.052 1.00 98.00 319 LEU A CA 1
ATOM 2540 C C . LEU A 1 319 ? -1.070 -8.257 18.325 1.00 98.00 319 LEU A C 1
ATOM 2542 O O . LEU A 1 319 ? -0.966 -9.254 19.034 1.00 98.00 319 LEU A O 1
ATOM 2546 N N . ILE A 1 320 ? -2.220 -7.910 17.732 1.00 98.06 320 ILE A N 1
ATOM 2547 C CA . ILE A 1 320 ? -3.452 -8.703 17.877 1.00 98.06 320 ILE A CA 1
ATOM 2548 C C . ILE A 1 320 ? -3.288 -10.094 17.263 1.00 98.06 320 ILE A C 1
ATOM 2550 O O . ILE A 1 320 ? -3.663 -11.078 17.895 1.00 98.06 320 ILE A O 1
ATOM 2554 N N . LEU A 1 321 ? -2.683 -10.200 16.074 1.00 97.56 321 LEU A N 1
ATOM 2555 C CA . LEU A 1 321 ? -2.409 -11.501 15.453 1.00 97.56 321 LEU A CA 1
ATOM 2556 C C . LEU A 1 321 ? -1.553 -12.384 16.371 1.00 97.56 321 LEU A C 1
ATOM 2558 O O . LEU A 1 321 ? -1.945 -13.511 16.662 1.00 97.56 321 LEU A O 1
ATOM 2562 N N . THR A 1 322 ? -0.443 -11.862 16.897 1.00 97.88 322 THR A N 1
ATOM 2563 C CA . THR A 1 322 ? 0.428 -12.596 17.822 1.00 97.88 322 THR A CA 1
ATOM 2564 C C . THR A 1 322 ? -0.331 -13.019 19.078 1.00 97.88 322 THR A C 1
ATOM 2566 O O . THR A 1 322 ? -0.305 -14.194 19.429 1.00 97.88 322 THR A O 1
ATOM 2569 N N . LYS A 1 323 ? -1.053 -12.097 19.731 1.00 97.62 323 LYS A N 1
ATOM 2570 C CA . LYS A 1 323 ? -1.796 -12.398 20.967 1.00 97.62 323 LYS A CA 1
ATOM 2571 C C . LYS A 1 323 ? -2.954 -13.377 20.760 1.00 97.62 323 LYS A C 1
ATOM 2573 O O . LYS A 1 323 ? -3.288 -14.109 21.680 1.00 97.62 323 LYS A O 1
ATOM 2578 N N . SER A 1 324 ? -3.528 -13.430 19.560 1.00 96.75 324 SER A N 1
ATOM 2579 C CA . SER A 1 324 ? -4.558 -14.415 19.212 1.00 96.75 324 SER A CA 1
ATOM 2580 C C . SER A 1 324 ? -4.015 -15.822 18.929 1.00 96.75 324 SER A C 1
ATOM 2582 O O . SER A 1 324 ? -4.804 -16.749 18.794 1.00 96.75 324 SER A O 1
ATOM 2584 N N . GLY A 1 325 ? -2.692 -15.995 18.816 1.00 96.31 325 GLY A N 1
ATOM 2585 C CA . GLY A 1 325 ? -2.059 -17.274 18.473 1.00 96.31 325 GLY A CA 1
ATOM 2586 C C . GLY A 1 325 ? -1.762 -17.467 16.980 1.00 96.31 325 GLY A C 1
ATOM 2587 O O . GLY A 1 325 ? -1.350 -18.549 16.570 1.00 96.31 325 GLY A O 1
ATOM 2588 N N . VAL A 1 326 ? -1.927 -16.439 16.138 1.00 95.81 326 VAL A N 1
ATOM 2589 C CA . VAL A 1 326 ? -1.501 -16.505 14.730 1.00 95.81 326 VAL A CA 1
ATOM 2590 C C . VAL A 1 326 ? 0.025 -16.435 14.655 1.00 95.81 326 VAL A C 1
ATOM 2592 O O . VAL A 1 326 ? 0.650 -15.531 15.213 1.00 95.81 326 VAL A O 1
ATOM 2595 N N . ASN A 1 327 ? 0.640 -17.346 13.897 1.00 93.94 327 ASN A N 1
ATOM 2596 C CA . ASN A 1 327 ? 2.089 -17.357 13.706 1.00 93.94 327 ASN A CA 1
ATOM 2597 C C . ASN A 1 327 ? 2.562 -16.138 12.889 1.00 93.94 327 ASN A C 1
ATOM 2599 O O . ASN A 1 327 ? 2.562 -16.137 11.654 1.00 93.94 327 ASN A O 1
ATOM 2603 N N . THR A 1 328 ? 3.030 -15.099 13.583 1.00 93.88 328 THR A N 1
ATOM 2604 C CA . THR A 1 328 ? 3.501 -13.852 12.964 1.00 93.88 328 THR A CA 1
ATOM 2605 C C . THR A 1 328 ? 4.922 -13.909 12.400 1.00 93.88 328 THR A C 1
ATOM 2607 O O . THR A 1 328 ? 5.387 -12.933 11.790 1.00 93.88 328 THR A O 1
ATOM 2610 N N . ARG A 1 329 ? 5.631 -15.040 12.549 1.00 91.81 329 ARG A N 1
ATOM 2611 C CA . ARG A 1 329 ? 6.859 -15.296 11.776 1.00 91.81 329 ARG A CA 1
ATOM 2612 C C . ARG A 1 329 ? 6.501 -15.449 10.297 1.00 91.81 329 ARG A C 1
ATOM 2614 O O . ARG A 1 329 ? 7.121 -14.783 9.467 1.00 91.81 329 ARG A O 1
ATOM 2621 N N . ILE A 1 330 ? 5.408 -16.163 10.021 1.00 91.00 330 ILE A N 1
ATOM 2622 C CA . ILE A 1 330 ? 4.826 -16.366 8.689 1.00 91.00 330 ILE A CA 1
ATOM 2623 C C . ILE A 1 330 ? 3.958 -15.159 8.298 1.00 91.00 330 ILE A C 1
ATOM 2625 O O . ILE A 1 330 ? 4.298 -14.402 7.385 1.00 91.00 330 ILE A O 1
ATOM 2629 N N . PHE A 1 331 ? 2.867 -14.916 9.028 1.00 92.12 331 PHE A N 1
ATOM 2630 C CA . PHE A 1 331 ? 1.848 -13.934 8.662 1.00 92.12 331 PHE A CA 1
ATOM 2631 C C . PHE A 1 331 ? 2.179 -12.526 9.159 1.00 92.12 331 PHE A C 1
ATOM 2633 O O . PHE A 1 331 ? 2.283 -12.256 10.354 1.00 92.12 331 PHE A O 1
ATOM 2640 N N . LYS A 1 332 ? 2.318 -11.574 8.233 1.00 92.75 332 LYS A N 1
ATOM 2641 C CA . LYS A 1 332 ? 2.485 -10.149 8.575 1.00 92.75 332 LYS A CA 1
ATOM 2642 C C . LYS A 1 332 ? 1.133 -9.435 8.561 1.00 92.75 332 LYS A C 1
ATOM 2644 O O . LYS A 1 332 ? 0.155 -9.980 8.066 1.00 92.75 332 LYS A O 1
ATOM 2649 N N . ALA A 1 333 ? 1.084 -8.183 9.015 1.00 91.62 333 ALA A N 1
ATOM 2650 C CA . ALA A 1 333 ? -0.148 -7.382 9.076 1.00 91.62 333 ALA A CA 1
ATOM 2651 C C . ALA A 1 333 ? -0.939 -7.332 7.754 1.00 91.62 333 ALA A C 1
ATOM 2653 O O . ALA A 1 333 ? -2.162 -7.313 7.757 1.00 91.62 333 ALA A O 1
ATOM 2654 N N . HIS A 1 334 ? -0.252 -7.364 6.605 1.00 88.06 334 HIS A N 1
ATOM 2655 C CA . HIS A 1 334 ? -0.924 -7.375 5.304 1.00 88.06 334 HIS A CA 1
ATOM 2656 C C . HIS A 1 334 ? -1.736 -8.654 5.034 1.00 88.06 334 HIS A C 1
ATOM 2658 O O . HIS A 1 334 ? -2.649 -8.623 4.213 1.00 88.06 334 HIS A O 1
ATOM 2664 N N . SER A 1 335 ? -1.430 -9.763 5.717 1.00 91.06 335 SER A N 1
ATOM 2665 C CA . SER A 1 335 ? -2.193 -11.011 5.592 1.00 91.06 335 SER A CA 1
ATOM 2666 C C . SER A 1 335 ? -3.659 -10.828 5.985 1.00 91.06 335 SER A C 1
ATOM 2668 O O . SER A 1 335 ? -4.511 -11.420 5.341 1.00 91.06 335 SER A O 1
ATOM 2670 N N . THR A 1 336 ? -3.975 -9.935 6.934 1.00 90.00 336 THR A N 1
ATOM 2671 C CA . THR A 1 336 ? -5.354 -9.653 7.367 1.00 90.00 336 THR A CA 1
ATOM 2672 C C . THR A 1 336 ? -6.260 -9.270 6.205 1.00 90.00 336 THR A C 1
ATOM 2674 O O . THR A 1 336 ? -7.393 -9.732 6.129 1.00 90.00 336 THR A O 1
ATOM 2677 N N . ARG A 1 337 ? -5.741 -8.502 5.241 1.00 86.12 337 ARG A N 1
ATOM 2678 C CA . ARG A 1 337 ? -6.479 -8.142 4.027 1.00 86.12 337 ARG A CA 1
ATOM 2679 C C . ARG A 1 337 ? -6.749 -9.348 3.128 1.00 86.12 337 ARG A C 1
ATOM 2681 O O . ARG A 1 337 ? -7.851 -9.469 2.599 1.00 86.12 337 ARG A O 1
ATOM 2688 N N . ALA A 1 338 ? -5.745 -10.202 2.923 1.00 86.00 338 ALA A N 1
ATOM 2689 C CA . ALA A 1 338 ? -5.891 -11.408 2.109 1.00 86.00 338 ALA A CA 1
ATOM 2690 C C . ALA A 1 338 ? -6.912 -12.362 2.741 1.00 86.00 338 ALA A C 1
ATOM 2692 O O . ALA A 1 338 ? -7.822 -12.828 2.061 1.00 86.00 338 ALA A O 1
ATOM 2693 N N . THR A 1 339 ? -6.823 -12.552 4.058 1.00 86.38 339 THR A N 1
ATOM 2694 C CA . THR A 1 339 ? -7.768 -13.346 4.838 1.00 86.38 339 THR A CA 1
ATOM 2695 C C . THR A 1 339 ? -9.189 -12.779 4.749 1.00 86.38 339 THR A C 1
ATOM 2697 O O . THR A 1 339 ? -10.102 -13.511 4.383 1.00 86.38 339 THR A O 1
ATOM 2700 N N . ALA A 1 340 ? -9.381 -11.476 4.989 1.00 85.06 340 ALA A N 1
ATOM 2701 C CA . ALA A 1 340 ? -10.690 -10.824 4.885 1.00 85.06 340 ALA A CA 1
ATOM 2702 C C . ALA A 1 340 ? -11.309 -10.975 3.484 1.00 85.06 340 ALA A C 1
ATOM 2704 O O . ALA A 1 340 ? -12.480 -11.322 3.351 1.00 85.06 340 ALA A O 1
ATOM 2705 N N . SER A 1 341 ? -10.503 -10.781 2.434 1.00 81.69 341 SER A N 1
ATOM 2706 C CA . SER A 1 341 ? -10.956 -10.916 1.042 1.00 81.69 341 SER A CA 1
ATOM 2707 C C . SER A 1 341 ? -11.340 -12.361 0.706 1.00 81.69 341 SER A C 1
ATOM 2709 O O . SER A 1 341 ? -12.354 -12.591 0.056 1.00 81.69 341 SER A O 1
ATOM 2711 N N . SER A 1 342 ? -10.551 -13.338 1.165 1.00 80.81 342 SER A N 1
ATOM 2712 C CA . SER A 1 342 ? -10.808 -14.761 0.918 1.00 80.81 342 SER A CA 1
ATOM 2713 C C . SER A 1 342 ? -12.059 -15.258 1.643 1.00 80.81 342 SER A C 1
ATOM 2715 O O . SER A 1 342 ? -12.863 -15.969 1.046 1.00 80.81 342 SER A O 1
ATOM 2717 N N . VAL A 1 343 ? -12.272 -14.840 2.894 1.00 77.44 343 VAL A N 1
ATOM 2718 C CA . VAL A 1 343 ? -13.518 -15.131 3.615 1.00 77.44 343 VAL A CA 1
ATOM 2719 C C . VAL A 1 343 ? -14.717 -14.555 2.873 1.00 77.44 343 VAL A C 1
ATOM 2721 O O . VAL A 1 343 ? -15.674 -15.282 2.625 1.00 77.44 343 VAL A O 1
ATOM 2724 N N . ALA A 1 344 ? -14.653 -13.278 2.484 1.00 74.88 344 ALA A N 1
ATOM 2725 C CA . ALA A 1 344 ? -15.741 -12.636 1.754 1.00 74.88 344 ALA A CA 1
ATOM 2726 C C . ALA A 1 344 ? -16.041 -13.348 0.421 1.00 74.88 344 ALA A C 1
ATOM 2728 O O . ALA A 1 344 ? -17.201 -13.483 0.039 1.00 74.88 344 ALA A O 1
ATOM 2729 N N . ALA A 1 345 ? -15.008 -13.833 -0.278 1.00 75.25 345 ALA A N 1
ATOM 2730 C CA . ALA A 1 345 ? -15.159 -14.562 -1.536 1.00 75.25 345 ALA A CA 1
ATOM 2731 C C . ALA A 1 345 ? -15.834 -15.931 -1.359 1.00 75.25 345 ALA A C 1
ATOM 2733 O O . ALA A 1 345 ? -16.658 -16.306 -2.193 1.00 75.25 345 ALA A O 1
ATOM 2734 N N . ARG A 1 346 ? -15.521 -16.646 -0.271 1.00 73.12 346 ARG A N 1
ATOM 2735 C CA . ARG A 1 346 ? -16.081 -17.975 0.028 1.00 73.12 346 ARG A CA 1
ATOM 2736 C C . ARG A 1 346 ? -17.539 -17.947 0.476 1.00 73.12 346 ARG A C 1
ATOM 2738 O O . ARG A 1 346 ? -18.095 -19.009 0.713 1.00 73.12 346 ARG A O 1
ATOM 2745 N N . GLY A 1 347 ? -18.136 -16.766 0.661 1.00 58.84 347 GLY A N 1
ATOM 2746 C CA . GLY A 1 347 ? -19.497 -16.653 1.191 1.00 58.84 347 GLY A CA 1
ATOM 2747 C C . GLY A 1 347 ? -19.659 -17.287 2.575 1.00 58.84 347 GLY A C 1
ATOM 2748 O O . GLY A 1 347 ? -20.784 -17.444 3.032 1.00 58.84 347 GLY A O 1
ATOM 2749 N N . MET A 1 348 ? -18.548 -17.651 3.235 1.00 50.97 348 MET A N 1
ATOM 2750 C CA . MET A 1 348 ? -18.574 -18.151 4.600 1.00 50.97 348 MET A CA 1
ATOM 2751 C C . MET A 1 348 ? -19.187 -17.064 5.455 1.00 50.97 348 MET A C 1
ATOM 2753 O O . MET A 1 348 ? -18.823 -15.892 5.309 1.00 50.97 348 MET A O 1
ATOM 2757 N N . ASP A 1 349 ? -20.094 -17.480 6.330 1.00 44.41 349 ASP A N 1
ATOM 2758 C CA . ASP A 1 349 ? -20.882 -16.617 7.189 1.00 44.41 349 ASP A CA 1
ATOM 2759 C C . ASP A 1 349 ? -20.014 -15.925 8.256 1.00 44.41 349 ASP A C 1
ATOM 2761 O O . ASP A 1 349 ? -20.019 -16.205 9.449 1.00 44.41 349 ASP A O 1
ATOM 2765 N N . ILE A 1 350 ? -19.195 -14.995 7.785 1.00 49.19 350 ILE A N 1
ATOM 2766 C CA . ILE A 1 350 ? -18.728 -13.836 8.530 1.00 49.19 350 ILE A CA 1
ATOM 2767 C C . ILE A 1 350 ? -19.594 -12.637 8.098 1.00 49.19 350 ILE A C 1
ATOM 2769 O O . ILE A 1 350 ? -19.238 -11.492 8.360 1.00 49.19 350 ILE A O 1
ATOM 2773 N N . SER A 1 351 ? -20.767 -12.886 7.491 1.00 38.78 351 SER A N 1
ATOM 2774 C CA . SER A 1 351 ? -21.824 -11.907 7.153 1.00 38.78 351 SER A CA 1
ATOM 2775 C C . SER A 1 351 ? -22.203 -11.038 8.349 1.00 38.78 351 SER A C 1
ATOM 2777 O O . SER A 1 351 ? -22.663 -9.910 8.221 1.00 38.78 351 SER A O 1
ATOM 2779 N N . HIS A 1 352 ? -21.936 -11.575 9.525 1.00 43.50 352 HIS A N 1
ATOM 2780 C CA . HIS A 1 352 ? -22.045 -10.940 10.805 1.00 43.50 352 HIS A CA 1
ATOM 2781 C C . HIS A 1 352 ? -20.971 -9.853 11.063 1.00 43.50 352 HIS A C 1
ATOM 2783 O O . HIS A 1 352 ? -21.319 -8.751 11.450 1.00 43.50 352 HIS A O 1
ATOM 2789 N N . VAL A 1 353 ? -19.680 -10.039 10.771 1.00 42.53 353 VAL A N 1
ATOM 2790 C CA . VAL A 1 353 ? -18.649 -9.000 11.044 1.00 42.53 353 VAL A CA 1
ATOM 2791 C C . VAL A 1 353 ? -18.271 -8.194 9.793 1.00 42.53 353 VAL A C 1
ATOM 2793 O O . VAL A 1 353 ? -17.950 -7.013 9.889 1.00 42.53 353 VAL A O 1
ATOM 2796 N N . LEU A 1 354 ? -18.308 -8.798 8.606 1.00 44.41 354 LEU A N 1
ATOM 2797 C CA . LEU A 1 354 ? -17.916 -8.172 7.342 1.00 44.41 354 LEU A CA 1
ATOM 2798 C C . LEU A 1 354 ? -19.128 -7.497 6.694 1.00 44.41 354 LEU A C 1
ATOM 2800 O O . LEU A 1 354 ? -19.856 -8.104 5.911 1.00 44.41 354 LEU A O 1
ATOM 2804 N N . PHE A 1 355 ? -19.328 -6.212 6.980 1.00 42.38 355 PHE A N 1
ATOM 2805 C CA . PHE A 1 355 ? -20.222 -5.378 6.180 1.00 42.38 355 PHE A CA 1
ATOM 2806 C C . PHE A 1 355 ? -19.707 -5.380 4.735 1.00 42.38 355 PHE A C 1
ATOM 2808 O O . PHE A 1 355 ? -18.608 -4.886 4.506 1.00 42.38 355 PHE A O 1
ATOM 281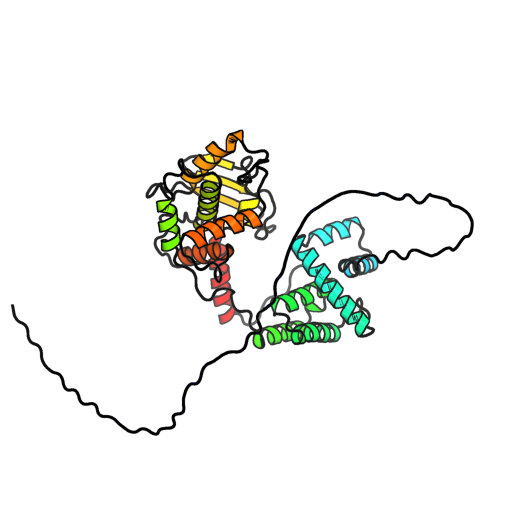5 N N . LYS A 1 356 ? -20.451 -5.938 3.767 1.00 36.69 356 LYS A N 1
ATOM 2816 C CA . LYS A 1 356 ? -20.108 -5.850 2.335 1.00 36.69 356 LYS A CA 1
ATOM 2817 C C . LYS A 1 356 ? -20.022 -4.366 1.936 1.00 36.69 356 LYS A C 1
ATOM 2819 O O . LYS A 1 356 ? -21.074 -3.741 1.808 1.00 36.69 356 LYS A O 1
ATOM 2824 N N . PRO A 1 357 ? -18.849 -3.774 1.628 1.00 39.03 357 PRO A N 1
ATOM 2825 C CA . PRO A 1 357 ? -18.824 -2.557 0.841 1.00 39.03 357 PRO A CA 1
ATOM 2826 C C . PRO A 1 357 ? -18.847 -3.028 -0.616 1.00 39.03 357 PRO A C 1
ATOM 2828 O O . PRO A 1 357 ? -17.808 -3.333 -1.212 1.00 39.03 357 PRO A O 1
ATOM 2831 N N . LEU A 1 358 ? -20.055 -3.133 -1.169 1.00 37.38 358 LEU A N 1
ATOM 2832 C CA . LEU A 1 358 ? -20.371 -3.586 -2.530 1.00 37.38 358 LEU A CA 1
ATOM 2833 C C . LEU A 1 358 ? -19.791 -2.712 -3.668 1.00 37.38 358 LEU A C 1
ATOM 2835 O O . LEU A 1 358 ? -20.189 -2.872 -4.809 1.00 37.38 358 LEU A O 1
ATOM 2839 N N . ALA A 1 359 ? -18.806 -1.844 -3.421 1.00 34.88 359 ALA A N 1
ATOM 2840 C CA . ALA A 1 359 ? -18.230 -0.981 -4.461 1.00 34.88 359 ALA A CA 1
ATOM 2841 C C . ALA A 1 359 ? -16.722 -1.194 -4.711 1.00 34.88 359 ALA A C 1
ATOM 2843 O O . ALA A 1 359 ? -16.232 -0.948 -5.810 1.00 34.88 359 ALA A O 1
ATOM 2844 N N . GLY A 1 360 ? -15.957 -1.685 -3.725 1.00 36.56 360 GLY A N 1
ATOM 2845 C CA . GLY A 1 360 ? -14.489 -1.778 -3.837 1.00 36.56 360 GLY A CA 1
ATOM 2846 C C . GLY A 1 360 ? -13.946 -3.177 -4.141 1.00 36.56 360 GLY A C 1
ATOM 2847 O O . GLY A 1 360 ? -12.952 -3.322 -4.853 1.00 36.56 360 GLY A O 1
ATOM 2848 N N . LEU A 1 361 ? -14.591 -4.216 -3.602 1.00 38.78 361 LEU A N 1
ATOM 2849 C CA . LEU A 1 361 ? -14.132 -5.608 -3.723 1.00 38.78 361 LEU A CA 1
ATOM 2850 C C . LEU A 1 361 ? -14.705 -6.326 -4.952 1.00 38.78 361 LEU A C 1
ATOM 2852 O O . LEU A 1 361 ? -14.087 -7.274 -5.434 1.00 38.78 361 LEU A O 1
ATOM 2856 N N . MET A 1 362 ? -15.812 -5.836 -5.525 1.00 31.17 362 MET A N 1
ATOM 2857 C CA . MET A 1 362 ? -16.339 -6.359 -6.792 1.00 31.17 362 MET A CA 1
ATOM 2858 C C . MET A 1 362 ? -15.365 -6.161 -7.962 1.00 31.17 362 MET A C 1
ATOM 2860 O O . MET A 1 362 ? -15.319 -7.010 -8.843 1.00 31.17 362 MET A O 1
ATOM 2864 N N . LYS A 1 363 ? -14.491 -5.141 -7.933 1.00 35.97 363 LYS A N 1
ATOM 2865 C CA . LYS 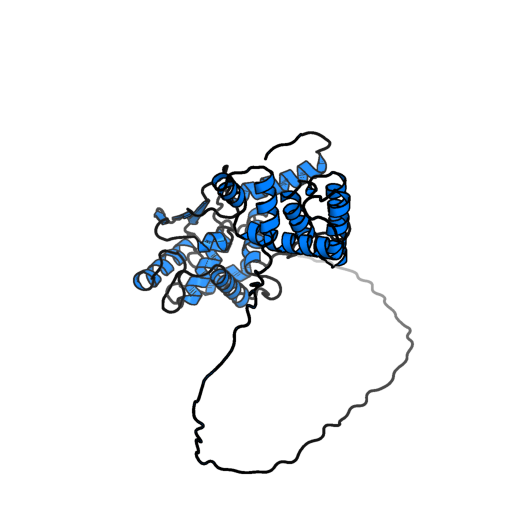A 1 363 ? -13.420 -5.005 -8.939 1.00 35.97 363 LYS A CA 1
ATOM 2866 C C . LYS A 1 363 ? -12.329 -6.072 -8.821 1.00 35.97 363 LYS A C 1
ATOM 2868 O O . LYS A 1 363 ? -11.718 -6.391 -9.831 1.00 35.97 363 LYS A O 1
ATOM 2873 N N . ILE A 1 364 ? -12.098 -6.655 -7.639 1.00 36.06 364 ILE A N 1
ATOM 2874 C CA . ILE A 1 364 ? -11.167 -7.791 -7.505 1.00 36.06 364 ILE A CA 1
ATOM 2875 C C . ILE A 1 364 ? -11.820 -9.069 -8.041 1.00 36.06 364 ILE A C 1
ATOM 2877 O O . ILE A 1 364 ? -11.142 -9.862 -8.679 1.00 36.06 364 ILE A O 1
ATOM 2881 N N . ARG A 1 365 ? -13.137 -9.242 -7.859 1.00 34.94 365 ARG A N 1
ATOM 2882 C CA . ARG A 1 365 ? -13.861 -10.400 -8.403 1.00 34.94 365 ARG A CA 1
ATOM 2883 C C . ARG A 1 365 ? -14.025 -10.317 -9.924 1.00 34.94 365 ARG A C 1
ATOM 2885 O O . ARG A 1 365 ? -13.826 -11.318 -10.592 1.00 34.94 365 ARG A O 1
ATOM 2892 N N . LEU A 1 366 ? -14.254 -9.124 -10.478 1.00 29.58 366 LEU A N 1
ATOM 2893 C CA . LEU A 1 366 ? -14.251 -8.926 -11.928 1.00 29.58 366 LEU A CA 1
ATOM 2894 C C . LEU A 1 366 ? -12.840 -8.997 -12.516 1.00 29.58 366 LEU A C 1
ATOM 2896 O O . LEU A 1 366 ? -12.691 -9.644 -13.531 1.00 29.58 366 LEU A O 1
ATOM 2900 N N . GLN A 1 367 ? -11.781 -8.459 -11.895 1.00 30.75 367 GLN A N 1
ATOM 2901 C CA . GLN A 1 367 ? -10.432 -8.630 -12.459 1.00 30.75 367 GLN A CA 1
ATOM 2902 C C . GLN A 1 367 ? -9.873 -10.048 -12.309 1.00 30.75 367 GLN A C 1
ATOM 2904 O O . GLN A 1 367 ? -9.184 -10.487 -13.215 1.00 30.75 367 GLN A O 1
ATOM 2909 N N . SER A 1 368 ? -10.155 -10.789 -11.233 1.00 35.97 368 SER A N 1
ATOM 2910 C CA . SER A 1 368 ? -9.674 -12.177 -11.125 1.00 35.97 368 SER A CA 1
ATOM 2911 C C . SER A 1 368 ? -10.447 -13.133 -12.032 1.00 35.97 368 SER A C 1
ATOM 2913 O O . SER A 1 368 ? -9.812 -13.950 -12.686 1.00 35.97 368 SER A O 1
ATOM 2915 N N . SER A 1 369 ? -11.770 -12.984 -12.163 1.00 31.59 369 SER A N 1
ATOM 2916 C CA . SER A 1 369 ? -12.553 -13.824 -13.077 1.00 31.59 369 SER A CA 1
ATOM 2917 C C . SER A 1 369 ? -12.416 -13.399 -14.542 1.00 31.59 369 SER A C 1
ATOM 2919 O O . SER A 1 369 ? -12.423 -14.266 -15.401 1.00 31.59 369 SER A O 1
ATOM 2921 N N . ILE A 1 370 ? -12.197 -12.113 -14.854 1.00 32.81 370 ILE A N 1
ATOM 2922 C CA . ILE A 1 370 ? -11.859 -11.667 -16.220 1.00 32.81 370 ILE A CA 1
ATOM 2923 C C . ILE A 1 370 ? -10.416 -12.042 -16.577 1.00 32.81 370 ILE A C 1
ATOM 2925 O O . ILE A 1 370 ? -10.169 -12.337 -17.729 1.00 32.81 370 ILE A O 1
ATOM 2929 N N . ILE A 1 371 ? -9.461 -12.115 -15.641 1.00 39.16 371 ILE A N 1
ATOM 2930 C CA . ILE A 1 371 ? -8.114 -12.638 -15.949 1.00 39.16 371 ILE A CA 1
ATOM 2931 C C . ILE A 1 371 ? -8.143 -14.162 -16.156 1.00 39.16 371 ILE A C 1
ATOM 2933 O O . ILE A 1 371 ? -7.424 -14.655 -17.016 1.00 39.16 371 ILE A O 1
ATOM 2937 N N . GLU A 1 372 ? -8.992 -14.911 -15.446 1.00 34.97 372 GLU A N 1
ATOM 2938 C CA . GLU A 1 372 ? -9.176 -16.350 -15.703 1.00 34.97 372 GLU A CA 1
ATOM 2939 C C . GLU A 1 372 ? -9.995 -16.636 -16.976 1.00 34.97 372 GLU A C 1
ATOM 2941 O O . GLU A 1 372 ? -9.663 -17.577 -17.689 1.00 34.97 372 GLU A O 1
ATOM 2946 N N . LEU A 1 373 ? -10.977 -15.799 -17.340 1.00 31.92 373 LEU A N 1
ATOM 2947 C CA . LEU A 1 373 ? -11.717 -15.923 -18.609 1.00 31.92 373 LEU A CA 1
ATOM 2948 C C . LEU A 1 373 ? -10.951 -15.361 -19.825 1.00 31.92 373 LEU A C 1
ATOM 2950 O O . LEU A 1 373 ? -11.021 -15.946 -20.902 1.00 31.92 373 LEU A O 1
ATOM 2954 N N . LEU A 1 374 ? -10.156 -14.293 -19.674 1.00 30.83 374 LEU A N 1
ATOM 2955 C CA . LEU A 1 374 ? -9.295 -13.765 -20.748 1.00 30.83 374 LEU A CA 1
ATOM 2956 C C . LEU A 1 374 ? -8.052 -14.632 -20.992 1.00 30.83 374 LEU A C 1
ATOM 2958 O O . LEU A 1 374 ? -7.524 -14.609 -22.099 1.00 30.83 374 LEU A O 1
ATOM 2962 N N . ASN A 1 375 ? -7.604 -15.426 -20.012 1.00 36.53 375 ASN A N 1
ATOM 2963 C CA . ASN A 1 375 ? -6.513 -16.388 -20.213 1.00 36.53 375 ASN A CA 1
ATOM 2964 C C . ASN A 1 375 ? -6.954 -17.676 -20.927 1.00 36.53 375 ASN A C 1
ATOM 2966 O O . ASN A 1 375 ? -6.090 -18.452 -21.326 1.00 36.53 375 ASN A O 1
ATOM 2970 N N . VAL A 1 376 ? -8.263 -17.904 -21.095 1.00 37.56 376 VAL A N 1
ATOM 2971 C CA . VAL A 1 376 ? -8.800 -19.113 -21.742 1.00 37.56 376 VAL A CA 1
ATOM 2972 C C . VAL A 1 376 ? -9.424 -18.823 -23.118 1.00 37.56 376 VAL A C 1
ATOM 2974 O O . VAL A 1 376 ? -9.530 -19.748 -23.914 1.00 37.56 376 VAL A O 1
ATOM 2977 N N . VAL A 1 377 ? -9.773 -17.569 -23.463 1.00 32.44 377 VAL A N 1
ATOM 2978 C CA . VAL A 1 377 ? -10.505 -17.273 -24.725 1.00 32.44 377 VAL A CA 1
ATOM 2979 C C . VAL A 1 377 ? -9.911 -16.137 -25.600 1.00 32.44 377 VAL A C 1
ATOM 2981 O O . VAL A 1 377 ? -10.393 -15.898 -26.699 1.00 32.44 377 VAL A O 1
ATOM 2984 N N . GLY A 1 378 ? -8.832 -15.446 -25.216 1.00 26.25 378 GLY A N 1
ATOM 2985 C CA . GLY A 1 378 ? -8.370 -14.236 -25.931 1.00 26.25 378 GLY A CA 1
ATOM 2986 C C . GLY A 1 378 ? -7.212 -14.398 -26.927 1.00 26.25 378 GLY A C 1
ATOM 2987 O O . GLY A 1 378 ? -6.137 -13.845 -26.697 1.00 26.25 378 GLY A O 1
ATOM 2988 N N . VAL A 1 379 ? -7.415 -15.111 -28.037 1.00 34.75 379 VAL A N 1
ATOM 2989 C CA . VAL A 1 379 ? -6.605 -14.962 -29.264 1.00 34.75 379 VAL A CA 1
ATOM 2990 C C . VAL A 1 379 ? -6.913 -13.589 -29.882 1.00 34.75 379 VAL A C 1
ATOM 2992 O O . VAL A 1 379 ? -8.075 -13.270 -30.071 1.00 34.75 379 VAL A O 1
ATOM 2995 N N . VAL A 1 380 ? -5.864 -12.803 -30.169 1.00 35.81 380 VAL A N 1
ATOM 2996 C CA . VAL A 1 380 ? -5.792 -11.683 -31.140 1.00 35.81 380 VAL A CA 1
ATOM 2997 C C . VAL A 1 380 ? -6.996 -10.723 -31.190 1.00 35.81 380 VAL A C 1
ATOM 2999 O O . VAL A 1 380 ? -7.968 -11.016 -31.865 1.00 35.81 380 VAL A O 1
ATOM 3002 N N . LEU A 1 381 ? -6.867 -9.539 -30.573 1.00 24.95 381 LEU A N 1
ATOM 3003 C CA . LEU A 1 381 ? -7.229 -8.201 -31.100 1.00 24.95 381 LEU A CA 1
ATOM 3004 C C . LEU A 1 381 ? -7.362 -7.204 -29.938 1.00 24.95 381 LEU A C 1
ATOM 3006 O O . LEU A 1 381 ? -8.221 -7.350 -29.078 1.00 24.95 381 LEU A O 1
ATOM 3010 N N . ASP A 1 382 ? -6.427 -6.254 -29.876 1.00 24.77 382 ASP A N 1
ATOM 3011 C CA . ASP A 1 382 ? -6.694 -4.810 -29.786 1.00 24.77 382 ASP A CA 1
ATOM 3012 C C . ASP A 1 382 ? -5.408 -4.062 -29.411 1.00 24.77 382 ASP A C 1
ATOM 3014 O O . ASP A 1 382 ? -4.916 -4.065 -28.281 1.00 24.77 382 ASP A O 1
ATOM 3018 N N . LEU A 1 383 ? -4.814 -3.519 -30.475 1.00 28.59 383 LEU A N 1
ATOM 3019 C CA . LEU A 1 383 ? -4.277 -2.168 -30.624 1.00 28.59 383 LEU A CA 1
ATOM 3020 C C . LEU A 1 383 ? -4.158 -1.328 -29.333 1.00 28.59 383 LEU A C 1
ATOM 3022 O O . LEU A 1 383 ? -5.114 -1.152 -28.583 1.00 28.59 383 LEU A O 1
ATOM 3026 N N . LEU A 1 384 ? -2.958 -0.749 -29.156 1.00 36.38 384 LEU A N 1
ATOM 3027 C CA . LEU A 1 384 ? -2.645 0.459 -28.365 1.00 36.38 384 LEU A CA 1
ATOM 3028 C C . LEU A 1 384 ? -3.890 1.301 -28.031 1.00 36.38 384 LEU A C 1
ATOM 3030 O O . LEU A 1 384 ? -4.631 1.635 -28.955 1.00 36.38 384 LEU A O 1
ATOM 3034 N N . PRO A 1 385 ? -4.095 1.750 -26.773 1.00 33.81 385 PRO A N 1
ATOM 3035 C CA . PRO A 1 385 ? -3.469 3.016 -26.336 1.00 33.81 385 PRO A CA 1
ATOM 3036 C C . PRO A 1 385 ? -3.270 3.079 -24.788 1.00 33.81 385 PRO A C 1
ATOM 3038 O O . PRO A 1 385 ? -3.687 2.187 -24.056 1.00 33.81 385 PRO A O 1
ATOM 3041 N N . LEU A 1 386 ? -2.589 4.027 -24.143 1.00 24.67 386 LEU A N 1
ATOM 3042 C CA . LEU A 1 386 ? -2.418 5.470 -24.312 1.00 24.67 386 LEU A CA 1
ATOM 3043 C C . LEU A 1 386 ? -1.043 5.872 -23.743 1.00 24.67 386 LEU A C 1
ATOM 3045 O O . LEU A 1 386 ? -0.487 5.160 -22.902 1.00 24.67 386 LEU A O 1
ATOM 3049 N N . CYS A 1 387 ? -0.564 7.033 -24.185 1.00 34.44 387 CYS A N 1
ATOM 3050 C CA . CYS A 1 387 ? 0.443 7.861 -23.522 1.00 34.44 387 CYS A CA 1
ATOM 3051 C C . CYS A 1 387 ? 0.359 7.888 -21.986 1.00 34.44 387 CYS A C 1
ATOM 3053 O O . CYS A 1 387 ? -0.769 7.843 -21.435 1.00 34.44 387 CYS A O 1
#

pLDDT: mean 74.54, std 27.73, range [23.91, 98.19]